Protein 5C50 (pdb70)

B-factor: mean 46.81, std 29.42, range [14.63, 208.61]

Radius of gyration: 21.42 Å; Cα contacts (8 Å, |Δi|>4): 768; chains: 2; bounding box: 65×35×62 Å

GO terms:
  GO:0000407 phagophore assembly site (C, IDA)
  GO:0005737 cytoplasm (C, EXP)
  GO:0000045 autophagosome assembly (P, IMP)
  GO:0044877 protein-containing complex binding (F, IPI)
  GO:0005789 endoplasmic reticulum membrane (C, TAS)
  GO:0005829 cytosol (C, TAS)
  GO:0042802 identical protein binding (F, IPI)
  GO:0005515 protein binding (F, IPI)
  GO:1903059 regulation of protein lipidation (P, IDA)
  GO:0000045 autophagosome assembly (P, IDA)
  GO:0008285 negative regulation of cell population proliferation (P, IDA)

CATH classification: 3.30.900.10

InterPro domains:
  IPR012445 Autophagy-related protein 101 [PF07855] (9-171)
  IPR012445 Autophagy-related protein 101 [PTHR13292] (1-217)

Nearest PDB structures (foldseek):
  5c50-assembly1_A  TM=1.005E+00  e=9.234E-43  Homo sapiens
  5xv4-assembly3_F  TM=9.676E-01  e=6.699E-39  Homo sapiens
  4wzg-assembly1_A  TM=9.569E-01  e=2.362E-39  Homo sapiens
  5xv3-assembly2_D  TM=9.660E-01  e=1.057E-37  Homo sapiens
  8do8-assembly1_C  TM=9.607E-01  e=9.351E-38  Homo sapiens

Secondary structure (DSSP, 8-state):
---EEEEEEEEEEGGGHHHHHHHHHHHHHHHTEEPPEEE-TTS-EEE-BB-EEEEE-SSSS-EEEEES-HHHHHHHHHHHHHHHHHHHHS-SSSEEEEEEEEEEEPPTTS--SSSEEEEEEEEEEEEEE----HHHHHHHHHHHHHHHHHHHHHHHHHHHH----PPPPPGGGGGGTB----SS-EEBPEEEEEEE--/-HHHHHHHHHHHHHHHHHHHTTSSS--B---BSSPPTT--TTB--PPPHHHHHHHHHHHTT---BTTBEEEEEEEEEETTS-EEEEEEEEEEE-SS-------HHHHHHHHHHHHHHHHHHTTTSHHHHHHHT-SSSEEEEEEEEEES---TTS-TT-EEEEEEEEEETTEEEEEEEEE--S---

Structure (mmCIF, N/CA/C/O backbone):
data_5C50
#
_entry.id   5C50
#
_cell.length_a   67.722
_cell.length_b   64.447
_cell.length_c   94.120
_cell.angle_alpha   90.000
_cell.angle_beta   97.540
_cell.angle_gamma   90.000
#
_symmetry.space_group_name_H-M   'C 1 2 1'
#
loop_
_entity.id
_entity.type
_entity.pdbx_description
1 polymer 'Autophagy-related protein 101'
2 polymer 'Autophagy-related protein 13'
3 non-polymer BENZAMIDINE
4 water water
#
loop_
_atom_site.group_PDB
_atom_site.id
_atom_site.type_symbol
_atom_site.label_atom_id
_atom_site.label_alt_id
_atom_site.label_comp_id
_atom_site.label_asym_id
_atom_site.label_entity_id
_atom_site.label_seq_id
_atom_site.pdbx_PDB_ins_code
_atom_site.Cartn_x
_atom_site.Cartn_y
_atom_site.Cartn_z
_atom_site.occupancy
_atom_site.B_iso_or_equiv
_atom_site.auth_seq_id
_atom_site.auth_comp_id
_atom_site.auth_asym_id
_atom_site.auth_atom_id
_atom_site.pdbx_PDB_model_num
ATOM 1 N N . MET A 1 1 ? 30.536 18.517 18.924 1.00 56.84 1 MET A N 1
ATOM 2 C CA . MET A 1 1 ? 29.595 19.426 19.578 1.00 70.02 1 MET A CA 1
ATOM 3 C C . MET A 1 1 ? 29.695 19.388 21.098 1.00 74.69 1 MET A C 1
ATOM 4 O O . MET A 1 1 ? 29.352 20.347 21.780 1.00 74.18 1 MET A O 1
ATOM 6 N N . ASN A 1 2 ? 30.195 18.281 21.594 1.00 78.83 2 ASN A N 1
ATOM 7 C CA . ASN A 1 2 ? 30.129 17.950 22.979 1.00 58.99 2 ASN A CA 1
ATOM 8 C C . ASN A 1 2 ? 30.759 19.126 23.739 1.00 35.86 2 ASN A C 1
ATOM 9 O O . ASN A 1 2 ? 31.833 19.498 23.416 1.00 34.53 2 ASN A O 1
ATOM 20 N N . CYS A 1 3 ? 30.076 19.647 24.735 1.00 30.89 3 CYS A N 1
ATOM 21 C CA . CYS A 1 3 ? 30.557 20.775 25.531 1.00 29.57 3 CYS A CA 1
ATOM 22 C C . CYS A 1 3 ? 31.814 20.427 26.307 1.00 33.44 3 CYS A C 1
ATOM 23 O O . CYS A 1 3 ? 31.888 19.389 26.907 1.00 34.57 3 CYS A O 1
ATOM 31 N N . ARG A 1 4 ? 32.793 21.313 26.261 1.00 28.71 4 ARG A N 1
ATOM 32 C CA . ARG A 1 4 ? 34.049 21.139 26.992 1.00 28.29 4 ARG A CA 1
ATOM 33 C C . ARG A 1 4 ? 34.115 22.081 28.179 1.00 26.45 4 ARG A C 1
ATOM 34 O O . ARG A 1 4 ? 33.769 23.252 28.052 1.00 28.20 4 ARG A O 1
ATOM 55 N N . SER A 1 5 ? 34.601 21.591 29.316 1.00 25.40 5 SER A N 1
ATOM 56 C CA A SER A 1 5 ? 34.754 22.429 30.503 0.44 23.83 5 SER A CA 1
ATOM 57 C CA B SER A 1 5 ? 34.752 22.423 30.505 0.56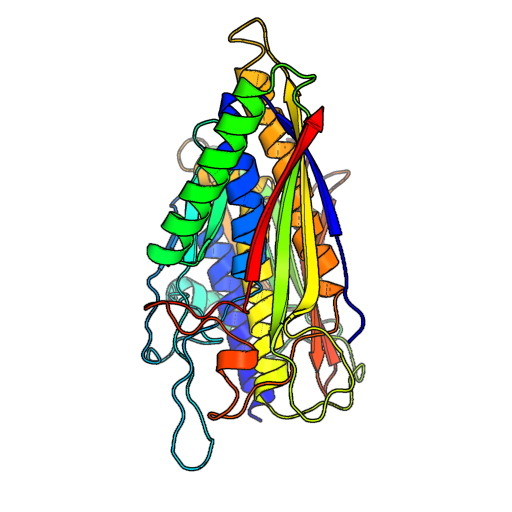 23.82 5 SER A CA 1
ATOM 58 C C . SER A 1 5 ? 36.196 22.409 30.989 1.00 24.04 5 SER A C 1
ATOM 59 O O . SER A 1 5 ? 36.905 21.414 30.839 1.00 26.48 5 SER A O 1
ATOM 72 N N . GLU A 1 6 ? 36.633 23.531 31.547 1.00 23.31 6 GLU A N 1
ATOM 73 C CA . GLU A 1 6 ? 37.974 23.647 32.082 1.00 23.52 6 GLU A CA 1
ATOM 74 C C . GLU A 1 6 ? 37.853 24.341 33.424 1.00 21.87 6 GLU A C 1
ATOM 75 O O . GLU A 1 6 ? 36.984 25.192 33.612 1.00 22.25 6 GLU A O 1
ATOM 87 N N . VAL A 1 7 ? 38.697 23.941 34.365 1.00 23.14 7 VAL A N 1
ATOM 88 C CA . VAL A 1 7 ? 38.692 24.532 35.695 1.00 22.75 7 VAL A CA 1
ATOM 89 C C . VAL A 1 7 ? 40.099 25.005 36.047 1.00 22.53 7 VAL A C 1
ATOM 90 O O . VAL A 1 7 ? 41.085 24.293 35.841 1.00 29.45 7 VAL A O 1
ATOM 103 N N . LEU A 1 8 ? 40.172 26.226 36.562 1.00 23.65 8 LEU A N 1
ATOM 104 C CA . LEU A 1 8 ? 41.407 26.818 37.055 1.00 29.05 8 LEU A CA 1
ATOM 105 C C . LEU A 1 8 ? 41.202 27.164 38.528 1.00 22.88 8 LEU A C 1
ATOM 106 O O . LEU A 1 8 ? 40.079 27.475 38.935 1.00 24.30 8 LEU A O 1
ATOM 122 N N . GLU A 1 9 ? 42.273 27.108 39.327 1.00 23.33 9 GLU A N 1
ATOM 123 C CA . GLU A 1 9 ? 42.200 27.452 40.745 1.00 23.18 9 GLU A CA 1
ATOM 124 C C . GLU A 1 9 ? 43.343 28.396 41.101 1.00 25.05 9 GLU A C 1
ATOM 125 O O . GLU A 1 9 ? 44.484 28.165 40.703 1.00 26.61 9 GLU A O 1
ATOM 137 N N . VAL A 1 10 ? 43.035 29.453 41.846 1.00 22.63 10 VAL A N 1
ATOM 138 C CA . VAL A 1 10 ? 44.072 30.371 42.302 1.00 26.47 10 VAL A CA 1
ATOM 139 C C . VAL A 1 10 ? 43.844 30.768 43.757 1.00 24.48 10 VAL A C 1
ATOM 140 O O . VAL A 1 10 ? 42.706 30.919 44.201 1.00 24.71 10 VAL A O 1
ATOM 153 N N . SER A 1 11 ? 44.948 30.925 44.487 1.00 26.92 11 SER A N 1
ATOM 154 C CA . SER A 1 11 ? 44.919 31.418 45.862 1.00 27.52 11 SER A CA 1
ATOM 155 C C . SER A 1 11 ? 45.533 32.810 45.887 1.00 23.65 11 SER A C 1
ATOM 156 O O . SER A 1 11 ? 46.664 32.992 45.430 1.00 28.58 11 SER A O 1
ATOM 164 N N . VAL A 1 12 ? 44.792 33.775 46.424 1.00 23.48 12 VAL A N 1
ATOM 165 C CA . VAL A 1 12 ? 45.189 35.177 46.355 1.00 25.48 12 VAL A CA 1
ATOM 166 C C . VAL A 1 12 ? 44.761 35.957 47.589 1.00 23.89 12 VAL A C 1
ATOM 167 O O . VAL A 1 12 ? 43.905 35.513 48.345 1.00 25.56 12 VAL A O 1
ATOM 180 N N . GLU A 1 13 ? 45.362 37.130 47.776 1.00 25.28 13 GLU A N 1
ATOM 181 C CA . GLU A 1 13 ? 44.896 38.084 48.780 1.00 26.92 13 GLU A CA 1
ATOM 182 C C . GLU A 1 13 ? 43.659 38.795 48.228 1.00 25.51 13 GLU A C 1
ATOM 183 O O . GLU A 1 13 ? 43.466 38.865 47.006 1.00 24.71 13 GLU A O 1
ATOM 195 N N . GLY A 1 14 ? 42.823 39.320 49.115 1.00 28.92 14 GLY A N 1
ATOM 196 C CA . GLY A 1 14 ? 41.589 39.972 48.715 1.00 29.63 14 GLY A CA 1
ATOM 197 C C . GLY A 1 14 ? 41.799 41.048 47.662 1.00 28.26 14 GLY A C 1
ATOM 198 O O . GLY A 1 14 ? 41.014 41.181 46.730 1.00 29.51 14 GLY A O 1
ATOM 202 N N . ARG A 1 15 ? 42.876 41.812 47.814 1.00 27.18 15 ARG A N 1
ATOM 203 C CA . ARG A 1 15 ? 43.131 42.942 46.924 1.00 30.12 15 ARG A CA 1
ATOM 204 C C . ARG A 1 15 ? 43.573 42.506 45.525 1.00 28.39 15 ARG A C 1
ATOM 205 O O . ARG A 1 15 ? 43.663 43.338 44.632 1.00 26.77 15 ARG A O 1
ATOM 226 N N . GLN A 1 16 ? 43.837 41.211 45.343 1.00 22.73 16 GLN A N 1
ATOM 227 C CA . GLN A 1 16 ? 44.247 40.657 44.049 1.00 22.14 16 GLN A CA 1
ATOM 228 C C . GLN A 1 16 ? 43.124 39.961 43.307 1.00 24.02 16 GLN A C 1
ATOM 229 O O . GLN A 1 16 ? 43.318 39.552 42.158 1.00 21.48 16 GLN A O 1
ATOM 243 N N . VAL A 1 17 ? 41.968 39.808 43.943 1.00 22.28 17 VAL A N 1
ATOM 244 C CA . VAL A 1 17 ? 40.908 38.987 43.361 1.00 21.44 17 VAL A CA 1
ATOM 245 C C . VAL A 1 17 ? 40.500 39.510 41.986 1.00 21.94 17 VAL A C 1
ATOM 246 O O . VAL A 1 17 ? 40.394 38.742 41.025 1.00 21.49 17 VAL A O 1
ATOM 259 N N . GLU A 1 18 ? 40.264 40.811 41.890 1.00 22.31 18 GLU A N 1
ATOM 260 C CA . GLU A 1 18 ? 39.736 41.379 40.649 1.00 22.06 18 GLU A CA 1
ATOM 261 C C . GLU A 1 18 ? 40.711 41.211 39.489 1.00 21.46 18 GLU A C 1
ATOM 262 O O . GLU A 1 18 ? 40.323 40.764 38.408 1.00 19.78 18 GLU A O 1
ATOM 274 N N . GLU A 1 19 ? 41.976 41.539 39.713 1.00 20.49 19 GLU A N 1
ATOM 275 C CA . GLU A 1 19 ? 42.972 41.442 38.641 1.00 23.57 19 GLU A CA 1
ATOM 276 C C . GLU A 1 19 ? 43.196 39.989 38.213 1.00 20.50 19 GLU A C 1
ATOM 277 O O . GLU A 1 19 ? 43.343 39.706 37.012 1.00 18.75 19 GLU A O 1
ATOM 289 N N . ALA A 1 20 ? 43.186 39.062 39.166 1.00 18.63 20 ALA A N 1
ATOM 290 C CA . ALA A 1 20 ? 43.342 37.652 38.844 1.00 19.07 20 ALA A CA 1
ATOM 291 C C . ALA A 1 20 ? 42.197 37.161 37.950 1.00 20.02 20 ALA A C 1
ATOM 292 O O . ALA A 1 20 ? 42.435 36.473 36.957 1.00 20.35 20 ALA A O 1
ATOM 299 N N . MET A 1 21 ? 40.965 37.517 38.288 1.00 17.98 21 MET A N 1
ATOM 300 C CA . MET A 1 21 ? 39.808 37.109 37.493 1.00 18.07 21 MET A CA 1
ATOM 301 C C . MET A 1 21 ? 39.832 37.759 36.115 1.00 18.13 21 MET A C 1
ATOM 302 O O . MET A 1 21 ? 39.548 37.102 35.107 1.00 17.69 21 MET A O 1
ATOM 316 N N . LEU A 1 22 ? 40.171 39.043 36.066 1.00 17.82 22 LEU A N 1
ATOM 317 C CA . LEU A 1 22 ? 40.192 39.764 34.790 1.00 17.24 22 LEU A CA 1
ATOM 318 C C . LEU A 1 22 ? 41.240 39.185 33.849 1.00 18.82 22 LEU A C 1
ATOM 319 O O . LEU A 1 22 ? 41.003 39.057 32.644 1.00 19.25 22 LEU A O 1
ATOM 335 N N . ALA A 1 23 ? 42.396 38.825 34.394 1.00 18.13 23 ALA A N 1
ATOM 336 C CA . ALA A 1 23 ? 43.461 38.220 33.601 1.00 17.95 23 ALA A CA 1
ATOM 337 C C . ALA A 1 23 ? 42.977 36.947 32.915 1.00 19.49 23 ALA A C 1
ATOM 338 O O . ALA A 1 23 ? 43.192 36.751 31.707 1.00 18.98 23 ALA A O 1
ATOM 345 N N . VAL A 1 24 ? 42.323 36.082 33.677 1.00 17.89 24 VAL A N 1
ATOM 346 C CA . VAL A 1 24 ? 41.835 34.817 33.137 1.00 15.56 24 VAL A CA 1
ATOM 347 C C . VAL A 1 24 ? 40.701 35.048 32.129 1.00 18.80 24 VAL A C 1
ATOM 348 O O . VAL A 1 24 ? 40.747 34.526 31.003 1.00 20.38 24 VAL A O 1
ATOM 361 N N . LEU A 1 25 ? 39.697 35.835 32.525 1.00 16.91 25 LEU A N 1
ATOM 362 C CA . LEU A 1 25 ? 38.526 36.065 31.692 1.00 17.74 25 LEU A CA 1
ATOM 363 C C . LEU A 1 25 ? 38.924 36.735 30.381 1.00 16.25 25 LEU A C 1
ATOM 364 O O . LEU A 1 25 ? 38.448 36.347 29.314 1.00 17.94 25 LEU A O 1
ATOM 380 N N . HIS A 1 26 ? 39.800 37.735 30.437 1.00 14.75 26 HIS A N 1
ATOM 381 C CA . HIS A 1 26 ? 40.194 38.405 29.200 1.00 14.63 26 HIS A CA 1
ATOM 382 C C . HIS A 1 26 ? 41.047 37.520 28.292 1.00 17.55 26 HIS A C 1
ATOM 383 O O . HIS A 1 26 ? 40.988 37.644 27.059 1.00 17.18 26 HIS A O 1
ATOM 397 N N . THR A 1 27 ? 41.847 36.632 28.869 1.00 16.47 27 THR A N 1
ATOM 398 C CA . THR A 1 27 ? 42.654 35.737 28.049 1.00 15.73 27 THR A CA 1
ATOM 399 C C . THR A 1 27 ? 41.724 34.814 27.268 1.00 19.31 27 THR A C 1
ATOM 400 O O . THR A 1 27 ? 41.921 34.578 26.074 1.00 19.05 27 THR A O 1
ATOM 411 N N . VAL A 1 28 ? 40.691 34.312 27.926 1.00 15.98 28 VAL A N 1
ATOM 412 C CA . VAL A 1 28 ? 39.754 33.421 27.251 1.00 15.53 28 VAL A CA 1
ATOM 413 C C . VAL A 1 28 ? 38.984 34.207 26.180 1.00 17.70 28 VAL A C 1
ATOM 414 O O . VAL A 1 28 ? 38.839 33.745 25.042 1.00 18.00 28 VAL A O 1
ATOM 427 N N . LEU A 1 29 ? 38.477 35.385 26.533 1.00 16.35 29 LEU A N 1
ATOM 428 C CA . LEU A 1 29 ? 37.708 36.188 25.573 1.00 17.20 29 LEU A CA 1
ATOM 429 C C . LEU A 1 29 ? 38.540 36.662 24.373 1.00 17.45 29 LEU A C 1
ATOM 430 O O . LEU A 1 29 ? 37.999 36.808 23.277 1.00 19.76 29 LEU A O 1
ATOM 446 N N . LEU A 1 30 ? 39.840 36.880 24.564 1.00 18.03 30 LEU A N 1
ATOM 447 C CA . LEU A 1 30 ? 40.750 37.174 23.459 1.00 17.02 30 LEU A CA 1
ATOM 448 C C . LEU A 1 30 ? 40.673 36.077 22.396 1.00 19.29 30 LEU A C 1
ATOM 449 O O . LEU A 1 30 ? 40.648 36.358 21.202 1.00 21.91 30 LEU A O 1
ATOM 465 N N . HIS A 1 31 ? 40.605 34.829 22.837 1.00 17.89 31 HIS A N 1
ATOM 466 C CA . HIS A 1 31 ? 40.494 33.686 21.927 1.00 16.53 31 HIS A CA 1
ATOM 467 C C . HIS A 1 31 ? 39.087 33.433 21.394 1.00 21.64 31 HIS A C 1
ATOM 468 O O . HIS A 1 31 ? 38.909 32.764 20.368 1.00 26.50 31 HIS A O 1
ATOM 482 N N . ARG A 1 32 ? 38.094 33.945 22.096 1.00 18.94 32 ARG A N 1
ATOM 483 C CA . ARG A 1 32 ? 36.700 33.637 21.801 1.00 19.31 32 ARG A CA 1
ATOM 484 C C . ARG A 1 32 ? 35.967 34.885 21.337 1.00 21.90 32 ARG A C 1
ATOM 485 O O . ARG A 1 32 ? 34.830 35.162 21.704 1.00 22.98 32 ARG A O 1
ATOM 506 N N . SER A 1 33 ? 36.655 35.643 20.493 1.00 24.17 33 SER A N 1
ATOM 507 C CA . SER A 1 33 ? 36.066 36.799 19.850 1.00 22.89 33 SER A CA 1
ATOM 508 C C . SER A 1 33 ? 36.696 36.938 18.479 1.00 24.10 33 SER A C 1
ATOM 509 O O . SER A 1 33 ? 37.740 36.355 18.189 1.00 26.06 33 SER A O 1
ATOM 517 N N . THR A 1 34 ? 36.030 37.698 17.630 1.00 22.75 34 THR A N 1
ATOM 518 C CA . THR A 1 34 ? 36.547 37.976 16.309 1.00 22.28 34 THR A CA 1
ATOM 519 C C . THR A 1 34 ? 36.151 39.399 15.937 1.00 24.79 34 THR A C 1
ATOM 520 O O . THR A 1 34 ? 35.554 40.132 16.734 1.00 22.30 34 THR A O 1
ATOM 531 N N . GLY A 1 35 ? 36.520 39.806 14.736 1.00 21.13 35 GLY A N 1
ATOM 532 C CA . GLY A 1 35 ? 36.106 41.099 14.216 1.00 24.33 35 GLY A CA 1
ATOM 533 C C . GLY A 1 35 ? 34.629 41.114 13.858 1.00 21.51 35 GLY A C 1
ATOM 534 O O . GLY A 1 35 ? 34.002 40.064 13.696 1.00 22.42 35 GLY A O 1
ATOM 538 N N . LYS A 1 36 ? 34.054 42.302 13.743 1.00 23.65 36 LYS A N 1
ATOM 539 C CA . LYS A 1 36 ? 32.632 42.395 13.443 1.00 24.05 36 LYS A CA 1
ATOM 540 C C . LYS A 1 36 ? 32.381 41.954 12.008 1.00 22.06 36 LYS A C 1
ATOM 541 O O . LYS A 1 36 ? 33.102 42.360 11.106 1.00 27.95 36 LYS A O 1
ATOM 560 N N . PHE A 1 37 ? 31.370 41.111 11.829 1.00 21.69 37 PHE A N 1
ATOM 561 C CA . PHE A 1 37 ? 30.969 40.627 10.505 1.00 23.04 37 PHE A CA 1
ATOM 562 C C . PHE A 1 37 ? 30.059 41.616 9.790 1.00 27.92 37 PHE A C 1
ATOM 563 O O . PHE A 1 37 ? 29.116 42.156 10.375 1.00 27.54 37 PHE A O 1
ATOM 580 N N . HIS A 1 38 ? 30.336 41.840 8.510 1.00 23.59 38 HIS A N 1
ATOM 581 C CA . HIS A 1 38 ? 29.478 42.654 7.670 1.00 28.00 38 HIS A CA 1
ATOM 582 C C . HIS A 1 38 ? 29.113 41.847 6.438 1.00 28.76 38 HIS A C 1
ATOM 583 O O . HIS A 1 38 ? 29.966 41.593 5.599 1.00 31.64 38 HIS A O 1
ATOM 597 N N . TYR A 1 39 ? 27.847 41.436 6.362 1.00 30.32 39 TYR A N 1
ATOM 598 C CA . TYR A 1 39 ? 27.359 40.565 5.303 1.00 28.60 39 TYR A CA 1
ATOM 599 C C . TYR A 1 39 ? 26.872 41.339 4.086 1.00 30.53 39 TYR A C 1
ATOM 600 O O . TYR A 1 39 ? 26.312 42.431 4.209 1.00 34.05 39 TYR A O 1
ATOM 618 N N . LYS A 1 40 ? 27.086 40.761 2.913 1.00 29.33 40 LYS A N 1
ATOM 619 C CA . LYS A 1 40 ? 26.426 41.238 1.695 1.00 32.91 40 LYS A CA 1
ATOM 620 C C . LYS A 1 40 ? 25.204 40.368 1.413 1.00 33.28 40 LYS A C 1
ATOM 621 O O . LYS A 1 40 ? 25.093 39.260 1.944 1.00 32.41 40 LYS A O 1
ATOM 640 N N . LYS A 1 41 ? 24.309 40.851 0.553 1.00 30.31 41 LYS A N 1
ATOM 641 C CA . LYS A 1 41 ? 23.050 40.159 0.294 1.00 31.59 41 LYS A CA 1
ATOM 642 C C . LYS A 1 41 ? 23.273 38.749 -0.250 1.00 30.82 41 LYS A C 1
ATOM 643 O O . LYS A 1 41 ? 22.420 37.875 -0.078 1.00 35.30 41 LYS A O 1
ATOM 662 N N . GLU A 1 42 ? 24.418 38.521 -0.898 1.00 33.04 42 GLU A N 1
ATOM 663 C CA . GLU A 1 42 ? 24.718 37.215 -1.485 1.00 28.97 42 GLU A CA 1
ATOM 664 C C . GLU A 1 42 ? 25.184 36.202 -0.433 1.00 29.27 42 GLU A C 1
ATOM 665 O O . GLU A 1 42 ? 25.335 35.017 -0.744 1.00 39.03 42 GLU A O 1
ATOM 677 N N . GLY A 1 43 ? 25.429 36.683 0.780 1.00 32.94 43 GLY A N 1
ATOM 678 C CA . GLY A 1 43 ? 25.851 35.830 1.884 1.00 32.97 43 GLY A CA 1
ATOM 679 C C . GLY A 1 43 ? 27.332 35.937 2.208 1.00 35.36 43 GLY A C 1
ATOM 680 O O . GLY A 1 43 ? 27.774 35.453 3.254 1.00 35.91 43 GLY A O 1
ATOM 684 N N . THR A 1 44 ? 28.105 36.558 1.325 1.00 31.06 44 THR A N 1
ATOM 685 C CA . THR A 1 44 ? 29.519 36.820 1.605 1.00 33.22 44 THR A CA 1
ATOM 686 C C . THR A 1 44 ? 29.625 37.772 2.781 1.00 29.81 44 THR A C 1
ATOM 687 O O . THR A 1 44 ? 28.671 38.478 3.096 1.00 30.17 44 THR A O 1
ATOM 698 N N . TYR A 1 45 ? 30.784 37.789 3.437 1.00 29.38 45 TYR A N 1
ATOM 699 C CA A TYR A 1 45 ? 30.979 38.752 4.508 0.48 28.20 45 TYR A CA 1
ATOM 700 C CA B TYR A 1 45 ? 31.011 38.594 4.631 0.52 28.22 45 TYR A CA 1
ATOM 701 C C . TYR A 1 45 ? 32.432 39.156 4.653 1.00 33.54 45 TYR A C 1
ATOM 702 O O . TYR A 1 45 ? 33.353 38.481 4.182 1.00 32.05 45 TYR A O 1
ATOM 737 N N . SER A 1 46 ? 32.603 40.345 5.221 1.00 26.85 46 SER A N 1
ATOM 738 C CA . SER A 1 46 ? 33.921 40.877 5.523 1.00 23.47 46 SER A CA 1
ATOM 739 C C . SER A 1 46 ? 34.000 40.923 7.037 1.00 24.57 46 SER A C 1
ATOM 740 O O . SER A 1 46 ? 32.975 40.878 7.721 1.00 27.87 46 SER A O 1
ATOM 748 N N . ILE A 1 47 ? 35.221 40.988 7.539 1.00 23.84 47 ILE A N 1
ATOM 749 C CA . ILE A 1 47 ? 35.461 40.904 8.968 1.00 23.06 47 ILE A CA 1
ATOM 750 C C . ILE A 1 47 ? 36.325 42.069 9.406 1.00 24.17 47 ILE A C 1
ATOM 751 O O . ILE A 1 47 ? 37.353 42.367 8.790 1.00 25.88 47 ILE A O 1
ATOM 767 N N . GLY A 1 48 ? 35.898 42.733 10.476 1.00 25.29 48 GLY A N 1
ATOM 768 C CA . GLY A 1 48 ? 36.667 43.815 11.047 1.00 25.17 48 GLY A CA 1
ATOM 769 C C . GLY A 1 48 ? 37.927 43.345 11.757 1.00 24.03 48 GLY A C 1
ATOM 770 O O . GLY A 1 48 ? 38.233 42.152 11.843 1.00 24.99 48 GLY A O 1
ATOM 774 N N . THR A 1 49 ? 38.649 44.320 12.287 1.00 26.12 49 THR A N 1
ATOM 775 C CA . THR A 1 49 ? 39.929 44.092 12.938 1.00 25.60 49 THR A CA 1
ATOM 776 C C . THR A 1 49 ? 39.792 44.248 14.446 1.00 21.57 49 THR A C 1
ATOM 777 O O . THR A 1 49 ? 39.209 45.229 14.914 1.00 25.54 49 THR A O 1
ATOM 788 N N . VAL A 1 50 ? 40.329 43.276 15.188 1.00 19.17 50 VAL A N 1
ATOM 789 C CA . VAL A 1 50 ? 40.370 43.325 16.650 1.00 17.61 50 VAL A CA 1
ATOM 790 C C . VAL A 1 50 ? 41.696 43.889 17.134 1.00 20.54 50 VAL A C 1
ATOM 791 O O . VAL A 1 50 ? 42.755 43.362 16.814 1.00 21.81 50 VAL A O 1
ATOM 804 N N . GLY A 1 51 ? 41.640 44.939 17.947 1.00 23.21 51 GLY A N 1
ATOM 805 C CA . GLY A 1 51 ? 42.835 45.472 18.564 1.00 20.02 51 GLY A CA 1
ATOM 806 C C . GLY A 1 51 ? 43.089 44.765 19.881 1.00 20.36 51 GLY A C 1
ATOM 807 O O . GLY A 1 51 ? 42.182 44.150 20.444 1.00 19.64 51 GLY A O 1
ATOM 811 N N . THR A 1 52 ? 44.317 44.845 20.373 1.00 18.15 52 THR A N 1
ATOM 812 C CA . THR A 1 52 ? 44.621 44.273 21.682 1.00 19.11 52 THR A CA 1
ATOM 813 C C . THR A 1 52 ? 45.477 45.246 22.490 1.00 18.06 52 THR A C 1
ATOM 814 O O . THR A 1 52 ? 46.115 46.149 21.950 1.00 20.74 52 THR A O 1
ATOM 825 N N . GLN A 1 53 ? 45.495 45.020 23.791 1.00 19.33 53 GLN A N 1
ATOM 826 C CA . GLN A 1 53 ? 46.054 45.970 24.743 1.00 21.15 53 GLN A CA 1
ATOM 827 C C . GLN A 1 53 ? 46.690 45.211 25.895 1.00 21.71 53 GLN A C 1
ATOM 828 O O . GLN A 1 53 ? 46.077 44.309 26.451 1.00 19.34 53 GLN A O 1
ATOM 842 N N . ASP A 1 54 ? 47.929 45.573 26.222 1.00 18.86 54 ASP A N 1
ATOM 843 C CA . ASP A 1 54 ? 48.594 45.083 27.423 1.00 19.94 54 ASP A CA 1
ATOM 844 C C . ASP A 1 54 ? 47.982 45.746 28.649 1.00 20.73 54 ASP A C 1
ATOM 845 O O . ASP A 1 54 ? 47.765 46.965 28.659 1.00 22.91 54 ASP A O 1
ATOM 854 N N . VAL A 1 55 ? 47.723 44.949 29.680 1.00 19.09 55 VAL A N 1
ATOM 855 C CA . VAL A 1 55 ? 47.219 45.464 30.957 1.00 19.25 55 VAL A CA 1
ATOM 856 C C . VAL A 1 55 ? 48.145 45.038 32.089 1.00 19.84 55 VAL A C 1
ATOM 857 O O . VAL A 1 55 ? 48.260 43.855 32.374 1.00 21.54 55 VAL A O 1
ATOM 870 N N . ASP A 1 56 ? 48.802 46.005 32.727 1.00 21.34 56 ASP A N 1
ATOM 871 C CA . ASP A 1 56 ? 49.628 45.729 33.889 1.00 21.43 56 ASP A CA 1
ATOM 872 C C . ASP A 1 56 ? 48.728 45.566 35.098 1.00 23.41 56 ASP A C 1
ATOM 873 O O . ASP A 1 56 ? 47.790 46.338 35.281 1.00 26.65 56 ASP A O 1
ATOM 882 N N . CYS A 1 57 ? 49.033 44.571 35.917 1.00 25.68 57 CYS A N 1
ATOM 883 C CA . CYS A 1 57 ? 48.378 44.404 37.208 1.00 24.80 57 CYS A CA 1
ATOM 884 C C . CYS A 1 57 ? 49.114 45.237 38.251 1.00 28.30 57 CYS A C 1
ATOM 885 O O . CYS A 1 57 ? 50.351 45.251 38.285 1.00 31.10 57 CYS A O 1
ATOM 893 N N . ASP A 1 58 ? 48.350 45.942 39.084 1.00 27.10 58 ASP A N 1
ATOM 894 C CA . ASP A 1 58 ? 48.911 46.787 40.137 1.00 29.25 58 ASP A CA 1
ATOM 895 C C . ASP A 1 58 ? 49.124 46.040 41.454 1.00 33.01 58 ASP A C 1
ATOM 896 O O . ASP A 1 58 ? 49.908 46.472 42.300 1.00 37.50 58 ASP A O 1
ATOM 905 N N . PHE A 1 59 ? 48.393 44.940 41.631 1.00 28.53 59 PHE A N 1
ATOM 906 C CA . PHE A 1 59 ? 48.449 44.169 42.863 1.00 29.69 59 PHE A CA 1
ATOM 907 C C . PHE A 1 59 ? 49.060 42.780 42.679 1.00 25.52 59 PHE A C 1
ATOM 908 O O . PHE A 1 59 ? 49.153 42.001 43.636 1.00 28.85 59 PHE A O 1
ATOM 925 N N . ILE A 1 60 ? 49.467 42.493 41.443 1.00 24.13 60 ILE A N 1
ATOM 926 C CA . ILE A 1 60 ? 50.116 41.240 41.077 1.00 29.31 60 ILE A CA 1
ATOM 927 C C . ILE A 1 60 ? 51.273 41.575 40.140 1.00 26.37 60 ILE A C 1
ATOM 928 O O . ILE A 1 60 ? 51.149 42.492 39.330 1.00 26.74 60 ILE A O 1
ATOM 944 N N . ASP A 1 61 ? 52.398 40.866 40.256 1.00 26.72 61 ASP A N 1
ATOM 945 C CA . ASP A 1 61 ? 53.484 41.021 39.277 1.00 29.32 61 ASP A CA 1
ATOM 946 C C . ASP A 1 61 ? 53.163 40.253 37.994 1.00 27.17 61 ASP A C 1
ATOM 947 O O . ASP A 1 61 ? 53.663 39.152 37.775 1.00 29.09 61 ASP A O 1
ATOM 956 N N . PHE A 1 62 ? 52.323 40.848 37.146 1.00 25.08 62 PHE A N 1
ATOM 957 C CA . PHE A 1 62 ? 51.754 40.159 35.993 1.00 25.94 62 PHE A CA 1
ATOM 958 C C . PHE A 1 62 ? 51.205 41.159 34.990 1.00 22.70 62 PHE A C 1
ATOM 959 O O . PHE A 1 62 ? 50.811 42.265 35.358 1.00 22.12 62 PHE A O 1
ATOM 976 N N . THR A 1 63 ? 51.167 40.740 33.725 1.00 20.00 63 THR A N 1
ATOM 977 C CA . THR A 1 63 ? 50.623 41.539 32.624 1.00 20.92 63 THR A CA 1
ATOM 978 C C . THR A 1 63 ? 49.812 40.599 31.759 1.00 23.00 63 THR A C 1
ATOM 979 O O . THR A 1 63 ? 50.281 39.501 31.463 1.00 23.71 63 THR A O 1
ATOM 990 N N . TYR A 1 64 ? 48.605 41.005 31.363 1.00 17.98 64 TYR A N 1
ATOM 991 C CA . TYR A 1 64 ? 47.789 40.194 30.464 1.00 18.90 64 TYR A CA 1
ATOM 992 C C . TYR A 1 64 ? 47.413 41.003 29.241 1.00 18.78 64 TYR A C 1
ATOM 993 O O . TYR A 1 64 ? 47.513 42.230 29.242 1.00 18.80 64 TYR A O 1
ATOM 1011 N N . VAL A 1 65 ? 47.019 40.299 28.183 1.00 19.43 65 VAL A N 1
ATOM 1012 C CA . VAL A 1 65 ? 46.578 40.949 26.950 1.00 16.65 65 VAL A CA 1
ATOM 1013 C C . VAL A 1 65 ? 45.071 40.809 26.863 1.00 19.15 65 VAL A C 1
ATOM 1014 O O . VAL A 1 65 ? 44.527 39.717 27.082 1.00 21.35 65 VAL A O 1
ATOM 1027 N N . ARG A 1 66 ? 44.391 41.906 26.545 1.00 16.75 66 ARG A N 1
ATOM 1028 C CA . ARG A 1 66 ? 42.956 41.873 26.356 1.00 17.64 66 ARG A CA 1
ATOM 1029 C C . ARG A 1 66 ? 42.589 42.480 25.015 1.00 17.83 66 ARG A C 1
ATOM 1030 O O . ARG A 1 66 ? 43.359 43.248 24.435 1.00 18.02 66 ARG A O 1
ATOM 1051 N N . VAL A 1 67 ? 41.395 42.142 24.543 1.00 17.14 67 VAL A N 1
ATOM 1052 C CA . VAL A 1 67 ? 40.854 42.801 23.365 1.00 18.43 67 VAL A CA 1
ATOM 1053 C C . VAL A 1 67 ? 40.585 44.269 23.694 1.00 23.84 67 VAL A C 1
ATOM 1054 O O . VAL A 1 67 ? 40.192 44.617 24.821 1.00 21.63 67 VAL A O 1
ATOM 1067 N N . SER A 1 68 ? 40.804 45.124 22.698 1.00 20.72 68 SER A N 1
ATOM 1068 C CA . SER A 1 68 ? 40.626 46.553 22.850 1.00 20.89 68 SER A CA 1
ATOM 1069 C C . SER A 1 68 ? 39.164 46.949 22.655 1.00 27.88 68 SER A C 1
ATOM 1070 O O . SER A 1 68 ? 38.798 47.597 21.672 1.00 32.50 68 SER A O 1
ATOM 1078 N N . SER A 1 69 ? 38.338 46.539 23.611 1.00 21.98 69 SER A N 1
ATOM 1079 C CA . SER A 1 69 ? 36.940 46.907 23.672 1.00 21.40 69 SER A CA 1
ATOM 1080 C C . SER A 1 69 ? 36.602 47.472 25.037 1.00 25.45 69 SER A C 1
ATOM 1081 O O . SER A 1 69 ? 36.625 46.751 26.027 1.00 25.15 69 SER A O 1
ATOM 1089 N N . GLU A 1 70 ? 36.278 48.754 25.088 1.00 24.08 70 GLU A N 1
ATOM 1090 C CA . GLU A 1 70 ? 35.916 49.388 26.352 1.00 24.71 70 GLU A CA 1
ATOM 1091 C C . GLU A 1 70 ? 34.620 48.784 26.902 1.00 23.61 70 GLU A C 1
ATOM 1092 O O . GLU A 1 70 ? 34.477 48.609 28.112 1.00 22.09 70 GLU A O 1
ATOM 1104 N N . GLU A 1 71 ? 33.693 48.439 26.013 1.00 24.72 71 GLU A N 1
ATOM 1105 C CA . GLU A 1 71 ? 32.408 47.889 26.429 1.00 25.32 71 GLU A CA 1
ATOM 1106 C C . GLU A 1 71 ? 32.584 46.535 27.094 1.00 24.86 71 GLU A C 1
ATOM 1107 O O . GLU A 1 71 ? 32.012 46.261 28.154 1.00 23.71 71 GLU A O 1
ATOM 1119 N N . LEU A 1 72 ? 33.366 45.672 26.459 1.00 24.32 72 LEU A N 1
ATOM 1120 C CA . LEU A 1 72 ? 33.616 44.358 27.017 1.00 23.48 72 LEU A CA 1
ATOM 1121 C C . LEU A 1 72 ? 34.343 44.468 28.357 1.00 21.66 72 LEU A C 1
ATOM 1122 O O . LEU A 1 72 ? 33.970 43.819 29.352 1.00 21.34 72 LEU A O 1
ATOM 1138 N N . ASP A 1 73 ? 35.377 45.305 28.404 1.00 20.61 73 ASP A N 1
ATOM 1139 C CA . ASP A 1 73 ? 36.129 45.472 29.649 1.00 19.79 73 ASP A CA 1
ATOM 1140 C C . ASP A 1 73 ? 35.236 46.030 30.762 1.00 21.76 73 ASP A C 1
ATOM 1141 O O . ASP A 1 73 ? 35.332 45.592 31.907 1.00 21.44 73 ASP A O 1
ATOM 1150 N N . ARG A 1 74 ? 34.360 46.979 30.441 1.00 20.99 74 ARG A N 1
ATOM 1151 C CA . ARG A 1 74 ? 33.454 47.520 31.447 1.00 19.69 74 ARG A CA 1
ATOM 1152 C C . ARG A 1 74 ? 32.551 46.429 32.020 1.00 22.24 74 ARG A C 1
ATOM 1153 O O . ARG A 1 74 ? 32.344 46.348 33.241 1.00 22.61 74 ARG A O 1
ATOM 1174 N N . ALA A 1 75 ? 32.030 45.585 31.135 1.00 21.34 75 ALA A N 1
ATOM 1175 C CA . ALA A 1 75 ? 31.129 44.510 31.534 1.00 20.71 75 ALA A CA 1
ATOM 1176 C C . ALA A 1 75 ? 31.829 43.518 32.456 1.00 21.82 75 ALA A C 1
ATOM 1177 O O . ALA A 1 75 ? 31.295 43.158 33.513 1.00 20.59 75 ALA A O 1
ATOM 1184 N N . LEU A 1 76 ? 33.019 43.077 32.069 1.00 21.24 76 LEU A N 1
ATOM 1185 C CA . LEU A 1 76 ? 33.775 42.146 32.901 1.00 17.89 76 LEU A CA 1
ATOM 1186 C C . LEU A 1 76 ? 34.143 42.769 34.248 1.00 20.55 76 LEU A C 1
ATOM 1187 O O . LEU A 1 76 ? 34.029 42.107 35.290 1.00 20.49 76 LEU A O 1
ATOM 1203 N N . ARG A 1 77 ? 34.587 44.024 34.239 1.00 18.71 77 ARG A N 1
ATOM 1204 C CA . ARG A 1 77 ? 34.962 44.700 35.493 1.00 20.76 77 ARG A CA 1
ATOM 1205 C C . ARG A 1 77 ? 33.784 44.788 36.460 1.00 21.61 77 ARG A C 1
ATOM 1206 O O . ARG A 1 77 ? 33.959 44.653 37.684 1.00 21.51 77 ARG A O 1
ATOM 1227 N N . LYS A 1 78 ? 32.587 45.002 35.923 1.00 19.29 78 LYS A N 1
ATOM 1228 C CA . LYS A 1 78 ? 31.389 45.131 36.747 1.00 19.62 78 LYS A CA 1
ATOM 1229 C C . LYS A 1 78 ? 31.094 43.826 37.477 1.00 21.26 78 LYS A C 1
ATOM 1230 O O . LYS A 1 78 ? 30.956 43.818 38.704 1.00 23.57 78 LYS A O 1
ATOM 1249 N N . VAL A 1 79 ? 31.020 42.723 36.741 1.00 20.80 79 VAL A N 1
ATOM 1250 C CA . VAL A 1 79 ? 30.660 41.447 37.366 1.00 21.55 79 VAL A CA 1
ATOM 1251 C C . VAL A 1 79 ? 31.792 40.926 38.261 1.00 21.87 79 VAL A C 1
ATOM 1252 O O . VAL A 1 79 ? 31.526 40.329 39.308 1.00 21.15 79 VAL A O 1
ATOM 1265 N N . VAL A 1 80 ? 33.048 41.161 37.887 1.00 18.87 80 VAL A N 1
ATOM 1266 C CA . VAL A 1 80 ? 34.169 40.730 38.720 1.00 20.33 80 VAL A CA 1
ATOM 1267 C C . VAL A 1 80 ? 34.155 41.493 40.047 1.00 22.65 80 VAL A C 1
ATOM 1268 O O . VAL A 1 80 ? 34.437 40.921 41.098 1.00 20.78 80 VAL A O 1
ATOM 1281 N N . GLY A 1 81 ? 33.823 42.779 39.990 1.00 20.16 81 GLY A N 1
ATOM 1282 C CA . GLY A 1 81 ? 33.722 43.593 41.186 1.00 22.29 81 GLY A CA 1
ATOM 1283 C C . GLY A 1 81 ? 32.608 43.122 42.092 1.00 24.80 81 GLY A C 1
ATOM 1284 O O . GLY A 1 81 ? 32.749 43.140 43.314 1.00 24.88 81 GLY A O 1
ATOM 1288 N N . GLU A 1 82 ? 31.490 42.713 41.501 1.00 22.87 82 GLU A N 1
ATOM 1289 C CA . GLU A 1 82 ? 30.365 42.221 42.285 1.00 23.65 82 GLU A CA 1
ATOM 1290 C C . GLU A 1 82 ? 30.728 40.892 42.937 1.00 20.62 82 GLU A C 1
ATOM 1291 O O . GLU A 1 82 ? 30.372 40.634 44.094 1.00 21.72 82 GLU A O 1
ATOM 1303 N N . PHE A 1 83 ? 31.452 40.057 42.208 1.00 20.12 83 PHE A N 1
ATOM 1304 C CA . PHE A 1 83 ? 31.960 38.797 42.750 1.00 20.57 83 PHE A CA 1
ATOM 1305 C C . PHE A 1 83 ? 32.894 39.048 43.937 1.00 22.51 83 PHE A C 1
ATOM 1306 O O . PHE A 1 83 ? 32.751 38.425 45.000 1.00 21.03 83 PHE A O 1
ATOM 1323 N N . LYS A 1 84 ? 33.841 39.972 43.771 1.00 21.16 84 LYS A N 1
ATOM 1324 C CA . LYS A 1 84 ? 34.781 40.292 44.849 1.00 25.75 84 LYS A CA 1
ATOM 1325 C C . LYS A 1 84 ? 34.036 40.761 46.098 1.00 24.21 84 LYS A C 1
ATOM 1326 O O . LYS A 1 84 ? 34.359 40.340 47.213 1.00 24.33 84 LYS A O 1
ATOM 1345 N N . ASP A 1 85 ? 33.043 41.626 45.913 1.00 22.82 85 ASP A N 1
ATOM 1346 C CA . ASP A 1 85 ? 32.239 42.115 47.039 1.00 25.10 85 ASP A CA 1
ATOM 1347 C C . ASP A 1 85 ? 31.523 40.974 47.746 1.00 22.78 85 ASP A C 1
ATOM 1348 O O . ASP A 1 85 ? 31.538 40.880 48.980 1.00 24.79 85 ASP A O 1
ATOM 1357 N N . ALA A 1 86 ? 30.896 40.101 46.961 1.00 22.65 86 ALA A N 1
ATOM 1358 C CA . ALA A 1 86 ? 30.137 38.983 47.527 1.00 22.67 86 ALA A CA 1
ATOM 1359 C C . ALA A 1 86 ? 31.055 38.070 48.349 1.00 26.03 86 ALA A C 1
ATOM 1360 O O . ALA A 1 86 ? 30.689 37.583 49.430 1.00 25.68 86 ALA A O 1
ATOM 1367 N N . LEU A 1 87 ? 32.257 37.840 47.830 1.00 22.34 87 LEU A N 1
ATOM 1368 C CA . LEU A 1 87 ? 33.203 36.960 48.472 1.00 24.61 87 LEU A CA 1
ATOM 1369 C C . LEU A 1 87 ? 33.643 37.578 49.803 1.00 28.59 87 LEU A C 1
ATOM 1370 O O . LEU A 1 87 ? 33.680 36.897 50.826 1.00 28.86 87 LEU A O 1
ATOM 1386 N N . ARG A 1 88 ? 33.940 38.877 49.792 1.00 27.41 88 ARG A N 1
ATOM 1387 C CA . ARG A 1 88 ? 34.373 39.587 51.000 1.00 29.49 88 ARG A CA 1
ATOM 1388 C C . ARG A 1 88 ? 33.291 39.615 52.077 1.00 32.46 88 ARG A C 1
ATOM 1389 O O . ARG A 1 88 ? 33.584 39.554 53.267 1.00 34.03 88 ARG A O 1
ATOM 1410 N N . ASN A 1 89 ? 32.042 39.721 51.641 1.00 26.98 89 ASN A N 1
ATOM 1411 C CA . ASN A 1 89 ? 30.929 39.925 52.565 1.00 28.90 89 ASN A CA 1
ATOM 1412 C C . ASN A 1 89 ? 30.294 38.631 53.079 1.00 27.53 89 ASN A C 1
ATOM 1413 O O . ASN A 1 89 ? 29.509 38.657 54.015 1.00 29.52 89 ASN A O 1
ATOM 1424 N N . SER A 1 90 ? 30.633 37.508 52.452 1.00 27.71 90 SER A N 1
ATOM 1425 C CA . SER A 1 90 ? 29.926 36.252 52.706 1.00 25.56 90 SER A CA 1
ATOM 1426 C C . SER A 1 90 ? 30.227 35.666 54.062 1.00 27.89 90 SER A C 1
ATOM 1427 O O . SER A 1 90 ? 29.492 34.820 54.537 1.00 29.89 90 SER A O 1
ATOM 1435 N N . GLY A 1 91 ? 31.309 36.116 54.688 1.00 31.39 91 GLY A N 1
ATOM 1436 C CA . GLY A 1 91 ? 31.611 35.709 56.049 1.00 34.92 91 GLY A CA 1
ATOM 1437 C C . GLY A 1 91 ? 32.019 34.257 56.200 1.00 33.23 91 GLY A C 1
ATOM 1438 O O . GLY A 1 91 ? 32.003 33.723 57.342 1.00 37.30 91 GLY A O 1
ATOM 1442 N N . GLY A 1 92 ? 32.380 33.638 55.073 1.00 37.36 92 GLY A N 1
ATOM 1443 C CA . GLY A 1 92 ? 32.761 32.242 55.019 1.00 47.37 92 GLY A CA 1
ATOM 1444 C C . GLY A 1 92 ? 34.266 32.051 54.970 1.00 46.57 92 GLY A C 1
ATOM 1445 O O . GLY A 1 92 ? 35.030 32.855 55.506 1.00 45.72 92 GLY A O 1
ATOM 1449 N N . ASP A 1 93 ? 34.684 30.975 54.313 1.00 41.95 93 ASP A N 1
ATOM 1450 C CA . ASP A 1 93 ? 36.089 30.585 54.271 1.00 54.40 93 ASP A CA 1
ATOM 1451 C C . ASP A 1 93 ? 36.817 31.219 53.082 1.00 41.37 93 ASP A C 1
ATOM 1452 O O . ASP A 1 93 ? 37.944 30.840 52.764 1.00 42.95 93 ASP A O 1
ATOM 1461 N N . GLY A 1 94 ? 36.173 32.181 52.433 1.00 33.42 94 GLY A N 1
ATOM 1462 C CA . GLY A 1 94 ? 36.784 32.900 51.326 1.00 39.76 94 GLY A CA 1
ATOM 1463 C C . GLY A 1 94 ? 36.869 32.078 50.056 1.00 33.54 94 GLY A C 1
ATOM 1464 O O . GLY A 1 94 ? 37.848 32.163 49.321 1.00 32.09 94 GLY A O 1
ATOM 1468 N N . LEU A 1 95 ? 35.831 31.294 49.788 1.00 28.21 95 LEU A N 1
ATOM 1469 C CA . LEU A 1 95 ? 35.818 30.382 48.645 1.00 29.29 95 LEU A CA 1
ATOM 1470 C C . LEU A 1 95 ? 34.674 30.721 47.694 1.00 28.42 95 LEU A C 1
ATOM 1471 O O . LEU A 1 95 ? 33.514 30.779 48.096 1.00 28.77 95 LEU A O 1
ATOM 1487 N N . GLY A 1 96 ? 35.004 30.945 46.425 1.00 21.67 96 GLY A N 1
ATOM 1488 C CA . GLY A 1 96 ? 34.001 31.268 45.440 1.00 19.26 96 GLY A CA 1
ATOM 1489 C C . GLY A 1 96 ? 34.548 30.930 44.075 1.00 21.36 96 GLY A C 1
ATOM 1490 O O . GLY A 1 96 ? 35.696 30.512 43.955 1.00 24.21 96 GLY A O 1
ATOM 1494 N N . GLN A 1 97 ? 33.719 31.080 43.055 1.00 19.99 97 GLN A N 1
ATOM 1495 C CA . GLN A 1 97 ? 34.158 30.795 41.707 1.00 21.92 97 GLN A CA 1
ATOM 1496 C C . GLN A 1 97 ? 33.354 31.603 40.722 1.00 22.07 97 GLN A C 1
ATOM 1497 O O . GLN A 1 97 ? 32.217 31.968 40.998 1.00 20.63 97 GLN A O 1
ATOM 1511 N N . MET A 1 98 ? 33.961 31.875 39.574 1.00 18.47 98 MET A N 1
ATOM 1512 C CA . MET A 1 98 ? 33.258 32.507 38.474 1.00 18.11 98 MET A CA 1
ATOM 1513 C C . MET A 1 98 ? 33.249 31.542 37.310 1.00 18.84 98 MET A C 1
ATOM 1514 O O . MET A 1 98 ? 34.225 30.819 37.104 1.00 21.66 98 MET A O 1
ATOM 1528 N N . SER A 1 99 ? 32.156 31.551 36.553 1.00 18.85 99 SER A N 1
ATOM 1529 C CA . SER A 1 99 ? 32.055 30.734 35.350 1.00 18.87 99 SER A CA 1
ATOM 1530 C C . SER A 1 99 ? 31.748 31.594 34.138 1.00 18.59 99 SER A C 1
ATOM 1531 O O . SER A 1 99 ? 30.894 32.465 34.185 1.00 20.55 99 SER A O 1
ATOM 1539 N N . LEU A 1 100 ? 32.491 31.330 33.069 1.00 17.77 100 LEU A N 1
ATOM 1540 C CA . LEU A 1 100 ? 32.292 31.940 31.768 1.00 17.84 100 LEU A CA 1
ATOM 1541 C C . LEU A 1 100 ? 31.852 30.852 30.799 1.00 19.51 100 LEU A C 1
ATOM 1542 O O . LEU A 1 100 ? 32.608 29.914 30.540 1.00 19.53 100 LEU A O 1
ATOM 1558 N N . GLU A 1 101 ? 30.632 30.988 30.285 1.00 19.00 101 GLU A N 1
ATOM 1559 C CA . GLU A 1 101 ? 29.998 29.974 29.452 1.00 19.10 101 GLU A CA 1
ATOM 1560 C C . GLU A 1 101 ? 29.760 30.520 28.064 1.00 20.54 101 GLU A C 1
ATOM 1561 O O . GLU A 1 101 ? 29.137 31.558 27.915 1.00 22.32 101 GLU A O 1
ATOM 1573 N N . PHE A 1 102 ? 30.271 29.819 27.058 1.00 17.38 102 PHE A N 1
ATOM 1574 C CA . PHE A 1 102 ? 29.964 30.148 25.661 1.00 18.36 102 PHE A CA 1
ATOM 1575 C C . PHE A 1 102 ? 28.865 29.219 25.167 1.00 19.60 102 PHE A C 1
ATOM 1576 O O . PHE A 1 102 ? 28.901 28.012 25.414 1.00 21.53 102 PHE A O 1
ATOM 1593 N N . TYR A 1 103 ? 27.874 29.782 24.487 1.00 19.99 103 TYR A N 1
ATOM 1594 C CA . TYR A 1 103 ? 26.699 29.024 24.087 1.00 20.25 103 TYR A CA 1
ATOM 1595 C C . TYR A 1 103 ? 26.188 29.488 22.733 1.00 22.08 103 TYR A C 1
ATOM 1596 O O . TYR A 1 103 ? 26.555 30.566 22.262 1.00 24.27 103 TYR A O 1
ATOM 1614 N N . GLN A 1 104 ? 25.361 28.653 22.106 1.00 23.57 104 GLN A N 1
ATOM 1615 C CA . GLN A 1 104 ? 24.662 29.008 20.875 1.00 26.01 104 GLN A CA 1
ATOM 1616 C C . GLN A 1 104 ? 23.171 28.971 21.123 1.00 26.87 104 GLN A C 1
ATOM 1617 O O . GLN A 1 104 ? 22.693 28.176 21.938 1.00 28.02 104 GLN A O 1
ATOM 1631 N N . LYS A 1 105 ? 22.436 29.826 20.421 1.00 31.49 105 LYS A N 1
ATOM 1632 C CA . LYS A 1 105 ? 20.988 29.732 20.405 1.00 30.75 105 LYS A CA 1
ATOM 1633 C C . LYS A 1 105 ? 20.584 28.565 19.518 1.00 33.82 105 LYS A C 1
ATOM 1634 O O . LYS A 1 105 ? 21.058 28.427 18.385 1.00 34.34 105 LYS A O 1
ATOM 1653 N N . LYS A 1 106 ? 19.708 27.724 20.046 1.00 50.42 106 LYS A N 1
ATOM 1654 C CA . LYS A 1 106 ? 19.256 26.550 19.330 1.00 52.39 106 LYS A CA 1
ATOM 1655 C C . LYS A 1 106 ? 18.723 26.909 17.951 1.00 55.25 106 LYS A C 1
ATOM 1656 O O . LYS A 1 106 ? 17.943 27.850 17.802 1.00 57.10 106 LYS A O 1
ATOM 1675 N N . LYS A 1 107 ? 19.172 26.167 16.948 1.00 56.03 107 LYS A N 1
ATOM 1676 C CA . LYS A 1 107 ? 18.622 26.268 15.606 1.00 58.90 107 LYS A CA 1
ATOM 1677 C C . LYS A 1 107 ? 17.435 25.313 15.501 1.00 61.72 107 LYS A C 1
ATOM 1678 O O . LYS A 1 107 ? 17.392 24.303 16.199 1.00 61.18 107 LYS A O 1
ATOM 1697 N N . SER A 1 108 ? 16.466 25.642 14.651 1.00 66.88 108 SER A N 1
ATOM 1698 C CA . SER A 1 108 ? 15.253 24.832 14.524 1.00 74.85 108 SER A CA 1
ATOM 1699 C C . SER A 1 108 ? 15.583 23.385 14.168 1.00 68.53 108 SER A C 1
ATOM 1700 O O . SER A 1 108 ? 14.859 22.462 14.534 1.00 70.48 108 SER A O 1
ATOM 1708 N N . ARG A 1 109 ? 16.691 23.203 13.458 1.00 67.23 109 ARG A N 1
ATOM 1709 C CA . ARG A 1 109 ? 17.119 21.888 12.996 1.00 67.88 109 ARG A CA 1
ATOM 1710 C C . ARG A 1 109 ? 17.830 21.082 14.085 1.00 65.36 109 ARG A C 1
ATOM 1711 O O . ARG A 1 109 ? 18.252 19.952 13.840 1.00 65.94 109 ARG A O 1
ATOM 1732 N N . TRP A 1 110 ? 17.959 21.660 15.281 1.00 62.85 110 TRP A N 1
ATOM 1733 C CA . TRP A 1 110 ? 18.648 20.998 16.390 1.00 60.42 110 TRP A CA 1
ATOM 1734 C C . TRP A 1 110 ? 17.652 20.354 17.365 1.00 61.80 110 TRP A C 1
ATOM 1735 O O . TRP A 1 110 ? 16.647 20.965 17.725 1.00 63.05 110 TRP A O 1
ATOM 1756 N N . PRO A 1 111 ? 17.944 19.125 17.816 1.00 61.85 111 PRO A N 1
ATOM 1757 C CA . PRO A 1 111 ? 17.009 18.406 18.682 1.00 63.77 111 PRO A CA 1
ATOM 1758 C C . PRO A 1 111 ? 17.274 18.640 20.173 1.00 61.30 111 PRO A C 1
ATOM 1759 O O . PRO A 1 111 ? 17.498 17.677 20.902 1.00 61.28 111 PRO A O 1
ATOM 1770 N N . PHE A 1 112 ? 17.254 19.896 20.611 1.00 59.52 112 PHE A N 1
ATOM 1771 C CA . PHE A 1 112 ? 17.466 20.220 22.025 1.00 74.66 112 PHE A CA 1
ATOM 1772 C C . PHE A 1 112 ? 16.260 20.943 22.613 1.00 59.27 112 PHE A C 1
ATOM 1773 O O . PHE A 1 112 ? 15.511 21.606 21.901 1.00 61.42 112 PHE A O 1
ATOM 1790 N N . SER A 1 113 ? 16.072 20.802 23.919 1.00 75.23 113 SER A N 1
ATOM 1791 C CA . SER A 1 113 ? 14.959 21.456 24.598 1.00 74.44 113 SER A CA 1
ATOM 1792 C C . SER A 1 113 ? 15.320 22.891 24.980 1.00 73.61 113 SER A C 1
ATOM 1793 O O . SER A 1 113 ? 14.499 23.802 24.858 1.00 81.74 113 SER A O 1
ATOM 1801 N N . ASP A 1 114 ? 16.556 23.091 25.425 1.00 100.05 114 ASP A N 1
ATOM 1802 C CA . ASP A 1 114 ? 16.980 24.396 25.913 1.00 80.69 114 ASP A CA 1
ATOM 1803 C C . ASP A 1 114 ? 17.215 25.360 24.758 1.00 53.99 114 ASP A C 1
ATOM 1804 O O . ASP A 1 114 ? 17.552 24.946 23.653 1.00 52.40 114 ASP A O 1
ATOM 1813 N N . GLU A 1 115 ? 17.029 26.647 25.023 1.00 52.26 115 GLU A N 1
ATOM 1814 C CA . GLU A 1 115 ? 17.199 27.671 24.001 1.00 66.44 115 GLU A CA 1
ATOM 1815 C C . GLU A 1 115 ? 18.665 28.080 23.887 1.00 48.73 115 GLU A C 1
ATOM 1816 O O . GLU A 1 115 ? 19.100 28.568 22.851 1.00 48.66 115 GLU A O 1
ATOM 1828 N N . CYS A 1 116 ? 19.416 27.870 24.964 1.00 36.22 116 CYS A N 1
ATOM 1829 C CA . CYS A 1 116 ? 20.855 28.143 24.986 1.00 34.31 116 CYS A CA 1
ATOM 1830 C C . CYS A 1 116 ? 21.623 26.846 25.223 1.00 37.85 116 CYS A C 1
ATOM 1831 O O . CYS A 1 116 ? 21.461 26.206 26.262 1.00 42.46 116 CYS A O 1
ATOM 1839 N N . ILE A 1 117 ? 22.455 26.460 24.259 1.00 28.29 117 ILE A N 1
ATOM 1840 C CA . ILE A 1 117 ? 23.207 25.212 24.338 1.00 26.64 117 ILE A CA 1
ATOM 1841 C C . ILE A 1 117 ? 24.691 25.552 24.518 1.00 25.66 117 ILE A C 1
ATOM 1842 O O . ILE A 1 117 ? 25.314 26.121 23.621 1.00 24.80 117 ILE A O 1
ATOM 1858 N N . PRO A 1 118 ? 25.259 25.224 25.692 1.00 25.24 118 PRO A N 1
ATOM 1859 C CA . PRO A 1 118 ? 26.662 25.592 25.904 1.00 24.27 118 PRO A CA 1
ATOM 1860 C C . PRO A 1 118 ? 27.611 24.710 25.099 1.00 24.22 118 PRO A C 1
ATOM 1861 O O . PRO A 1 118 ? 27.313 23.526 24.886 1.00 26.31 118 PRO A O 1
ATOM 1872 N N . TRP A 1 119 ? 28.735 25.274 24.663 1.00 20.02 119 TRP A N 1
ATOM 1873 C CA . TRP A 1 119 ? 29.774 24.467 24.028 1.00 20.93 119 TRP A CA 1
ATOM 1874 C C . TRP A 1 119 ? 31.121 24.617 24.718 1.00 21.72 119 TRP A C 1
ATOM 1875 O O . TRP A 1 119 ? 32.015 23.815 24.481 1.00 22.05 119 TRP A O 1
ATOM 1896 N N . GLU A 1 120 ? 31.256 25.608 25.598 1.00 19.93 120 GLU A N 1
ATOM 1897 C CA . GLU A 1 120 ? 32.462 25.733 26.405 1.00 20.88 120 GLU A CA 1
ATOM 1898 C C . GLU A 1 120 ? 32.129 26.390 27.721 1.00 19.82 120 GLU A C 1
ATOM 1899 O O . GLU A 1 120 ? 31.387 27.368 27.751 1.00 21.34 120 GLU A O 1
ATOM 1911 N N . VAL A 1 121 ? 32.660 25.838 28.810 1.00 20.17 121 VAL A N 1
ATOM 1912 C CA . VAL A 1 121 ? 32.555 26.476 30.116 1.00 21.07 121 VAL A CA 1
ATOM 1913 C C . VAL A 1 121 ? 33.943 26.589 30.726 1.00 17.22 121 VAL A C 1
ATOM 1914 O O . VAL A 1 121 ? 34.737 25.650 30.681 1.00 22.39 121 VAL A O 1
ATOM 1927 N N . TRP A 1 122 ? 34.220 27.765 31.276 1.00 18.02 122 TRP A N 1
ATOM 1928 C CA . TRP A 1 122 ? 35.482 28.051 31.940 1.00 23.10 122 TRP A CA 1
ATOM 1929 C C . TRP A 1 122 ? 35.177 28.470 33.360 1.00 22.16 122 TRP A C 1
ATOM 1930 O O . TRP A 1 122 ? 34.450 29.433 33.569 1.00 23.16 122 TRP A O 1
ATOM 1951 N N . THR A 1 123 ? 35.719 27.742 34.332 1.00 19.88 123 THR A N 1
ATOM 1952 C CA . THR A 1 123 ? 35.453 28.042 35.732 1.00 18.89 123 THR A CA 1
ATOM 1953 C C . THR A 1 123 ? 36.761 28.382 36.423 1.00 21.14 123 THR A C 1
ATOM 1954 O O . THR A 1 123 ? 37.754 27.662 36.301 1.00 22.78 123 THR A O 1
ATOM 1965 N N . VAL A 1 124 ? 36.753 29.506 37.129 1.00 18.66 124 VAL A N 1
ATOM 1966 C CA . VAL A 1 124 ? 37.896 29.948 37.892 1.00 21.90 124 VAL A CA 1
ATOM 1967 C C . VAL A 1 124 ? 37.513 29.957 39.366 1.00 19.69 124 VAL A C 1
ATOM 1968 O O . VAL A 1 124 ? 36.645 30.713 39.773 1.00 21.54 124 VAL A O 1
ATOM 1981 N N . LYS A 1 125 ? 38.137 29.071 40.127 1.00 19.67 125 LYS A N 1
ATOM 1982 C CA . LYS A 1 125 ? 37.933 28.978 41.578 1.00 23.32 125 LYS A CA 1
ATOM 1983 C C . LYS A 1 125 ? 38.966 29.818 42.319 1.00 23.98 125 LYS A C 1
ATOM 1984 O O . LYS A 1 125 ? 40.153 29.804 41.984 1.00 26.42 125 LYS A O 1
ATOM 2003 N N . VAL A 1 126 ? 38.520 30.548 43.338 1.00 22.94 126 VAL A N 1
ATOM 2004 C CA . VAL A 1 126 ? 39.406 31.401 44.104 1.00 21.12 126 VAL A CA 1
ATOM 2005 C C . VAL A 1 126 ? 39.328 31.004 45.569 1.00 23.82 126 VAL A C 1
ATOM 2006 O O . VAL A 1 126 ? 38.275 30.600 46.066 1.00 27.81 126 VAL A O 1
ATOM 2019 N N . HIS A 1 127 ? 40.472 31.094 46.227 1.00 24.01 127 HIS A N 1
ATOM 2020 C CA . HIS A 1 127 ? 40.552 31.021 47.677 1.00 28.87 127 HIS A CA 1
ATOM 2021 C C . HIS A 1 127 ? 41.246 32.277 48.159 1.00 31.47 127 HIS A C 1
ATOM 2022 O O . HIS A 1 127 ? 42.374 32.546 47.761 1.00 28.32 127 HIS A O 1
ATOM 2036 N N . VAL A 1 128 ? 40.572 33.054 49.000 1.00 29.96 128 VAL A N 1
ATOM 2037 C CA . VAL A 1 128 ? 41.140 34.295 49.506 1.00 30.33 128 VAL A CA 1
ATOM 2038 C C . VAL A 1 128 ? 41.852 34.036 50.827 1.00 36.79 128 VAL A C 1
ATOM 2039 O O . VAL A 1 128 ? 41.270 33.457 51.755 1.00 37.58 128 VAL A O 1
ATOM 2052 N N . VAL A 1 129 ? 43.108 34.467 50.893 1.00 30.80 129 VAL A N 1
ATOM 2053 C CA . VAL A 1 129 ? 43.922 34.358 52.100 1.00 33.99 129 VAL A CA 1
ATOM 2054 C C . VAL A 1 129 ? 44.289 35.748 52.600 1.00 37.80 129 VAL A C 1
ATOM 2055 O O . VAL A 1 129 ? 44.446 36.674 51.814 1.00 41.44 129 VAL A O 1
ATOM 2068 N N . ALA A 1 130 ? 44.417 35.891 53.912 1.00 40.88 130 ALA A N 1
ATOM 2069 C CA . ALA A 1 130 ? 44.803 37.164 54.500 1.00 37.51 130 ALA A CA 1
ATOM 2070 C C . ALA A 1 130 ? 46.246 37.078 54.966 1.00 42.21 130 ALA A C 1
ATOM 2071 O O . ALA A 1 130 ? 46.659 36.067 55.538 1.00 46.81 130 ALA A O 1
ATOM 2078 N N . LEU A 1 131 ? 47.004 38.140 54.701 1.00 40.85 131 LEU A N 1
ATOM 2079 C CA . LEU A 1 131 ? 48.422 38.208 55.039 1.00 43.43 131 LEU A CA 1
ATOM 2080 C C . LEU A 1 131 ? 48.639 39.166 56.199 1.00 38.73 131 LEU A C 1
ATOM 2081 O O . LEU A 1 131 ? 47.803 40.027 56.466 1.00 42.42 131 LEU A O 1
ATOM 2097 N N . ALA A 1 132 ? 49.770 39.015 56.880 1.00 40.07 132 ALA A N 1
ATOM 2098 C CA . ALA A 1 132 ? 50.003 39.729 58.129 1.00 43.26 132 ALA A CA 1
ATOM 2099 C C . ALA A 1 132 ? 50.945 40.925 57.984 1.00 39.99 132 ALA A C 1
ATOM 2100 O O . ALA A 1 132 ? 50.862 41.878 58.766 1.00 43.19 132 ALA A O 1
ATOM 2107 N N . THR A 1 133 ? 51.837 40.878 57.001 1.00 36.65 133 THR A N 1
ATOM 2108 C CA . THR A 1 133 ? 52.908 41.865 56.898 1.00 38.08 133 THR A CA 1
ATOM 2109 C C . THR A 1 133 ? 53.074 42.388 55.479 1.00 43.40 133 THR A C 1
ATOM 2110 O O . THR A 1 133 ? 52.669 41.732 54.519 1.00 40.79 133 THR A O 1
ATOM 2121 N N . GLU A 1 134 ? 53.681 43.563 55.345 1.00 50.48 134 GLU A N 1
ATOM 2122 C CA . GLU A 1 134 ? 53.952 44.107 54.015 1.00 52.04 134 GLU A CA 1
ATOM 2123 C C . GLU A 1 134 ? 54.932 43.184 53.297 1.00 43.26 134 GLU A C 1
ATOM 2124 O O . GLU A 1 134 ? 54.834 42.975 52.079 1.00 40.01 134 GLU A O 1
ATOM 2136 N N . GLN A 1 135 ? 55.878 42.655 54.072 1.00 48.72 135 GLN A N 1
ATOM 2137 C CA . GLN A 1 135 ? 56.826 41.654 53.598 1.00 81.00 135 GLN A CA 1
ATOM 2138 C C . GLN A 1 135 ? 56.100 40.538 52.862 1.00 42.67 135 GLN A C 1
ATOM 2139 O O . GLN A 1 135 ? 56.430 40.216 51.720 1.00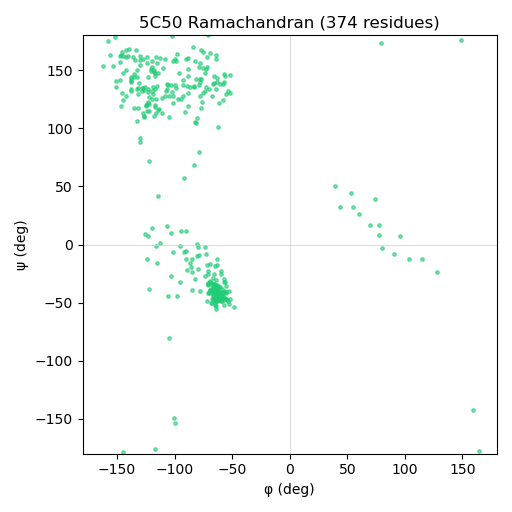 39.23 135 GLN A O 1
ATOM 2153 N N . GLU A 1 136 ? 55.105 39.951 53.518 1.00 43.64 136 GLU A N 1
ATOM 2154 C CA A GLU A 1 136 ? 54.294 38.880 52.945 0.45 42.08 136 GLU A CA 1
ATOM 2155 C CA B GLU A 1 136 ? 54.376 38.857 52.901 0.55 41.93 136 GLU A CA 1
ATOM 2156 C C . GLU A 1 136 ? 53.586 39.337 51.688 1.00 41.59 136 GLU A C 1
ATOM 2157 O O . GLU A 1 136 ? 53.462 38.601 50.711 1.00 38.45 136 GLU A O 1
ATOM 2180 N N . ARG A 1 137 ? 53.082 40.563 51.743 1.00 40.08 137 ARG A N 1
ATOM 2181 C CA . ARG A 1 137 ? 52.296 41.107 50.643 1.00 38.01 137 ARG A CA 1
ATOM 2182 C C . ARG A 1 137 ? 53.152 41.216 49.391 1.00 35.97 137 ARG A C 1
ATOM 2183 O O . ARG A 1 137 ? 52.716 40.848 48.302 1.00 33.47 137 ARG A O 1
ATOM 2204 N N . GLN A 1 138 ? 54.376 41.708 49.563 1.00 42.65 138 GLN A N 1
ATOM 2205 C CA . GLN A 1 138 ? 55.316 41.848 48.452 1.00 42.77 138 GLN A CA 1
ATOM 2206 C C . GLN A 1 138 ? 55.650 40.487 47.836 1.00 37.45 138 GLN A C 1
ATOM 2207 O O . GLN A 1 138 ? 55.691 40.340 46.616 1.00 37.68 138 GLN A O 1
ATOM 2221 N N . ILE A 1 139 ? 55.878 39.493 48.684 1.00 35.54 139 ILE A N 1
ATOM 2222 C CA . ILE A 1 139 ? 56.151 38.133 48.228 1.00 40.77 139 ILE A CA 1
ATOM 2223 C C . ILE A 1 139 ? 54.955 37.579 47.460 1.00 37.60 139 ILE A C 1
ATOM 2224 O O . ILE A 1 139 ? 55.113 36.916 46.435 1.00 33.65 139 ILE A O 1
ATOM 2240 N N . CYS A 1 140 ? 53.762 37.853 47.977 1.00 30.51 140 CYS A N 1
ATOM 2241 C CA . CYS A 1 140 ? 52.519 37.367 47.390 1.00 30.73 140 CYS A CA 1
ATOM 2242 C C . CYS A 1 140 ? 52.328 37.958 45.986 1.00 29.80 140 CYS A C 1
ATOM 2243 O O . CYS A 1 140 ? 51.867 37.269 45.068 1.00 27.92 140 CYS A O 1
ATOM 2251 N N . ARG A 1 141 ? 52.706 39.223 45.807 1.00 29.29 141 ARG A N 1
ATOM 2252 C CA . ARG A 1 141 ? 52.601 39.857 44.482 1.00 25.12 141 ARG A CA 1
ATOM 2253 C C . ARG A 1 141 ? 53.398 39.085 43.441 1.00 31.16 141 ARG A C 1
ATOM 2254 O O . ARG A 1 141 ? 52.948 38.892 42.299 1.00 25.15 141 ARG A O 1
ATOM 2275 N N . GLU A 1 142 ? 54.578 38.646 43.850 1.00 32.79 142 GLU A N 1
ATOM 2276 C CA . GLU A 1 142 ? 55.490 37.908 42.992 1.00 29.75 142 GLU A CA 1
ATOM 2277 C C . GLU A 1 142 ? 54.974 36.499 42.726 1.00 28.93 142 GLU A C 1
ATOM 2278 O O . GLU A 1 142 ? 54.928 36.052 41.579 1.00 30.90 142 GLU A O 1
ATOM 2290 N N . LYS A 1 143 ? 54.580 35.803 43.791 1.00 30.83 143 LYS A N 1
ATOM 2291 C CA . LYS A 1 143 ? 54.175 34.406 43.680 1.00 29.80 143 LYS A CA 1
ATOM 2292 C C . LYS A 1 143 ? 52.855 34.231 42.934 1.00 29.63 143 LYS A C 1
ATOM 2293 O O . LYS A 1 143 ? 52.705 33.294 42.150 1.00 29.03 143 LYS A O 1
ATOM 2312 N N . VAL A 1 144 ? 51.895 35.119 43.168 1.00 27.98 144 VAL A N 1
ATOM 2313 C CA . VAL A 1 144 ? 50.624 35.037 42.452 1.00 24.56 144 VAL A CA 1
ATOM 2314 C C . VAL A 1 144 ? 50.878 35.307 40.971 1.00 21.88 144 VAL A C 1
ATOM 2315 O O . VAL A 1 144 ? 50.220 34.724 40.091 1.00 23.77 144 VAL A O 1
ATOM 2328 N N . GLY A 1 145 ? 51.845 36.177 40.684 1.00 23.50 145 GLY A N 1
ATOM 2329 C CA . GLY A 1 145 ? 52.199 36.471 39.309 1.00 23.90 145 GLY A CA 1
ATOM 2330 C C . GLY A 1 145 ? 52.679 35.209 38.608 1.00 24.05 145 GLY A C 1
ATOM 2331 O O . GLY A 1 145 ? 52.262 34.898 37.485 1.00 24.71 145 GLY A O 1
ATOM 2335 N N . GLU A 1 146 ? 53.553 34.471 39.284 1.00 25.56 146 GLU A N 1
ATOM 2336 C CA . GLU A 1 146 ? 54.091 33.238 38.738 1.00 23.93 146 GLU A CA 1
ATOM 2337 C C . GLU A 1 146 ? 52.999 32.199 38.511 1.00 26.92 146 GLU A C 1
ATOM 2338 O O . GLU A 1 146 ? 53.004 31.488 37.494 1.00 26.66 146 GLU A O 1
ATOM 2350 N N . LYS A 1 147 ? 52.050 32.120 39.436 1.00 22.66 147 LYS A N 1
ATOM 2351 C CA . LYS A 1 147 ? 50.919 31.212 39.272 1.00 26.67 147 LYS A CA 1
ATOM 2352 C C . LYS A 1 147 ? 50.032 31.604 38.088 1.00 24.85 147 LYS A C 1
ATOM 2353 O O . LYS A 1 147 ? 49.580 30.731 37.342 1.00 25.49 147 LYS A O 1
ATOM 2372 N N . LEU A 1 148 ? 49.784 32.899 37.899 1.00 23.47 148 LEU A N 1
ATOM 2373 C CA . LEU A 1 148 ? 48.977 33.334 36.755 1.00 21.78 148 LEU A CA 1
ATOM 2374 C C . LEU A 1 148 ? 49.686 33.042 35.441 1.00 24.40 148 LEU A C 1
ATOM 2375 O O . LEU A 1 148 ? 49.032 32.750 34.433 1.00 23.04 148 LEU A O 1
ATOM 2391 N N . CYS A 1 149 ? 51.013 33.137 35.419 1.00 22.58 149 CYS A N 1
ATOM 2392 C CA . CYS A 1 149 ? 51.731 32.746 34.215 1.00 21.22 149 CYS A CA 1
ATOM 2393 C C . CYS A 1 149 ? 51.392 31.291 33.892 1.00 25.17 149 CYS A C 1
ATOM 2394 O O . CYS A 1 149 ? 51.094 30.957 32.740 1.00 23.23 149 CYS A O 1
ATOM 2402 N N . GLU A 1 150 ? 51.434 30.432 34.911 1.00 23.56 150 GLU A N 1
ATOM 2403 C CA . GLU A 1 150 ? 51.071 29.027 34.727 1.00 24.31 150 GLU A CA 1
ATOM 2404 C C . GLU A 1 150 ? 49.629 28.881 34.243 1.00 23.75 150 GLU A C 1
ATOM 2405 O O . GLU A 1 150 ? 49.357 28.065 33.365 1.00 26.26 150 GLU A O 1
ATOM 2417 N N . LYS A 1 151 ? 48.705 29.654 34.817 1.00 24.52 151 LYS A N 1
ATOM 2418 C CA . LYS A 1 151 ? 47.293 29.567 34.420 1.00 22.51 151 LYS A CA 1
ATOM 2419 C C . LYS A 1 151 ? 47.076 29.966 32.953 1.00 20.66 151 LYS A C 1
ATOM 2420 O O . LYS A 1 151 ? 46.323 29.295 32.240 1.00 23.94 151 LYS A O 1
ATOM 2439 N N . ILE A 1 152 ? 47.713 31.044 32.497 1.00 22.54 152 ILE A N 1
ATOM 2440 C CA . ILE A 1 152 ? 47.555 31.484 31.110 1.00 21.12 152 ILE A CA 1
ATOM 2441 C C . ILE A 1 152 ? 48.140 30.439 30.152 1.00 22.13 152 ILE A C 1
ATOM 2442 O O . ILE A 1 152 ? 47.556 30.147 29.116 1.00 22.77 152 ILE A O 1
ATOM 2458 N N . ILE A 1 153 ? 49.293 29.874 30.502 1.00 21.32 153 ILE A N 1
ATOM 2459 C CA . ILE A 1 153 ? 49.871 28.807 29.696 1.00 22.01 153 ILE A CA 1
ATOM 2460 C C . ILE A 1 153 ? 48.884 27.641 29.594 1.00 24.40 153 ILE A C 1
ATOM 2461 O O . ILE A 1 153 ? 48.695 27.065 28.513 1.00 25.24 153 ILE A O 1
ATOM 2477 N N . ASN A 1 154 ? 48.254 27.305 30.717 1.00 24.66 154 ASN A N 1
ATOM 2478 C CA . ASN A 1 154 ? 47.284 26.226 30.744 1.00 30.93 154 ASN A CA 1
ATOM 2479 C C . ASN A 1 154 ? 46.067 26.530 29.875 1.00 23.60 154 ASN A C 1
ATOM 2480 O O . ASN A 1 154 ? 45.578 25.646 29.176 1.00 27.53 154 ASN A O 1
ATOM 2491 N N . ILE A 1 155 ? 45.597 27.776 29.895 1.00 24.66 155 ILE A N 1
ATOM 2492 C CA . ILE A 1 155 ? 44.475 28.191 29.054 1.00 22.95 155 ILE A CA 1
ATOM 2493 C C . ILE A 1 155 ? 44.817 27.994 27.576 1.00 26.90 155 ILE A C 1
ATOM 2494 O O . ILE A 1 155 ? 44.041 27.421 26.813 1.00 26.34 155 ILE A O 1
ATOM 2510 N N . VAL A 1 156 ? 45.987 28.465 27.174 1.00 23.21 156 VAL A N 1
ATOM 2511 C CA . VAL A 1 156 ? 46.406 28.341 25.795 1.00 24.69 156 VAL A CA 1
ATOM 2512 C C . VAL A 1 156 ? 46.552 26.879 25.404 1.00 25.03 156 VAL A C 1
ATOM 2513 O O . VAL A 1 156 ? 46.184 26.489 24.296 1.00 27.92 156 VAL A O 1
ATOM 2526 N N . GLU A 1 157 ? 47.097 26.068 26.304 1.00 25.33 157 GLU A N 1
ATOM 2527 C CA . GLU A 1 157 ? 47.304 24.665 25.981 1.00 30.84 157 GLU A CA 1
ATOM 2528 C C . GLU A 1 157 ? 45.963 23.955 25.806 1.00 33.53 157 GLU A C 1
ATOM 2529 O O . GLU A 1 157 ? 45.787 23.183 24.863 1.00 32.49 157 GLU A O 1
ATOM 2541 N N . VAL A 1 158 ? 44.999 24.233 26.678 1.00 33.40 158 VAL A N 1
ATOM 2542 C CA . VAL A 1 158 ? 43.708 23.565 26.550 1.00 40.49 158 VAL A CA 1
ATOM 2543 C C . VAL A 1 158 ? 42.956 24.096 25.326 1.00 34.66 158 VAL A C 1
ATOM 2544 O O . VAL A 1 158 ? 42.247 23.334 24.673 1.00 42.30 158 VAL A O 1
ATOM 2557 N N . MET A 1 159 ? 43.131 25.378 24.997 1.00 35.54 159 MET A N 1
ATOM 2558 C CA . MET A 1 159 ? 42.552 25.953 23.776 1.00 31.93 159 MET A CA 1
ATOM 2559 C C . MET A 1 159 ? 42.909 25.127 22.548 1.00 41.55 159 MET A C 1
ATOM 2560 O O . MET A 1 159 ? 42.053 24.838 21.718 1.00 44.60 159 MET A O 1
ATOM 2574 N N . ASN A 1 160 ? 44.184 24.765 22.428 1.00 38.63 160 ASN A N 1
ATOM 2575 C CA . ASN A 1 160 ? 44.659 24.008 21.280 1.00 39.35 160 ASN A CA 1
ATOM 2576 C C . ASN A 1 160 ? 44.041 22.616 21.235 1.00 37.59 160 ASN A C 1
ATOM 2577 O O . ASN A 1 160 ? 43.926 22.017 20.168 1.00 44.65 160 ASN A O 1
ATOM 2588 N N . ARG A 1 161 ? 43.630 22.112 22.397 1.00 34.52 161 ARG A N 1
ATOM 2589 C CA . ARG A 1 161 ? 43.055 20.771 22.493 1.00 36.57 161 ARG A CA 1
ATOM 2590 C C . ARG A 1 161 ? 41.552 20.758 22.209 1.00 37.94 161 ARG A C 1
ATOM 2591 O O .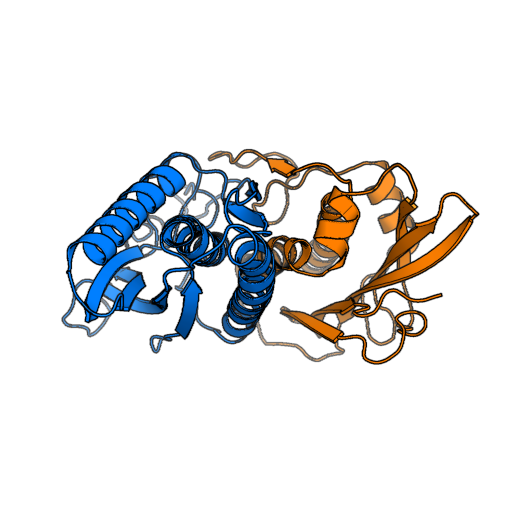 ARG A 1 161 ? 40.980 19.709 21.908 1.00 40.20 161 ARG A O 1
ATOM 2612 N N . HIS A 1 162 ? 40.915 21.921 22.317 1.00 36.60 162 HIS A N 1
ATOM 2613 C CA . HIS A 1 162 ? 39.500 22.054 21.976 1.00 35.58 162 HIS A CA 1
ATOM 2614 C C . HIS A 1 162 ? 39.343 22.190 20.470 1.00 30.32 162 HIS A C 1
ATOM 2615 O O . HIS A 1 162 ? 39.681 23.219 19.893 1.00 31.06 162 HIS A O 1
ATOM 2630 N N . GLU A 1 163 ? 38.815 21.153 19.837 1.00 37.07 163 GLU A N 1
ATOM 2631 C CA . GLU A 1 163 ? 38.728 21.134 18.383 1.00 57.61 163 GLU A CA 1
ATOM 2632 C C . GLU A 1 163 ? 37.514 21.897 17.860 1.00 38.69 163 GLU A C 1
ATOM 2633 O O . GLU A 1 163 ? 37.550 22.446 16.755 1.00 37.57 163 GLU A O 1
ATOM 2645 N N . TYR A 1 164 ? 36.444 21.935 18.645 1.00 32.04 164 TYR A N 1
ATOM 2646 C CA . TYR A 1 164 ? 35.176 22.482 18.169 1.00 34.54 164 TYR A CA 1
ATOM 2647 C C . TYR A 1 164 ? 35.086 23.999 18.259 1.00 33.46 164 TYR A C 1
ATOM 2648 O O . TYR A 1 164 ? 35.472 24.620 19.262 1.00 35.14 164 TYR A O 1
ATOM 2666 N N . LEU A 1 165 ? 34.568 24.575 17.179 1.00 34.54 165 LEU A N 1
ATOM 2667 C CA . LEU A 1 165 ? 34.063 25.939 17.149 1.00 27.25 165 LEU A CA 1
ATOM 2668 C C . LEU A 1 165 ? 32.735 25.899 16.396 1.00 32.13 165 LEU A C 1
ATOM 2669 O O . LEU A 1 165 ? 32.575 25.098 15.473 1.00 30.23 165 LEU A O 1
ATOM 2685 N N . PRO A 1 166 ? 31.784 26.762 16.769 1.00 27.73 166 PRO A N 1
ATOM 2686 C CA . PRO A 1 166 ? 30.550 26.852 15.986 1.00 32.89 166 PRO A CA 1
ATOM 2687 C C . PRO A 1 166 ? 30.806 27.058 14.500 1.00 29.91 166 PRO A C 1
ATOM 2688 O O . PRO A 1 166 ? 31.776 27.719 14.128 1.00 30.21 166 PRO A O 1
ATOM 2699 N N . LYS A 1 167 ? 29.931 26.482 13.688 1.00 30.26 167 LYS A N 1
ATOM 2700 C CA . LYS A 1 167 ? 29.911 26.686 12.244 1.00 33.78 167 LYS A CA 1
ATOM 2701 C C . LYS A 1 167 ? 29.765 28.176 11.989 1.00 31.70 167 LYS A C 1
ATOM 2702 O O . LYS A 1 167 ? 29.008 28.850 12.687 1.00 31.40 167 LYS A O 1
ATOM 2721 N N . MET A 1 168 ? 30.469 28.704 10.995 1.00 34.96 168 MET A N 1
ATOM 2722 C CA . MET A 1 168 ? 30.356 30.125 10.725 1.00 34.62 168 MET A CA 1
ATOM 2723 C C . MET A 1 168 ? 28.943 30.398 10.219 1.00 32.24 168 MET A C 1
ATOM 2724 O O . MET A 1 168 ? 28.474 29.739 9.290 1.00 37.43 168 MET A O 1
ATOM 2738 N N . PRO A 1 169 ? 28.250 31.362 10.845 1.00 30.30 169 PRO A N 1
ATOM 2739 C CA . PRO A 1 169 ? 26.832 31.582 10.563 1.00 34.45 169 PRO A CA 1
ATOM 2740 C C . PRO A 1 169 ? 26.542 32.360 9.280 1.00 34.71 169 PRO A C 1
ATOM 2741 O O . PRO A 1 169 ? 27.370 33.147 8.821 1.00 34.39 169 PRO A O 1
ATOM 2752 N N . THR A 1 170 ? 25.373 32.106 8.701 1.00 39.88 170 THR A N 1
ATOM 2753 C CA A THR A 1 170 ? 24.870 32.948 7.624 0.57 38.95 170 THR A CA 1
ATOM 2754 C CA B THR A 1 170 ? 24.843 32.938 7.629 0.43 39.58 170 THR A CA 1
ATOM 2755 C C . THR A 1 170 ? 24.338 34.235 8.242 1.00 39.65 170 THR A C 1
ATOM 2756 O O . THR A 1 170 ? 24.256 34.351 9.464 1.00 37.57 170 THR A O 1
ATOM 2777 N N . GLN A 1 171 ? 23.975 35.208 7.409 1.00 39.41 171 GLN A N 1
ATOM 2778 C CA . GLN A 1 171 ? 23.539 36.490 7.959 1.00 41.21 171 GLN A CA 1
ATOM 2779 C C . GLN A 1 171 ? 22.337 36.333 8.889 1.00 34.63 171 GLN A C 1
ATOM 2780 O O . GLN A 1 171 ? 22.254 36.988 9.932 1.00 39.26 171 GLN A O 1
ATOM 2794 N N . SER A 1 172 ? 21.424 35.438 8.526 1.00 38.60 172 SER A N 1
ATOM 2795 C CA A SER A 1 172 ? 20.191 35.261 9.283 0.69 44.62 172 SER A CA 1
ATOM 2796 C CA B SER A 1 172 ? 20.193 35.257 9.284 0.31 44.19 172 SER A CA 1
ATOM 2797 C C . SER A 1 172 ? 20.430 34.626 10.658 1.00 44.84 172 SER A C 1
ATOM 2798 O O . SER A 1 172 ? 19.591 34.741 11.548 1.00 44.55 172 SER A O 1
ATOM 2813 N N . GLU A 1 173 ? 21.577 33.974 10.839 1.00 37.76 173 GLU A N 1
ATOM 2814 C CA . GLU A 1 173 ? 21.836 33.239 12.082 1.00 38.58 173 GLU A CA 1
ATOM 2815 C C . GLU A 1 173 ? 23.057 33.726 12.875 1.00 37.49 173 GLU A C 1
ATOM 2816 O O . GLU A 1 173 ? 23.516 33.037 13.799 1.00 32.83 173 GLU A O 1
ATOM 2828 N N . VAL A 1 174 ? 23.581 34.902 12.539 1.00 33.94 174 VAL A N 1
ATOM 2829 C CA . VAL A 1 174 ? 24.782 35.399 13.208 1.00 32.40 174 VAL A CA 1
ATOM 2830 C C . VAL A 1 174 ? 24.521 35.624 14.699 1.00 28.78 174 VAL A C 1
ATOM 2831 O O . VAL A 1 174 ? 25.400 35.401 15.522 1.00 27.28 174 VAL A O 1
ATOM 2844 N N . ASP A 1 175 ? 23.308 36.041 15.043 1.00 33.70 175 ASP A N 1
ATOM 2845 C CA . ASP A 1 175 ? 22.977 36.315 16.436 1.00 32.95 175 ASP A CA 1
ATOM 2846 C C . ASP A 1 175 ? 22.676 35.043 17.229 1.00 35.86 175 ASP A C 1
ATOM 2847 O O . ASP A 1 175 ? 22.413 35.112 18.425 1.00 36.94 175 ASP A O 1
ATOM 2856 N N . ASN A 1 176 ? 22.710 33.891 16.564 1.00 32.50 176 ASN A N 1
ATOM 2857 C CA . ASN A 1 176 ? 22.638 32.607 17.259 1.00 30.84 176 ASN A CA 1
ATOM 2858 C C . ASN A 1 176 ? 23.992 32.124 17.757 1.00 29.29 176 ASN A C 1
ATOM 2859 O O . ASN A 1 176 ? 24.055 31.182 18.553 1.00 30.58 176 ASN A O 1
ATOM 2870 N N . VAL A 1 177 ? 25.061 32.775 17.291 1.00 28.19 177 VAL A N 1
ATOM 2871 C CA . VAL A 1 177 ? 26.442 32.352 17.556 1.00 24.17 177 VAL A CA 1
ATOM 2872 C C . VAL A 1 177 ? 27.275 33.439 18.246 1.00 22.60 177 VAL A C 1
ATOM 2873 O O . VAL A 1 177 ? 28.091 33.142 19.120 1.00 22.83 177 VAL A O 1
ATOM 2886 N N . PHE A 1 178 ? 27.062 34.689 17.842 1.00 23.14 178 PHE A N 1
ATOM 2887 C CA . PHE A 1 178 ? 27.863 35.824 18.305 1.00 21.93 178 PHE A CA 1
ATOM 2888 C C . PHE A 1 178 ? 27.042 36.892 19.019 1.00 25.32 178 PHE A C 1
ATOM 2889 O O . PHE A 1 178 ? 25.857 37.093 18.738 1.00 27.31 178 PHE A O 1
ATOM 2906 N N . ASP A 1 179 ? 27.710 37.578 19.938 1.00 25.11 179 ASP A N 1
ATOM 2907 C CA . ASP A 1 179 ? 27.200 38.798 20.548 1.00 29.96 179 ASP A CA 1
ATOM 2908 C C . ASP A 1 179 ? 27.514 39.939 19.579 1.00 27.51 179 ASP A C 1
ATOM 2909 O O . ASP A 1 179 ? 28.678 40.338 19.430 1.00 28.44 179 ASP A O 1
ATOM 2918 N N . THR A 1 180 ? 26.488 40.418 18.883 1.00 30.51 180 THR A N 1
ATOM 2919 C CA . THR A 1 180 ? 26.664 41.449 17.861 1.00 32.78 180 THR A CA 1
ATOM 2920 C C . THR A 1 180 ? 26.433 42.853 18.416 1.00 31.71 180 THR A C 1
ATOM 2921 O O . THR A 1 180 ? 26.340 43.811 17.658 1.00 37.75 180 THR A O 1
ATOM 2932 N N . GLY A 1 181 ? 26.361 42.970 19.737 1.00 36.61 181 GLY A N 1
ATOM 2933 C CA . GLY A 1 181 ? 25.923 44.207 20.363 1.00 37.72 181 GLY A CA 1
ATOM 2934 C C . GLY A 1 181 ? 27.009 45.218 20.681 1.00 36.18 181 GLY A C 1
ATOM 2935 O O . GLY A 1 181 ? 26.702 46.328 21.124 1.00 42.35 181 GLY A O 1
ATOM 2939 N N . LEU A 1 182 ? 28.269 44.854 20.463 1.00 30.88 182 LEU A N 1
ATOM 2940 C CA . LEU A 1 182 ? 29.386 45.752 20.766 1.00 30.50 182 LEU A CA 1
ATOM 2941 C C . LEU A 1 182 ? 29.878 46.473 19.508 1.00 38.30 182 LEU A C 1
ATOM 2942 O O . LEU A 1 182 ? 29.652 46.016 18.386 1.00 38.70 182 LEU A O 1
ATOM 2958 N N . ARG A 1 183 ? 30.550 47.606 19.703 1.00 30.83 183 ARG A N 1
ATOM 2959 C CA . ARG A 1 183 ? 31.026 48.428 18.585 1.00 34.48 183 ARG A CA 1
ATOM 2960 C C . ARG A 1 183 ? 32.285 47.879 17.918 1.00 35.60 183 ARG A C 1
ATOM 2961 O O . ARG A 1 183 ? 32.422 47.925 16.699 1.00 54.04 183 ARG A O 1
ATOM 2982 N N . ASP A 1 184 ? 33.199 47.370 18.733 1.00 31.59 184 ASP A N 1
ATOM 2983 C CA . ASP A 1 184 ? 34.578 47.111 18.328 1.00 46.95 184 ASP A CA 1
ATOM 2984 C C . ASP A 1 184 ? 34.821 45.664 17.948 1.00 40.22 184 ASP A C 1
ATOM 2985 O O . ASP A 1 184 ? 35.468 45.370 16.939 1.00 39.05 184 ASP A O 1
ATOM 2994 N N . VAL A 1 185 ? 34.280 44.778 18.776 1.00 30.81 185 VAL A N 1
ATOM 2995 C CA . VAL A 1 185 ? 34.619 43.371 18.781 1.00 23.84 185 VAL A CA 1
ATOM 2996 C C . VAL A 1 185 ? 33.333 42.546 18.751 1.00 22.46 185 VAL A C 1
ATOM 2997 O O . VAL A 1 185 ? 32.247 43.050 19.048 1.00 24.35 185 VAL A O 1
ATOM 3010 N N . GLN A 1 186 ? 33.472 41.279 18.384 1.00 20.27 186 GLN A N 1
ATOM 3011 C CA . GLN A 1 186 ? 32.347 40.371 18.243 1.00 18.72 186 GLN A CA 1
ATOM 3012 C C . GLN A 1 186 ? 32.633 39.080 18.987 1.00 21.13 186 GLN A C 1
ATOM 3013 O O . GLN A 1 186 ? 33.199 38.152 18.418 1.00 23.55 186 GLN A O 1
ATOM 3027 N N . PRO A 1 187 ? 32.284 39.040 20.287 1.00 20.81 187 PRO A N 1
ATOM 3028 C CA . PRO A 1 187 ? 32.509 37.809 21.050 1.00 23.37 187 PRO A CA 1
ATOM 3029 C C . PRO A 1 187 ? 31.545 36.711 20.648 1.00 19.03 187 PRO A C 1
ATOM 3030 O O . PRO A 1 187 ? 30.438 37.007 20.226 1.00 22.68 187 PRO A O 1
ATOM 3041 N N . TYR A 1 188 ? 31.946 35.457 20.817 1.00 19.00 188 TYR A N 1
ATOM 3042 C CA . TYR A 1 188 ? 30.956 34.397 20.870 1.00 19.69 188 TYR A CA 1
ATOM 3043 C C . TYR A 1 188 ? 29.979 34.747 22.007 1.00 20.08 188 TYR A C 1
ATOM 3044 O O . TYR A 1 188 ? 30.370 35.374 23.012 1.00 20.06 188 TYR A O 1
ATOM 3062 N N . LEU A 1 189 ? 28.713 34.387 21.833 1.00 21.68 189 LEU A N 1
ATOM 3063 C CA . LEU A 1 189 ? 27.710 34.560 22.883 1.00 20.44 189 LEU A CA 1
ATOM 3064 C C . LEU A 1 189 ? 28.203 33.950 24.177 1.00 19.28 189 LEU A C 1
ATOM 3065 O O . LEU A 1 189 ? 28.652 32.807 24.190 1.00 22.04 189 LEU A O 1
ATOM 3081 N N . TYR A 1 190 ? 28.112 34.710 25.259 1.00 28.65 190 TYR A N 1
ATOM 3082 C CA . TYR A 1 190 ? 28.604 34.206 26.522 1.00 25.74 190 TYR A CA 1
ATOM 3083 C C . TYR A 1 190 ? 27.784 34.733 27.680 1.00 22.95 190 TYR A C 1
ATOM 3084 O O . TYR A 1 190 ? 27.127 35.768 27.561 1.00 26.16 190 TYR A O 1
ATOM 3102 N N . LYS A 1 191 ? 27.832 34.004 28.791 1.00 24.80 191 LYS A N 1
ATOM 3103 C CA . LYS A 1 191 ? 27.272 34.459 30.060 1.00 19.95 191 LYS A CA 1
ATOM 3104 C C . LYS A 1 191 ? 28.285 34.236 31.172 1.00 20.77 191 LYS A C 1
ATOM 3105 O O . LYS A 1 191 ? 29.046 33.258 31.151 1.00 20.08 191 LYS A O 1
ATOM 3124 N N . ILE A 1 192 ? 28.299 35.166 32.118 1.00 22.74 192 ILE A N 1
ATOM 3125 C CA . ILE A 1 192 ? 29.187 35.086 33.263 1.00 19.18 192 ILE A CA 1
ATOM 3126 C C . ILE A 1 192 ? 28.327 35.014 34.503 1.00 19.12 192 ILE A C 1
ATOM 3127 O O . ILE A 1 192 ? 27.342 35.753 34.645 1.00 21.89 192 ILE A O 1
ATOM 3143 N N . SER A 1 193 ? 28.706 34.112 35.399 1.00 21.88 193 SER A N 1
ATOM 3144 C CA . SER A 1 193 ? 27.988 33.954 36.656 1.00 20.64 193 SER A CA 1
ATOM 3145 C C . SER A 1 193 ? 28.994 33.661 37.748 1.00 18.80 193 SER A C 1
ATOM 3146 O O . SER A 1 193 ? 30.153 33.375 37.471 1.00 20.22 193 SER A O 1
ATOM 3154 N N . PHE A 1 194 ? 28.564 33.744 38.999 1.00 21.75 194 PHE A N 1
ATOM 3155 C CA . PHE A 1 194 ? 29.463 33.332 40.069 1.00 21.60 194 PHE A CA 1
ATOM 3156 C C . PHE A 1 194 ? 28.718 32.629 41.176 1.00 18.19 194 PHE A C 1
ATOM 3157 O O . PHE A 1 194 ? 27.484 32.724 41.281 1.00 20.01 194 PHE A O 1
ATOM 3174 N N . GLN A 1 195 ? 29.490 31.898 41.984 1.00 19.35 195 GLN A N 1
ATOM 3175 C CA . GLN A 1 195 ? 28.987 31.198 43.163 1.00 20.37 195 GLN A CA 1
ATOM 3176 C C . GLN A 1 195 ? 29.895 31.476 44.352 1.00 21.22 195 GLN A C 1
ATOM 3177 O O . GLN A 1 195 ? 31.083 31.704 44.187 1.00 21.69 195 GLN A O 1
ATOM 3191 N N . ILE A 1 196 ? 29.306 31.463 45.545 1.00 22.80 196 ILE A N 1
ATOM 3192 C CA . ILE A 1 196 ? 30.048 31.567 46.796 1.00 25.85 196 ILE A CA 1
ATOM 3193 C C . ILE A 1 196 ? 29.775 30.276 47.537 1.00 27.62 196 ILE A C 1
ATOM 3194 O O . ILE A 1 196 ? 28.657 30.044 47.993 1.00 27.95 196 ILE A O 1
ATOM 3210 N N . THR A 1 197 ? 30.798 29.437 47.645 1.00 31.43 197 THR A N 1
ATOM 3211 C CA . THR A 1 197 ? 30.620 28.048 48.075 1.00 37.91 197 THR A CA 1
ATOM 3212 C C . THR A 1 197 ? 30.859 27.861 49.573 1.00 53.42 197 THR A C 1
ATOM 3213 O O . THR A 1 197 ? 30.235 27.008 50.204 1.00 63.92 197 THR A O 1
ATOM 3224 N N . ASP A 1 198 ? 31.761 28.665 50.132 1.00 48.99 198 ASP A N 1
ATOM 3225 C CA . ASP A 1 198 ? 31.979 28.706 51.576 1.00 74.44 198 ASP A CA 1
ATOM 3226 C C . ASP A 1 198 ? 32.539 30.069 51.968 1.00 70.52 198 ASP A C 1
ATOM 3227 O O . ASP A 1 198 ? 32.987 30.842 51.111 1.00 51.48 198 ASP A O 1
ATOM 3236 N N . SER B 2 5 ? 48.882 30.449 -4.863 1.00 64.72 -1 SER B N 1
ATOM 3237 C CA . SER B 2 5 ? 48.285 29.718 -3.710 1.00 60.96 -1 SER B CA 1
ATOM 3238 C C . SER B 2 5 ? 47.982 30.657 -2.548 1.00 51.94 -1 SER B C 1
ATOM 3239 O O . SER B 2 5 ? 48.888 31.178 -1.883 1.00 45.89 -1 SER B O 1
ATOM 3246 N N . ASP B 2 6 ? 46.694 30.862 -2.299 1.00 51.31 12 ASP B N 1
ATOM 3247 C CA . ASP B 2 6 ? 46.271 31.692 -1.187 1.00 57.24 12 ASP B CA 1
ATOM 3248 C C . ASP B 2 6 ? 46.859 31.162 0.128 1.00 55.85 12 ASP B C 1
ATOM 3249 O O . ASP B 2 6 ? 47.180 31.942 1.022 1.00 47.47 12 ASP B O 1
ATOM 3258 N N . LEU B 2 7 ? 47.035 29.847 0.234 1.00 44.26 13 LEU B N 1
ATOM 3259 C CA . LEU B 2 7 ? 47.580 29.249 1.465 1.00 41.70 13 LEU B CA 1
ATOM 3260 C C . LEU B 2 7 ? 49.043 29.628 1.741 1.00 50.37 13 LEU B C 1
ATOM 3261 O O . LEU B 2 7 ? 49.401 29.972 2.875 1.00 46.40 13 LEU B O 1
ATOM 3277 N N . ASP B 2 8 ? 49.893 29.537 0.721 1.00 43.06 14 ASP B N 1
ATOM 3278 C CA . ASP B 2 8 ? 51.290 29.954 0.853 1.00 45.61 14 ASP B CA 1
ATOM 3279 C C . ASP B 2 8 ? 51.360 31.397 1.328 1.00 40.07 14 ASP B C 1
ATOM 3280 O O . ASP B 2 8 ? 52.251 31.772 2.091 1.00 36.90 14 ASP B O 1
ATOM 3289 N N . LYS B 2 9 ? 50.409 32.202 0.867 1.00 34.88 15 LYS B N 1
ATOM 3290 C CA . LYS B 2 9 ? 50.316 33.591 1.269 1.00 36.24 15 LYS B CA 1
ATOM 3291 C C . LYS B 2 9 ? 49.995 33.677 2.764 1.00 33.69 15 LYS B C 1
ATOM 3292 O O . LYS B 2 9 ? 50.640 34.422 3.510 1.00 34.05 15 LYS B O 1
ATOM 3311 N N . PHE B 2 10 ? 49.011 32.892 3.200 1.00 34.84 16 PHE B N 1
ATOM 3312 C CA . PHE B 2 10 ? 48.631 32.865 4.610 1.00 32.12 16 PHE B CA 1
ATOM 3313 C C . PHE B 2 10 ? 49.822 32.522 5.500 1.00 32.18 16 PHE B C 1
ATOM 3314 O O . PHE B 2 10 ? 50.057 33.171 6.525 1.00 28.94 16 PHE B O 1
ATOM 3331 N N . ILE B 2 11 ? 50.579 31.502 5.111 1.00 31.73 17 ILE B N 1
ATOM 3332 C CA . ILE B 2 11 ? 51.672 31.029 5.951 1.00 33.27 17 ILE B CA 1
ATOM 3333 C C . ILE B 2 11 ? 52.802 32.063 6.008 1.00 33.02 17 ILE B C 1
ATOM 3334 O O . ILE B 2 11 ? 53.396 32.280 7.070 1.00 31.14 17 ILE B O 1
ATOM 3350 N N . LYS B 2 12 ? 53.084 32.702 4.873 1.00 32.15 18 LYS B N 1
ATOM 3351 C CA . LYS B 2 12 ? 54.081 33.771 4.828 1.00 32.35 18 LYS B CA 1
ATOM 3352 C C . LYS B 2 12 ? 53.749 34.893 5.807 1.00 31.29 18 LYS B C 1
ATOM 3353 O O . LYS B 2 12 ? 54.580 35.289 6.627 1.00 30.94 18 LYS B O 1
ATOM 3372 N N . PHE B 2 13 ? 52.528 35.411 5.734 1.00 30.53 19 PHE B N 1
ATOM 3373 C CA . PHE B 2 13 ? 52.179 36.546 6.577 1.00 26.36 19 PHE B CA 1
ATOM 3374 C C . PHE B 2 13 ? 51.997 36.117 8.022 1.00 27.50 19 PHE B C 1
ATOM 3375 O O . PHE B 2 13 ? 52.245 36.905 8.935 1.00 25.02 19 PHE B O 1
ATOM 3392 N N . PHE B 2 14 ? 51.629 34.859 8.244 1.00 26.98 20 PHE B N 1
ATOM 3393 C CA . PHE B 2 14 ? 51.591 34.360 9.616 1.00 25.77 20 PHE B CA 1
ATOM 3394 C C . PHE B 2 14 ? 52.995 34.392 10.228 1.00 22.13 20 PHE B C 1
ATOM 3395 O O . PHE B 2 14 ? 53.173 34.829 11.373 1.00 23.42 20 PHE B O 1
ATOM 3412 N N . ALA B 2 15 ? 53.987 33.956 9.453 1.00 25.33 21 ALA B N 1
ATOM 3413 C CA . ALA B 2 15 ? 55.382 33.993 9.882 1.00 28.38 21 ALA B CA 1
ATOM 3414 C C . ALA B 2 15 ? 55.840 35.427 10.163 1.00 27.27 21 ALA B C 1
ATOM 3415 O O . ALA B 2 15 ? 56.456 35.702 11.193 1.00 25.02 21 ALA B O 1
ATOM 3422 N N . LEU B 2 16 ? 55.522 36.342 9.252 1.00 25.57 22 LEU B N 1
ATOM 3423 C CA . LEU B 2 16 ? 55.919 37.734 9.413 1.00 24.07 22 LEU B CA 1
ATOM 3424 C C . LEU B 2 16 ? 55.287 38.332 10.663 1.00 25.39 22 LEU B C 1
ATOM 3425 O O . LEU B 2 16 ? 55.976 38.986 11.451 1.00 24.52 22 LEU B O 1
ATOM 3441 N N . LYS B 2 17 ? 54.001 38.072 10.880 1.00 23.24 23 LYS B N 1
ATOM 3442 C CA . LYS B 2 17 ? 53.311 38.634 12.038 1.00 21.25 23 LYS B CA 1
ATOM 3443 C C . LYS B 2 17 ? 53.775 37.988 13.342 1.00 21.75 23 LYS B C 1
ATOM 3444 O O . LYS B 2 17 ? 53.810 38.648 14.372 1.00 20.97 23 LYS B O 1
ATOM 3463 N N . THR B 2 18 ? 54.113 36.702 13.293 1.00 23.73 24 THR B N 1
ATOM 3464 C CA . THR B 2 18 ? 54.701 36.023 14.445 1.00 22.06 24 THR B CA 1
ATOM 3465 C C . THR B 2 18 ? 55.955 36.758 14.938 1.00 21.03 24 THR B C 1
ATOM 3466 O O . THR B 2 18 ? 56.113 36.991 16.154 1.00 21.50 24 THR B O 1
ATOM 3477 N N . VAL B 2 19 ? 56.840 37.129 14.019 1.00 20.47 25 VAL B N 1
ATOM 3478 C CA . VAL B 2 19 ? 58.056 37.846 14.391 1.00 19.61 25 VAL B CA 1
ATOM 3479 C C . VAL B 2 19 ? 57.695 39.210 14.981 1.00 21.01 25 VAL B C 1
ATOM 3480 O O . VAL B 2 19 ? 58.241 39.599 16.013 1.00 22.45 25 VAL B O 1
ATOM 3493 N N . GLN B 2 20 ? 56.778 39.937 14.339 1.00 22.07 26 GLN B N 1
ATOM 3494 C CA . GLN B 2 20 ? 56.324 41.223 14.879 1.00 20.77 26 GLN B CA 1
ATOM 3495 C C . GLN B 2 20 ? 55.803 41.119 16.315 1.00 19.69 26 GLN B C 1
ATOM 3496 O O . GLN B 2 20 ? 56.184 41.925 17.162 1.00 21.08 26 GLN B O 1
ATOM 3510 N N . VAL B 2 21 ? 54.947 40.140 16.600 1.00 20.01 27 VAL B N 1
ATOM 3511 C CA . VAL B 2 21 ? 54.379 40.021 17.946 1.00 19.24 27 VAL B CA 1
ATOM 3512 C C . VAL B 2 21 ? 55.480 39.753 18.977 1.00 20.54 27 VAL B C 1
ATOM 3513 O O . VAL B 2 21 ? 55.498 40.379 20.041 1.00 19.28 27 VAL B O 1
ATOM 3526 N N . ILE B 2 22 ? 56.399 38.844 18.661 1.00 17.39 28 ILE B N 1
ATOM 3527 C CA . ILE B 2 22 ? 57.468 38.493 19.605 1.00 18.58 28 ILE B CA 1
ATOM 3528 C C . ILE B 2 22 ? 58.392 39.685 19.850 1.00 21.19 28 ILE B C 1
ATOM 3529 O O . ILE B 2 22 ? 58.674 40.031 21.003 1.00 21.50 28 ILE B O 1
ATOM 3545 N N . VAL B 2 23 ? 58.872 40.320 18.784 1.00 19.92 29 VAL B N 1
ATOM 3546 C CA . VAL B 2 23 ? 59.769 41.459 18.953 1.00 19.45 29 VAL B CA 1
ATOM 3547 C C . VAL B 2 23 ? 59.066 42.612 19.689 1.00 21.43 29 VAL B C 1
ATOM 3548 O O . VAL B 2 23 ? 59.663 43.240 20.577 1.00 23.41 29 VAL B O 1
ATOM 3561 N N . GLN B 2 24 ? 57.805 42.877 19.363 1.00 18.43 30 GLN B N 1
ATOM 3562 C CA . GLN B 2 24 ? 57.083 43.963 20.023 1.00 20.51 30 GLN B CA 1
ATOM 3563 C C . GLN B 2 24 ? 56.845 43.669 21.520 1.00 18.98 30 GLN B C 1
ATOM 3564 O O . GLN B 2 24 ? 56.797 44.595 22.339 1.00 21.15 30 GLN B O 1
ATOM 3578 N N . ALA B 2 25 ? 56.754 42.386 21.868 1.00 20.01 31 ALA B N 1
ATOM 3579 C CA . ALA B 2 25 ? 56.596 41.960 23.259 1.00 17.94 31 ALA B CA 1
ATOM 3580 C C . ALA B 2 25 ? 57.883 42.100 24.065 1.00 20.63 31 ALA B C 1
ATOM 3581 O O . ALA B 2 25 ? 57.901 41.799 25.260 1.00 21.25 31 ALA B O 1
ATOM 3588 N N . ARG B 2 26 ? 58.957 42.538 23.413 1.00 20.74 32 ARG B N 1
ATOM 3589 C CA . ARG B 2 26 ? 60.269 42.598 24.060 1.00 22.42 32 ARG B CA 1
ATOM 3590 C C . ARG B 2 26 ? 60.876 43.999 23.958 1.00 25.47 32 ARG B C 1
ATOM 3591 O O . ARG B 2 26 ? 62.025 44.214 24.345 1.00 25.28 32 ARG B O 1
ATOM 3612 N N . LEU B 2 27 ? 60.073 44.953 23.482 1.00 26.11 33 LEU B N 1
ATOM 3613 C CA . LEU B 2 27 ? 60.503 46.344 23.294 1.00 28.05 33 LEU B CA 1
ATOM 3614 C C . LEU B 2 27 ? 60.719 47.146 24.570 1.00 26.04 33 LEU B C 1
ATOM 3615 O O . LEU B 2 27 ? 61.451 48.131 24.570 1.00 28.73 33 LEU B O 1
ATOM 3631 N N . GLY B 2 28 ? 60.039 46.755 25.643 1.00 26.04 34 GLY B N 1
ATOM 3632 C CA . GLY B 2 28 ? 60.097 47.494 26.889 1.00 25.42 34 GLY B CA 1
ATOM 3633 C C . GLY B 2 28 ? 58.965 48.485 27.069 1.00 29.77 34 GLY B C 1
ATOM 3634 O O . GLY B 2 28 ? 58.969 49.266 28.018 1.00 33.36 34 GLY B O 1
ATOM 3638 N N . GLU B 2 29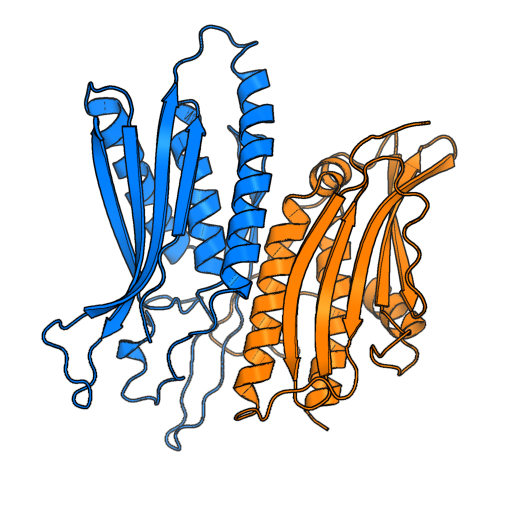 ? 58.001 48.453 26.154 1.00 29.23 35 GLU B N 1
ATOM 3639 C CA . GLU B 2 29 ? 56.870 49.378 26.144 1.00 30.52 35 GLU B CA 1
ATOM 3640 C C . GLU B 2 29 ? 55.594 48.574 25.984 1.00 32.05 35 GLU B C 1
ATOM 3641 O O . GLU B 2 29 ? 55.563 47.620 25.205 1.00 32.22 35 GLU B O 1
ATOM 3653 N N . LYS B 2 30 ? 54.546 48.944 26.713 1.00 27.47 36 LYS B N 1
ATOM 3654 C CA . LYS B 2 30 ? 53.249 48.295 26.528 1.00 23.74 36 LYS B CA 1
ATOM 3655 C C . LYS B 2 30 ? 52.728 48.551 25.125 1.00 25.98 36 LYS B C 1
ATOM 3656 O O . LYS B 2 30 ? 52.900 49.640 24.569 1.00 26.90 36 LYS B O 1
ATOM 3675 N N . ILE B 2 31 ? 52.077 47.537 24.578 1.00 20.84 37 ILE B N 1
ATOM 3676 C CA . ILE B 2 31 ? 51.509 47.587 23.233 1.00 21.58 37 ILE B CA 1
ATOM 3677 C C . ILE B 2 31 ? 50.003 47.783 23.323 1.00 26.06 37 ILE B C 1
ATOM 3678 O O . ILE B 2 31 ? 49.334 47.168 24.166 1.00 25.68 37 ILE B O 1
ATOM 3694 N N . CYS B 2 32 ? 49.486 48.658 22.467 1.00 21.52 38 CYS B N 1
ATOM 3695 C CA . CYS B 2 32 ? 48.067 48.951 22.423 1.00 22.52 38 CYS B CA 1
ATOM 3696 C C . CYS B 2 32 ? 47.665 49.247 20.984 1.00 22.88 38 CYS B C 1
ATOM 3697 O O . CYS B 2 32 ? 48.193 50.178 20.372 1.00 25.56 38 CYS B O 1
ATOM 3705 N N . THR B 2 33 ? 46.752 48.443 20.444 1.00 21.37 39 THR B N 1
ATOM 3706 C CA . THR B 2 33 ? 46.175 48.728 19.126 1.00 23.40 39 THR B CA 1
ATOM 3707 C C . THR B 2 33 ? 44.654 48.820 19.188 1.00 25.16 39 THR B C 1
ATOM 3708 O O . THR B 2 33 ? 44.013 48.253 20.082 1.00 23.08 39 THR B O 1
ATOM 3719 N N . ARG B 2 34 ? 44.081 49.533 18.218 1.00 23.77 40 ARG B N 1
ATOM 3720 C CA . ARG B 2 34 ? 42.652 49.807 18.189 1.00 25.73 40 ARG B CA 1
ATOM 3721 C C . ARG B 2 34 ? 41.909 48.802 17.303 1.00 24.91 40 ARG B C 1
ATOM 3722 O O . ARG B 2 34 ? 42.454 48.316 16.315 1.00 26.35 40 ARG B O 1
ATOM 3743 N N . SER B 2 35 ? 40.670 48.500 17.677 1.00 26.80 41 SER B N 1
ATOM 3744 C CA . SER B 2 35 ? 39.781 47.702 16.839 1.00 26.75 41 SER B CA 1
ATOM 3745 C C . SER B 2 35 ? 39.127 48.590 15.801 1.00 37.46 41 SER B C 1
ATOM 3746 O O . SER B 2 35 ? 39.024 49.799 15.985 1.00 38.37 41 SER B O 1
ATOM 3754 N N . SER B 2 36 ? 38.674 47.985 14.714 1.00 36.22 42 SER B N 1
ATOM 3755 C CA . SER B 2 36 ? 37.848 48.700 13.748 1.00 42.59 42 SER B CA 1
ATOM 3756 C C . SER B 2 36 ? 36.774 47.761 13.219 1.00 48.38 42 SER B C 1
ATOM 3757 O O . SER B 2 36 ? 37.079 46.645 12.792 1.00 35.77 42 SER B O 1
ATOM 3765 N N . SER B 2 37 ? 35.521 48.212 13.285 1.00 58.95 43 SER B N 1
ATOM 3766 C CA . SER B 2 37 ? 34.392 47.454 12.762 1.00 64.98 43 SER B CA 1
ATOM 3767 C C . SER B 2 37 ? 34.573 47.262 11.265 1.00 64.68 43 SER B C 1
ATOM 3768 O O . SER B 2 37 ? 34.241 46.212 10.715 1.00 70.42 43 SER B O 1
ATOM 3776 N N . SER B 2 38 ? 35.114 48.288 10.617 1.00 52.27 44 SER B N 1
ATOM 3777 C CA . SER B 2 38 ? 35.443 48.210 9.201 1.00 68.07 44 SER B CA 1
ATOM 3778 C C . SER B 2 38 ? 36.788 47.505 9.023 1.00 72.20 44 SER B C 1
ATOM 3779 O O . SER B 2 38 ? 37.697 47.700 9.827 1.00 80.92 44 SER B O 1
ATOM 3787 N N . PRO B 2 39 ? 36.920 46.683 7.967 1.00 74.73 45 PRO B N 1
ATOM 3788 C CA . PRO B 2 39 ? 38.209 46.024 7.710 1.00 70.28 45 PRO B CA 1
ATOM 3789 C C . PRO B 2 39 ? 39.330 47.024 7.441 1.00 74.31 45 PRO B C 1
ATOM 3790 O O . PRO B 2 39 ? 39.220 47.824 6.508 1.00 71.80 45 PRO B O 1
ATOM 3801 N N . THR B 2 40 ? 40.386 46.987 8.247 1.00 98.77 46 THR B N 1
ATOM 3802 C CA . THR B 2 40 ? 41.527 47.865 8.025 1.00 96.30 46 THR B CA 1
ATOM 3803 C C . THR B 2 40 ? 42.373 47.341 6.876 1.00 69.03 46 THR B C 1
ATOM 3804 O O . THR B 2 40 ? 42.541 46.133 6.707 1.00 56.30 46 THR B O 1
ATOM 3810 N N . GLY B 2 41 ? 42.898 48.264 6.080 1.00 74.95 47 GLY B N 1
ATOM 3811 C CA . GLY B 2 41 ? 43.801 47.906 5.010 1.00 78.58 47 GLY B CA 1
ATOM 3812 C C . GLY B 2 41 ? 45.036 47.215 5.550 1.00 74.76 47 GLY B C 1
ATOM 3813 O O . GLY B 2 41 ? 45.585 47.612 6.579 1.00 67.12 47 GLY B O 1
ATOM 3814 N N . SER B 2 42 ? 45.449 46.164 4.849 1.00 75.32 48 SER B N 1
ATOM 3815 C CA . SER B 2 42 ? 46.675 45.416 5.144 1.00 93.72 48 SER B CA 1
ATOM 3816 C C . SER B 2 42 ? 46.947 45.108 6.628 1.00 63.08 48 SER B C 1
ATOM 3817 O O . SER B 2 42 ? 48.104 45.060 7.051 1.00 62.63 48 SER B O 1
ATOM 3825 N N . ASP B 2 43 ? 45.890 44.910 7.413 1.00 67.69 49 ASP B N 1
ATOM 3826 C CA . ASP B 2 43 ? 45.997 44.098 8.622 1.00 43.47 49 ASP B CA 1
ATOM 3827 C C . ASP B 2 43 ? 45.612 42.675 8.249 1.00 30.57 49 ASP B C 1
ATOM 3828 O O . ASP B 2 43 ? 44.693 42.458 7.441 1.00 35.12 49 ASP B O 1
ATOM 3837 N N . TRP B 2 44 ? 46.324 41.718 8.830 1.00 31.95 50 TRP B N 1
ATOM 3838 C CA . TRP B 2 44 ? 46.103 40.302 8.568 1.00 32.77 50 TRP B CA 1
ATOM 3839 C C . TRP B 2 44 ? 45.505 39.592 9.778 1.00 25.21 50 TRP B C 1
ATOM 3840 O O . TRP B 2 44 ? 45.710 40.002 10.928 1.00 25.70 50 TRP B O 1
ATOM 3861 N N . PHE B 2 45 ? 44.752 38.534 9.485 1.00 25.88 51 PHE B N 1
ATOM 3862 C CA . PHE B 2 45 ? 44.170 37.650 10.484 1.00 27.09 51 PHE B CA 1
ATOM 3863 C C . PHE B 2 45 ? 43.212 38.368 11.444 1.00 27.27 51 PHE B C 1
ATOM 3864 O O . PHE B 2 45 ? 42.981 37.912 12.564 1.00 26.04 51 PHE B O 1
ATOM 3881 N N . ASN B 2 46 ? 42.628 39.468 10.973 1.00 28.31 52 ASN B N 1
ATOM 3882 C CA . ASN B 2 46 ? 41.646 40.229 11.742 1.00 29.49 52 ASN B CA 1
ATOM 3883 C C . ASN B 2 46 ? 42.177 40.649 13.112 1.00 22.49 52 ASN B C 1
ATOM 3884 O O . ASN B 2 46 ? 41.427 40.766 14.092 1.00 23.07 52 ASN B O 1
ATOM 3895 N N . LEU B 2 47 ? 43.484 40.895 13.144 1.00 22.20 53 LEU B N 1
ATOM 3896 C CA . LEU B 2 47 ? 44.189 41.410 14.303 1.00 24.30 53 LEU B CA 1
ATOM 3897 C C . LEU B 2 47 ? 44.956 42.665 13.930 1.00 24.40 53 LEU B C 1
ATOM 3898 O O . LEU B 2 47 ? 45.596 42.725 12.872 1.00 27.20 53 LEU B O 1
ATOM 3914 N N . ALA B 2 48 ? 44.875 43.684 14.773 1.00 22.06 54 ALA B N 1
ATOM 3915 C CA . ALA B 2 48 ? 45.680 44.877 14.578 1.00 22.28 54 ALA B CA 1
ATOM 3916 C C . ALA B 2 48 ? 47.069 44.611 15.131 1.00 27.43 54 ALA B C 1
ATOM 3917 O O . ALA B 2 48 ? 47.289 44.584 16.346 1.00 25.04 54 ALA B O 1
ATOM 3924 N N . ILE B 2 49 ? 47.996 44.389 14.211 1.00 25.05 55 ILE B N 1
ATOM 3925 C CA . ILE B 2 49 ? 49.397 44.173 14.529 1.00 23.29 55 ILE B CA 1
ATOM 3926 C C . ILE B 2 49 ? 50.184 45.065 13.594 1.00 32.02 55 ILE B C 1
ATOM 3927 O O . ILE B 2 49 ? 50.266 44.800 12.383 1.00 29.17 55 ILE B O 1
ATOM 3943 N N . LYS B 2 50 ? 50.721 46.148 14.137 1.00 23.99 56 LYS B N 1
ATOM 3944 C CA . LYS B 2 50 ? 51.460 47.100 13.332 1.00 26.45 56 LYS B CA 1
ATOM 3945 C C . LYS B 2 50 ? 52.801 46.486 12.953 1.00 37.08 56 LYS B C 1
ATOM 3946 O O . LYS B 2 50 ? 53.322 45.634 13.668 1.00 36.96 56 LYS B O 1
ATOM 3965 N N . ASP B 2 51 ? 53.342 46.890 11.813 1.00 28.17 57 ASP B N 1
ATOM 3966 C CA . ASP B 2 51 ? 54.625 46.371 11.369 1.00 31.72 57 ASP B CA 1
ATOM 3967 C C . ASP B 2 51 ? 55.751 47.359 11.641 1.00 32.04 57 ASP B C 1
ATOM 3968 O O . ASP B 2 51 ? 55.733 48.493 11.166 1.00 35.87 57 ASP B O 1
ATOM 3977 N N . ILE B 2 52 ? 56.736 46.919 12.411 1.00 30.91 58 ILE B N 1
ATOM 3978 C CA . ILE B 2 52 ? 57.991 47.642 12.506 1.00 33.06 58 ILE B CA 1
ATOM 3979 C C . ILE B 2 52 ? 58.782 47.343 11.238 1.00 34.04 58 ILE B C 1
ATOM 3980 O O . ILE B 2 52 ? 59.107 46.186 10.991 1.00 34.00 58 ILE B O 1
ATOM 3996 N N . PRO B 2 53 ? 59.078 48.374 10.421 1.00 31.74 59 PRO B N 1
ATOM 3997 C CA . PRO B 2 53 ? 59.754 48.143 9.135 1.00 36.68 59 PRO B CA 1
ATOM 3998 C C . PRO B 2 53 ? 61.070 47.376 9.240 1.00 34.10 59 PRO B C 1
ATOM 3999 O O . PRO B 2 53 ? 61.338 46.518 8.400 1.00 41.50 59 PRO B O 1
ATOM 4010 N N . GLU B 2 54 ? 61.875 47.686 10.251 1.00 36.26 60 GLU B N 1
ATOM 4011 C CA . GLU B 2 54 ? 63.185 47.061 10.397 1.00 38.84 60 GLU B CA 1
ATOM 4012 C C . GLU B 2 54 ? 63.028 45.570 10.672 1.00 36.79 60 GLU B C 1
ATOM 4013 O O . GLU B 2 54 ? 63.821 44.759 10.205 1.00 37.31 60 GLU B O 1
ATOM 4025 N N . VAL B 2 55 ? 61.998 45.219 11.432 1.00 38.51 61 VAL B N 1
ATOM 4026 C CA . VAL B 2 55 ? 61.732 43.826 11.768 1.00 32.32 61 VAL B CA 1
ATOM 4027 C C . VAL B 2 55 ? 61.238 43.073 10.541 1.00 32.97 61 VAL B C 1
ATOM 4028 O O . VAL B 2 55 ? 61.643 41.937 10.310 1.00 37.78 61 VAL B O 1
ATOM 4041 N N . THR B 2 56 ? 60.363 43.696 9.753 1.00 32.53 62 THR B N 1
ATOM 4042 C CA . THR B 2 56 ? 59.898 43.071 8.517 1.00 32.20 62 THR B CA 1
ATOM 4043 C C . THR B 2 56 ? 61.103 42.748 7.637 1.00 41.46 62 THR B C 1
ATOM 4044 O O . THR B 2 56 ? 61.164 41.688 7.014 1.00 37.75 62 THR B O 1
ATOM 4055 N N . HIS B 2 57 ? 62.067 43.662 7.613 1.00 39.61 63 HIS B N 1
ATOM 4056 C CA . HIS B 2 57 ? 63.256 43.496 6.789 1.00 42.53 63 HIS B CA 1
ATOM 4057 C C . HIS B 2 57 ? 64.094 42.298 7.225 1.00 36.77 63 HIS B C 1
ATOM 4058 O O . HIS B 2 57 ? 64.509 41.490 6.391 1.00 43.89 63 HIS B O 1
ATOM 4072 N N . GLU B 2 58 ? 64.361 42.197 8.525 1.00 34.26 64 GLU B N 1
ATOM 4073 C CA . GLU B 2 58 ? 65.161 41.093 9.046 1.00 43.16 64 GLU B CA 1
ATOM 4074 C C . GLU B 2 58 ? 64.432 39.763 8.845 1.00 36.10 64 GLU B C 1
ATOM 4075 O O . GLU B 2 58 ? 65.058 38.745 8.554 1.00 39.13 64 GLU B O 1
ATOM 4087 N N . ALA B 2 59 ? 63.111 39.784 8.992 1.00 34.11 65 ALA B N 1
ATOM 4088 C CA . ALA B 2 59 ? 62.297 38.575 8.864 1.00 30.41 65 ALA B CA 1
ATOM 4089 C C . ALA B 2 59 ? 62.307 38.077 7.420 1.00 34.59 65 ALA B C 1
ATOM 4090 O O . ALA B 2 59 ? 62.568 36.902 7.158 1.00 43.51 65 ALA B O 1
ATOM 4097 N N . LYS B 2 60 ? 62.027 38.974 6.482 1.00 40.50 66 LYS B N 1
ATOM 4098 C CA . LYS B 2 60 ? 62.067 38.617 5.065 1.00 41.38 66 LYS B CA 1
ATOM 4099 C C . LYS B 2 60 ? 63.470 38.197 4.644 1.00 44.05 66 LYS B C 1
ATOM 4100 O O . LYS B 2 60 ? 63.644 37.299 3.822 1.00 45.31 66 LYS B O 1
ATOM 4119 N N . LYS B 2 61 ? 64.472 38.853 5.218 1.00 43.82 67 LYS B N 1
ATOM 4120 C CA . LYS B 2 61 ? 65.869 38.557 4.912 1.00 45.46 67 LYS B CA 1
ATOM 4121 C C . LYS B 2 61 ? 66.213 37.127 5.325 1.00 46.28 67 LYS B C 1
ATOM 4122 O O . LYS B 2 61 ? 66.852 36.396 4.576 1.00 48.50 67 LYS B O 1
ATOM 4141 N N . ALA B 2 62 ? 65.762 36.728 6.512 1.00 52.69 68 ALA B N 1
ATOM 4142 C CA . ALA B 2 62 ? 65.993 35.375 7.015 1.00 40.00 68 ALA B CA 1
ATOM 4143 C C . ALA B 2 62 ? 65.184 34.319 6.251 1.00 45.87 68 ALA B C 1
ATOM 4144 O O . ALA B 2 62 ? 65.692 33.239 5.956 1.00 49.73 68 ALA B O 1
ATOM 4151 N N . LEU B 2 63 ? 63.927 34.623 5.935 1.00 44.01 69 LEU B N 1
ATOM 4152 C CA . LEU B 2 63 ? 63.087 33.678 5.199 1.00 45.97 69 LEU B CA 1
ATOM 4153 C C . LEU B 2 63 ? 63.612 33.445 3.781 1.00 47.39 69 LEU B C 1
ATOM 4154 O O . LEU B 2 63 ? 63.648 32.307 3.301 1.00 53.41 69 LEU B O 1
ATOM 4170 N N . ALA B 2 64 ? 64.026 34.525 3.122 1.00 51.98 70 ALA B N 1
ATOM 4171 C CA . ALA B 2 64 ? 64.572 34.456 1.770 1.00 55.18 70 ALA B CA 1
ATOM 4172 C C . ALA B 2 64 ? 63.642 33.721 0.805 1.00 55.31 70 ALA B C 1
ATOM 4173 O O . ALA B 2 64 ? 64.086 32.887 0.013 1.00 57.00 70 ALA B O 1
ATOM 4180 N N . GLY B 2 65 ? 62.353 34.032 0.874 1.00 57.42 71 GLY B N 1
ATOM 4181 C CA . GLY B 2 65 ? 61.386 33.489 -0.062 1.00 62.59 71 GLY B CA 1
ATOM 4182 C C . GLY B 2 65 ? 60.988 32.054 0.223 1.00 75.97 71 GLY B C 1
ATOM 4183 O O . GLY B 2 65 ? 60.296 31.427 -0.580 1.00 81.85 71 GLY B O 1
ATOM 4187 N N . GLN B 2 66 ? 61.428 31.534 1.365 1.00 74.80 72 GLN B N 1
ATOM 4188 C CA . GLN B 2 66 ? 61.108 30.169 1.768 1.00 76.55 72 GLN B CA 1
ATOM 4189 C C . GLN B 2 66 ? 60.000 30.175 2.809 1.00 53.80 72 GLN B C 1
ATOM 4190 O O . GLN B 2 66 ? 59.794 31.180 3.486 1.00 51.62 72 GLN B O 1
ATOM 4204 N N . LEU B 2 67 ? 59.296 29.050 2.928 1.00 54.51 73 LEU B N 1
ATOM 4205 C CA . LEU B 2 67 ? 58.338 28.828 4.013 1.00 58.62 73 LEU B CA 1
ATOM 4206 C C . LEU B 2 67 ? 58.831 27.669 4.878 1.00 47.48 73 LEU B C 1
ATOM 4207 O O . LEU B 2 67 ? 59.601 26.830 4.403 1.00 50.45 73 LEU B O 1
ATOM 4223 N N . PRO B 2 68 ? 58.392 27.612 6.147 1.00 53.88 74 PRO B N 1
ATOM 4224 C CA . PRO B 2 68 ? 58.848 26.529 7.027 1.00 70.08 74 PRO B CA 1
ATOM 4225 C C . PRO B 2 68 ? 58.539 25.129 6.489 1.00 76.39 74 PRO B C 1
ATOM 4226 O O . PRO B 2 68 ? 57.460 24.888 5.948 1.00 52.94 74 PRO B O 1
ATOM 4237 N N . ALA B 2 69 ? 59.507 24.230 6.637 1.00 60.06 75 ALA B N 1
ATOM 4238 C CA . ALA B 2 69 ? 59.368 22.838 6.229 1.00 56.74 75 ALA B CA 1
ATOM 4239 C C . ALA B 2 69 ? 60.260 21.979 7.119 1.00 64.75 75 ALA B C 1
ATOM 4240 O O . ALA B 2 69 ? 60.958 22.505 7.982 1.00 57.77 75 ALA B O 1
ATOM 4247 N N . VAL B 2 70 ? 60.241 20.665 6.914 1.00 73.84 76 VAL B N 1
ATOM 4248 C CA . VAL B 2 70 ? 61.058 19.763 7.722 1.00 62.33 76 VAL B CA 1
ATOM 4249 C C . VAL B 2 70 ? 62.530 20.136 7.619 1.00 62.65 76 VAL B C 1
ATOM 4250 O O . VAL B 2 70 ? 63.091 20.200 6.527 1.00 63.79 76 VAL B O 1
ATOM 4263 N N . GLY B 2 71 ? 63.147 20.379 8.769 1.00 62.27 77 GLY B N 1
ATOM 4264 C CA . GLY B 2 71 ? 64.544 20.759 8.826 1.00 64.88 77 GLY B CA 1
ATOM 4265 C C . GLY B 2 71 ? 64.768 22.229 8.531 1.00 60.19 77 GLY B C 1
ATOM 4266 O O . GLY B 2 71 ? 65.902 22.701 8.594 1.00 62.99 77 GLY B O 1
ATOM 4270 N N . ARG B 2 72 ? 63.693 22.947 8.205 1.00 53.60 78 ARG B N 1
ATOM 4271 C CA . ARG B 2 72 ? 63.775 24.374 7.893 1.00 53.90 78 ARG B CA 1
ATOM 4272 C C . ARG B 2 72 ? 62.725 25.136 8.706 1.00 101.17 78 ARG B C 1
ATOM 4273 O O . ARG B 2 72 ? 61.578 25.289 8.282 1.00 46.44 78 ARG B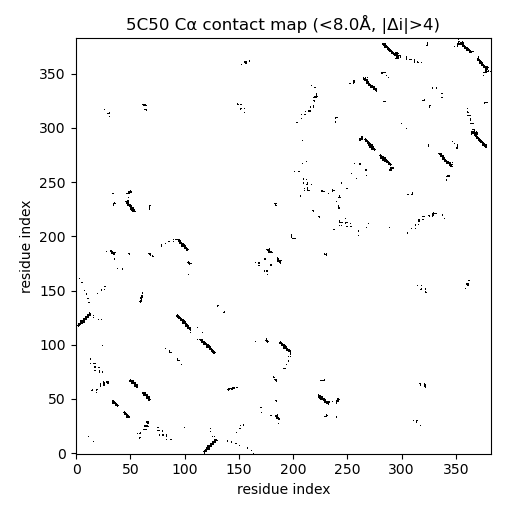 O 1
ATOM 4294 N N . SER B 2 73 ? 63.132 25.601 9.884 1.00 71.54 79 SER B N 1
ATOM 4295 C CA . SER B 2 73 ? 62.232 26.299 10.799 1.00 46.78 79 SER B CA 1
ATOM 4296 C C . SER B 2 73 ? 62.642 27.748 10.973 1.00 39.66 79 SER B C 1
ATOM 4297 O O . SER B 2 73 ? 63.829 28.071 10.940 1.00 39.23 79 SER B O 1
ATOM 4305 N N . MET B 2 74 ? 61.660 28.620 11.172 1.00 36.33 80 MET B N 1
ATOM 4306 C CA . MET B 2 74 ? 61.951 30.011 11.494 1.00 28.45 80 MET B CA 1
ATOM 4307 C C . MET B 2 74 ? 62.093 30.154 12.988 1.00 27.05 80 MET B C 1
ATOM 4308 O O . MET B 2 74 ? 61.152 29.881 13.724 1.00 31.55 80 MET B O 1
ATOM 4322 N N . CYS B 2 75 ? 63.272 30.592 13.415 1.00 30.59 81 CYS B N 1
ATOM 4323 C CA . CYS B 2 75 ? 63.567 30.773 14.823 1.00 28.89 81 CYS B CA 1
ATOM 4324 C C . CYS B 2 75 ? 63.820 32.242 15.136 1.00 32.47 81 CYS B C 1
ATOM 4325 O O . CYS B 2 75 ? 64.511 32.939 14.389 1.00 33.40 81 CYS B O 1
ATOM 4333 N N . VAL B 2 76 ? 63.238 32.708 16.240 1.00 27.70 82 VAL B N 1
ATOM 4334 C CA . VAL B 2 76 ? 63.516 34.039 16.755 1.00 22.53 82 VAL B CA 1
ATOM 4335 C C . VAL B 2 76 ? 64.202 33.876 18.101 1.00 27.73 82 VAL B C 1
ATOM 4336 O O . VAL B 2 76 ? 63.620 33.350 19.050 1.00 26.33 82 VAL B O 1
ATOM 4349 N N . GLU B 2 77 ? 65.448 34.324 18.159 1.00 25.44 83 GLU B N 1
ATOM 4350 C CA . GLU B 2 77 ? 66.264 34.242 19.361 1.00 23.86 83 GLU B CA 1
ATOM 4351 C C . GLU B 2 77 ? 66.204 35.560 20.110 1.00 26.04 83 GLU B C 1
ATOM 4352 O O . GLU B 2 77 ? 66.495 36.604 19.533 1.00 27.92 83 GLU B O 1
ATOM 4364 N N . ILE B 2 78 ? 65.831 35.496 21.388 1.00 24.40 84 ILE B N 1
ATOM 4365 C CA . ILE B 2 78 ? 65.804 36.667 22.264 1.00 23.66 84 ILE B CA 1
ATOM 4366 C C . ILE B 2 78 ? 66.954 36.510 23.241 1.00 23.86 84 ILE B C 1
ATOM 4367 O O . ILE B 2 78 ? 67.109 35.465 23.868 1.00 25.94 84 ILE B O 1
ATOM 4383 N N . SER B 2 79 ? 67.784 37.541 23.341 1.00 23.79 85 SER B N 1
ATOM 4384 C CA . SER B 2 79 ? 68.931 37.488 24.230 1.00 26.57 85 SER B CA 1
ATOM 4385 C C . SER B 2 79 ? 69.029 38.766 25.042 1.00 25.18 85 SER B C 1
ATOM 4386 O O . SER B 2 79 ? 68.364 39.766 24.747 1.00 25.21 85 SER B O 1
ATOM 4394 N N . LEU B 2 80 ? 69.880 38.695 26.053 1.00 30.79 86 LEU B N 1
ATOM 4395 C CA . LEU B 2 80 ? 70.196 39.809 26.928 1.00 29.02 86 LEU B CA 1
ATOM 4396 C C . LEU B 2 80 ? 71.677 40.118 26.762 1.00 28.86 86 LEU B C 1
ATOM 4397 O O . LEU B 2 80 ? 72.504 39.203 26.735 1.00 32.03 86 LEU B O 1
ATOM 4413 N N . LYS B 2 81 ? 72.007 41.396 26.620 1.00 32.18 87 LYS B N 1
ATOM 4414 C CA . LYS B 2 81 ? 73.400 41.833 26.552 1.00 31.36 87 LYS B CA 1
ATOM 4415 C C . LYS B 2 81 ? 73.641 42.849 27.660 1.00 32.00 87 LYS B C 1
ATOM 4416 O O . LYS B 2 81 ? 72.954 43.869 27.735 1.00 33.33 87 LYS B O 1
ATOM 4435 N N . THR B 2 82 ? 74.610 42.568 28.522 1.00 35.86 88 THR B N 1
ATOM 4436 C CA . THR B 2 82 ? 74.892 43.450 29.646 1.00 38.28 88 THR B CA 1
ATOM 4437 C C . THR B 2 82 ? 75.657 44.671 29.161 1.00 37.70 88 THR B C 1
ATOM 4438 O O . THR B 2 82 ? 76.153 44.701 28.035 1.00 41.61 88 THR B O 1
ATOM 4449 N N . SER B 2 83 ? 75.757 45.672 30.026 1.00 39.54 89 SER B N 1
ATOM 4450 C CA . SER B 2 83 ? 76.467 46.900 29.693 1.00 43.86 89 SER B CA 1
ATOM 4451 C C . SER B 2 83 ? 77.975 46.657 29.593 1.00 49.25 89 SER B C 1
ATOM 4452 O O . SER B 2 83 ? 78.701 47.475 29.030 1.00 54.63 89 SER B O 1
ATOM 4460 N N . GLU B 2 84 ? 78.439 45.531 30.134 1.00 39.03 90 GLU B N 1
ATOM 4461 C CA . GLU B 2 84 ? 79.846 45.149 30.021 1.00 43.78 90 GLU B CA 1
ATOM 4462 C C . GLU B 2 84 ? 80.123 44.381 28.726 1.00 46.40 90 GLU B C 1
ATOM 4463 O O . GLU B 2 84 ? 81.280 44.224 28.332 1.00 58.79 90 GLU B O 1
ATOM 4475 N N . GLY B 2 85 ? 79.070 43.898 28.074 1.00 46.00 91 GLY B N 1
ATOM 4476 C CA . GLY B 2 85 ? 79.197 43.269 26.772 1.00 47.55 91 GLY B CA 1
ATOM 4477 C C . GLY B 2 85 ? 78.853 41.794 26.747 1.00 55.13 91 GLY B C 1
ATOM 4478 O O . GLY B 2 85 ? 78.707 41.202 25.678 1.00 62.43 91 GLY B O 1
ATOM 4482 N N . ASP B 2 86 ? 78.726 41.193 27.924 1.00 53.15 92 ASP B N 1
ATOM 4483 C CA . ASP B 2 86 ? 78.392 39.779 28.023 1.00 48.56 92 ASP B CA 1
ATOM 4484 C C . ASP B 2 86 ? 76.983 39.531 27.499 1.00 44.29 92 ASP B C 1
ATOM 4485 O O . ASP B 2 86 ? 76.082 40.317 27.758 1.00 42.46 92 ASP B O 1
ATOM 4494 N N . SER B 2 87 ? 76.802 38.439 26.763 1.00 48.69 93 SER B N 1
ATOM 4495 C CA . SER B 2 87 ? 75.505 38.107 26.187 1.00 44.04 93 SER B CA 1
ATOM 4496 C C . SER B 2 87 ? 74.975 36.783 26.739 1.00 46.25 93 SER B C 1
ATOM 4497 O O . SER B 2 87 ? 75.742 35.885 27.092 1.00 48.88 93 SER B O 1
ATOM 4505 N N . MET B 2 88 ? 73.652 36.685 26.806 1.00 36.81 94 MET B N 1
ATOM 4506 C CA . MET B 2 88 ? 72.969 35.522 27.356 1.00 39.35 94 MET B CA 1
ATOM 4507 C C . MET B 2 88 ? 71.679 35.269 26.579 1.00 33.12 94 MET B C 1
ATOM 4508 O O . MET B 2 88 ? 70.840 36.160 26.457 1.00 34.10 94 MET B O 1
ATOM 4522 N N . GLU B 2 89 ? 71.522 34.057 26.047 1.00 34.08 95 GLU B N 1
ATOM 4523 C CA . GLU B 2 89 ? 70.289 33.683 25.358 1.00 32.13 95 GLU B CA 1
ATOM 4524 C C . GLU B 2 89 ? 69.164 33.455 26.369 1.00 27.73 95 GLU B C 1
ATOM 4525 O O . GLU B 2 89 ? 69.356 32.757 27.378 1.00 33.06 95 GLU B O 1
ATOM 4537 N N . LEU B 2 90 ? 68.005 34.052 26.101 1.00 28.12 96 LEU B N 1
ATOM 4538 C CA . LEU B 2 90 ? 66.846 33.940 26.993 1.00 26.25 96 LEU B CA 1
ATOM 4539 C C . LEU B 2 90 ? 65.758 33.021 26.449 1.00 27.37 96 LEU B C 1
ATOM 4540 O O . LEU B 2 90 ? 65.204 32.212 27.187 1.00 28.39 96 LEU B O 1
ATOM 4556 N N . GLU B 2 91 ? 65.460 33.161 25.159 1.00 26.15 97 GLU B N 1
ATOM 4557 C CA . GLU B 2 91 ? 64.372 32.438 24.509 1.00 25.45 97 GLU B CA 1
ATOM 4558 C C . GLU B 2 91 ? 64.711 32.076 23.076 1.00 23.71 97 GLU B C 1
ATOM 4559 O O . GLU B 2 91 ? 65.412 32.822 22.392 1.00 27.84 97 GLU B O 1
ATOM 4571 N N . ILE B 2 92 ? 64.191 30.940 22.630 1.00 22.86 98 ILE B N 1
ATOM 4572 C CA . ILE B 2 92 ? 64.162 30.597 21.206 1.00 25.67 98 ILE B CA 1
ATOM 4573 C C . ILE B 2 92 ? 62.722 30.264 20.829 1.00 29.09 98 ILE B C 1
ATOM 4574 O O . ILE B 2 92 ? 62.183 29.238 21.262 1.00 28.56 98 ILE B O 1
ATOM 4590 N N . TRP B 2 93 ? 62.104 31.130 20.032 1.00 24.33 99 TRP B N 1
ATOM 4591 C CA . TRP B 2 93 ? 60.776 30.875 19.479 1.00 24.26 99 TRP B CA 1
ATOM 4592 C C . TRP B 2 93 ? 60.931 30.122 18.165 1.00 28.88 99 TRP B C 1
ATOM 4593 O O . TRP B 2 93 ? 61.709 30.531 17.313 1.00 28.95 99 TRP B O 1
ATOM 4614 N N . CYS B 2 94 ? 60.193 29.029 18.005 1.00 26.02 100 CYS B N 1
ATOM 4615 C CA . CYS B 2 94 ? 60.354 28.157 16.843 1.00 30.50 100 CYS B CA 1
ATOM 4616 C C . CYS B 2 94 ? 59.044 27.964 16.101 1.00 28.83 100 CYS B C 1
ATOM 4617 O O . CYS B 2 94 ? 58.076 27.448 16.662 1.00 28.46 100 CYS B O 1
ATOM 4625 N N . LEU B 2 95 ? 59.034 28.359 14.831 1.00 27.92 101 LEU B N 1
ATOM 4626 C CA . LEU B 2 95 ? 57.906 28.108 13.950 1.00 26.82 101 LEU B CA 1
ATOM 4627 C C . LEU B 2 95 ? 58.283 26.972 12.993 1.00 27.46 101 LEU B C 1
ATOM 4628 O O . LEU B 2 95 ? 59.132 27.139 12.115 1.00 32.97 101 LEU B O 1
ATOM 4644 N N . GLU B 2 96 ? 57.654 25.815 13.196 1.00 31.53 102 GLU B N 1
ATOM 4645 C CA . GLU B 2 96 ? 58.000 24.583 12.490 1.00 36.03 102 GLU B CA 1
ATOM 4646 C C . GLU B 2 96 ? 56.847 24.099 11.615 1.00 40.56 102 GLU B C 1
ATOM 4647 O O . GLU B 2 96 ? 55.699 24.504 11.811 1.00 35.08 102 GLU B O 1
ATOM 4659 N N . MET B 2 97 ? 57.157 23.227 10.657 1.00 39.18 103 MET B N 1
ATOM 4660 C CA . MET B 2 97 ? 56.128 22.587 9.841 1.00 49.07 103 MET B CA 1
ATOM 4661 C C . MET B 2 97 ? 56.417 21.094 9.615 1.00 49.16 103 MET B C 1
ATOM 4662 O O . MET B 2 97 ? 57.564 20.700 9.411 1.00 51.71 103 MET B O 1
ATOM 4676 N N . ASN B 2 98 ? 55.357 20.284 9.663 1.00 64.82 104 ASN B N 1
ATOM 4677 C CA . ASN B 2 98 ? 55.418 18.857 9.328 1.00 63.82 104 ASN B CA 1
ATOM 4678 C C . ASN B 2 98 ? 55.286 18.597 7.832 1.00 67.96 104 ASN B C 1
ATOM 4679 O O . ASN B 2 98 ? 54.926 19.489 7.069 1.00 82.82 104 ASN B O 1
ATOM 4690 N N . GLU B 2 99 ? 55.544 17.350 7.435 1.00 95.95 105 GLU B N 1
ATOM 4691 C CA . GLU B 2 99 ? 55.619 16.957 6.025 1.00 116.11 105 GLU B CA 1
ATOM 4692 C C . GLU B 2 99 ? 54.584 15.950 5.554 1.00 146.13 105 GLU B C 1
ATOM 4693 O O . GLU B 2 99 ? 54.529 14.833 6.071 1.00 164.04 105 GLU B O 1
ATOM 4705 N N . LYS B 2 100 ? 53.775 16.348 4.570 1.00 141.96 106 LYS B N 1
ATOM 4706 C CA . LYS B 2 100 ? 52.630 15.563 4.096 1.00 140.75 106 LYS B CA 1
ATOM 4707 C C . LYS B 2 100 ? 52.029 14.982 5.376 1.00 138.97 106 LYS B C 1
ATOM 4708 O O . LYS B 2 100 ? 51.772 13.780 5.470 1.00 154.28 106 LYS B O 1
ATOM 4716 N N . CYS B 2 101 ? 51.810 15.859 6.354 1.00 127.80 107 CYS B N 1
ATOM 4717 C CA . CYS B 2 101 ? 51.103 15.534 7.583 1.00 95.01 107 CYS B CA 1
ATOM 4718 C C . CYS B 2 101 ? 49.926 16.482 7.688 1.00 84.04 107 CYS B C 1
ATOM 4719 O O . CYS B 2 101 ? 49.914 17.398 8.513 1.00 72.39 107 CYS B O 1
ATOM 4724 N N . ASP B 2 102 ? 48.935 16.245 6.835 1.00 82.61 108 ASP B N 1
ATOM 4725 C CA . ASP B 2 102 ? 47.888 17.219 6.567 1.00 94.52 108 ASP B CA 1
ATOM 4726 C C . ASP B 2 102 ? 46.509 16.724 6.988 1.00 91.65 108 ASP B C 1
ATOM 4727 O O . ASP B 2 102 ? 46.372 15.643 7.561 1.00 89.66 108 ASP B O 1
ATOM 4736 N N . LYS B 2 103 ? 45.496 17.536 6.700 1.00 102.83 109 LYS B N 1
ATOM 4737 C CA . LYS B 2 103 ? 44.111 17.193 6.989 1.00 103.70 109 LYS B CA 1
ATOM 4738 C C . LYS B 2 103 ? 43.226 17.596 5.815 1.00 108.42 109 LYS B C 1
ATOM 4739 O O . LYS B 2 103 ? 43.336 18.714 5.308 1.00 113.29 109 LYS B O 1
ATOM 4758 N N . GLU B 2 104 ? 42.360 16.688 5.378 1.00 100.87 110 GLU B N 1
ATOM 4759 C CA . GLU B 2 104 ? 41.393 17.004 4.332 1.00 105.18 110 GLU B CA 1
ATOM 4760 C C . GLU B 2 104 ? 40.468 18.104 4.844 1.00 106.85 110 GLU B C 1
ATOM 4761 O O . GLU B 2 104 ? 39.533 17.846 5.602 1.00 103.28 110 GLU B O 1
ATOM 4769 N N . ILE B 2 105 ? 40.740 19.332 4.410 1.00 110.11 111 ILE B N 1
ATOM 4770 C CA . ILE B 2 105 ? 40.260 20.526 5.099 1.00 109.86 111 ILE B CA 1
ATOM 4771 C C . ILE B 2 105 ? 39.047 21.179 4.423 1.00 116.14 111 ILE B C 1
ATOM 4772 O O . ILE B 2 105 ? 38.567 20.708 3.389 1.00 115.57 111 ILE B O 1
ATOM 4788 N N . LYS B 2 106 ? 38.565 22.263 5.027 1.00 119.41 112 LYS B N 1
ATOM 4789 C CA . LYS B 2 106 ? 37.347 22.947 4.594 1.00 121.48 112 LYS B CA 1
ATOM 4790 C C . LYS B 2 106 ? 37.632 24.190 3.739 1.00 121.25 112 LYS B C 1
ATOM 4791 O O . LYS B 2 106 ? 38.667 24.280 3.076 1.00 122.45 112 LYS B O 1
ATOM 4799 N N . VAL B 2 107 ? 36.697 25.140 3.764 1.00 108.39 113 VAL B N 1
ATOM 4800 C CA . VAL B 2 107 ? 36.823 26.406 3.042 1.00 114.92 113 VAL B CA 1
ATOM 4801 C C . VAL B 2 107 ? 38.004 27.226 3.584 1.00 115.24 113 VAL B C 1
ATOM 4802 O O 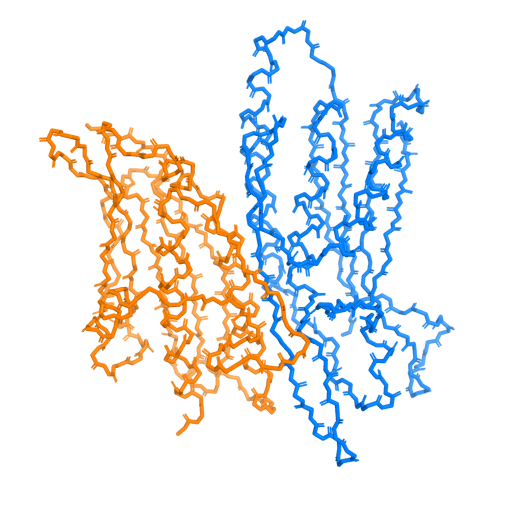. VAL B 2 107 ? 38.504 26.952 4.675 1.00 120.55 113 VAL B O 1
ATOM 4815 N N . SER B 2 108 ? 38.449 28.224 2.822 1.00 68.68 114 SER B N 1
ATOM 4816 C CA . SER B 2 108 ? 39.659 28.974 3.171 1.00 58.88 114 SER B CA 1
ATOM 4817 C C . SER B 2 108 ? 39.600 29.708 4.513 1.00 60.85 114 SER B C 1
ATOM 4818 O O . SER B 2 108 ? 40.594 29.709 5.238 1.00 47.28 114 SER B O 1
ATOM 4826 N N . TYR B 2 109 ? 38.473 30.337 4.855 1.00 43.55 115 TYR B N 1
ATOM 4827 C CA . TYR B 2 109 ? 38.432 31.133 6.099 1.00 40.71 115 TYR B CA 1
ATOM 4828 C C . TYR B 2 109 ? 38.730 30.273 7.325 1.00 59.32 115 TYR B C 1
ATOM 4829 O O . TYR B 2 109 ? 39.169 30.790 8.334 1.00 46.91 115 TYR B O 1
ATOM 4847 N N . THR B 2 110 ? 38.533 28.962 7.233 1.00 65.10 116 THR B N 1
ATOM 4848 C CA . THR B 2 110 ? 38.739 28.088 8.390 1.00 60.48 116 THR B CA 1
ATOM 4849 C C . THR B 2 110 ? 40.202 28.049 8.835 1.00 49.30 116 THR B C 1
ATOM 4850 O O . THR B 2 110 ? 40.507 28.261 10.020 1.00 38.84 116 THR B O 1
ATOM 4861 N N . VAL B 2 111 ? 41.105 27.770 7.902 1.00 52.85 117 VAL B N 1
ATOM 4862 C CA . VAL B 2 111 ? 42.531 27.694 8.223 1.00 44.45 117 VAL B CA 1
ATOM 4863 C C . VAL B 2 111 ? 43.067 29.079 8.600 1.00 38.09 117 VAL B C 1
ATOM 4864 O O . VAL B 2 111 ? 43.874 29.213 9.523 1.00 38.40 117 VAL B O 1
ATOM 4877 N N . TYR B 2 112 ? 42.590 30.099 7.888 1.00 38.02 118 TYR B N 1
ATOM 4878 C CA . TYR B 2 112 ? 42.872 31.496 8.210 1.00 33.05 118 TYR B CA 1
ATOM 4879 C C . TYR B 2 112 ? 42.533 31.795 9.666 1.00 33.52 118 TYR B C 1
ATOM 4880 O O . TYR B 2 112 ? 43.351 32.339 10.397 1.00 29.88 118 TYR B O 1
ATOM 4898 N N . ASN B 2 113 ? 41.321 31.426 10.081 1.00 36.85 119 ASN B N 1
ATOM 4899 C CA . ASN B 2 113 ? 40.882 31.685 11.456 1.00 38.58 119 ASN B CA 1
ATOM 4900 C C . ASN B 2 113 ? 41.707 30.897 12.485 1.00 29.75 119 ASN B C 1
ATOM 4901 O O . ASN B 2 113 ? 41.965 31.384 13.597 1.00 27.84 119 ASN B O 1
ATOM 4912 N N . ARG B 2 114 ? 42.132 29.687 12.133 1.00 30.02 120 ARG B N 1
ATOM 4913 C CA . ARG B 2 114 ? 43.004 28.918 13.026 1.00 33.53 120 ARG B CA 1
ATOM 4914 C C . ARG B 2 114 ? 44.376 29.584 13.191 1.00 32.16 120 ARG B C 1
ATOM 4915 O O . ARG B 2 114 ? 44.933 29.613 14.291 1.00 28.87 120 ARG B O 1
ATOM 4936 N N . LEU B 2 115 ? 44.928 30.127 12.109 1.00 29.84 121 LEU B N 1
ATOM 4937 C CA . LEU B 2 115 ? 46.164 30.898 12.230 1.00 27.67 121 LEU B CA 1
ATOM 4938 C C . LEU B 2 115 ? 45.940 32.144 13.092 1.00 26.76 121 LEU B C 1
ATOM 4939 O O . LEU B 2 115 ? 46.800 32.512 13.894 1.00 24.51 121 LEU B O 1
ATOM 4955 N N . SER B 2 116 ? 44.776 32.778 12.943 1.00 27.44 122 SER B N 1
ATOM 4956 C CA . SER B 2 116 ? 44.412 33.925 13.774 1.00 23.56 122 SER B CA 1
ATOM 4957 C C . SER B 2 116 ? 44.442 33.560 15.249 1.00 22.31 122 SER B C 1
ATOM 4958 O O . SER B 2 116 ? 44.977 34.303 16.081 1.00 24.36 122 SER B O 1
ATOM 4966 N N . LEU B 2 117 ? 43.857 32.413 15.567 1.00 24.27 123 LEU B N 1
ATOM 4967 C CA . LEU B 2 117 ? 43.792 31.964 16.956 1.00 29.96 123 LEU B CA 1
ATOM 4968 C C . LEU B 2 117 ? 45.197 31.691 17.488 1.00 26.30 123 LEU B C 1
ATOM 4969 O O . LEU B 2 117 ? 45.491 31.949 18.670 1.00 21.18 123 LEU B O 1
ATOM 4985 N N . LEU B 2 118 ? 46.084 31.198 16.624 1.00 23.28 124 LEU B N 1
ATOM 4986 C CA . LEU B 2 118 ? 47.449 30.916 17.051 1.00 21.57 124 LEU B CA 1
ATOM 4987 C C . LEU B 2 118 ? 48.205 32.206 17.377 1.00 23.91 124 LEU B C 1
ATOM 4988 O O . LEU B 2 118 ? 48.989 32.245 18.327 1.00 22.12 124 LEU B O 1
ATOM 5004 N N . LEU B 2 119 ? 47.954 33.264 16.612 1.00 21.29 125 LEU B N 1
ATOM 5005 C CA . LEU B 2 119 ? 48.557 34.554 16.892 1.00 22.61 125 LEU B CA 1
ATOM 5006 C C . LEU B 2 119 ? 48.008 35.106 18.211 1.00 22.67 125 LEU B C 1
ATOM 5007 O O . LEU B 2 119 ? 48.740 35.752 18.964 1.00 19.96 125 LEU B O 1
ATOM 5023 N N . LYS B 2 120 ? 46.734 34.852 18.504 1.00 20.74 126 LYS B N 1
ATOM 5024 C CA . LYS B 2 120 ? 46.159 35.317 19.779 1.00 19.79 126 LYS B CA 1
ATOM 5025 C C . LYS B 2 120 ? 46.815 34.578 20.940 1.00 23.80 126 LYS B C 1
ATOM 5026 O O . LYS B 2 120 ? 47.108 35.173 21.984 1.00 21.63 126 LYS B O 1
ATOM 5045 N N . SER B 2 121 ? 47.087 33.293 20.750 1.00 20.83 127 SER B N 1
ATOM 5046 C CA . SER B 2 121 ? 47.789 32.534 21.775 1.00 21.16 127 SER B CA 1
ATOM 5047 C C . SER B 2 121 ? 49.213 33.070 21.964 1.00 21.29 127 SER B C 1
ATOM 5048 O O . SER B 2 121 ? 49.719 33.172 23.093 1.00 19.49 127 SER B O 1
ATOM 5056 N N . LEU B 2 122 ? 49.849 33.437 20.866 1.00 18.60 128 LEU B N 1
ATOM 5057 C CA . LEU B 2 122 ? 51.190 33.985 20.928 1.00 17.86 128 LEU B CA 1
ATOM 5058 C C . LEU B 2 122 ? 51.192 35.309 21.680 1.00 19.39 128 LEU B C 1
ATOM 5059 O O . LEU B 2 122 ? 52.074 35.557 22.498 1.00 19.03 128 LEU B O 1
ATOM 5075 N N . LEU B 2 123 ? 50.211 36.164 21.394 1.00 19.64 129 LEU B N 1
ATOM 5076 C CA . LEU B 2 123 ? 50.080 37.419 22.121 1.00 20.43 129 LEU B CA 1
ATOM 5077 C C . LEU B 2 123 ? 50.030 37.168 23.624 1.00 19.57 129 LEU B C 1
ATOM 5078 O O . LEU B 2 123 ? 50.751 37.808 24.406 1.00 20.55 129 LEU B O 1
ATOM 5094 N N . ALA B 2 124 ? 49.188 36.234 24.048 1.00 20.37 130 A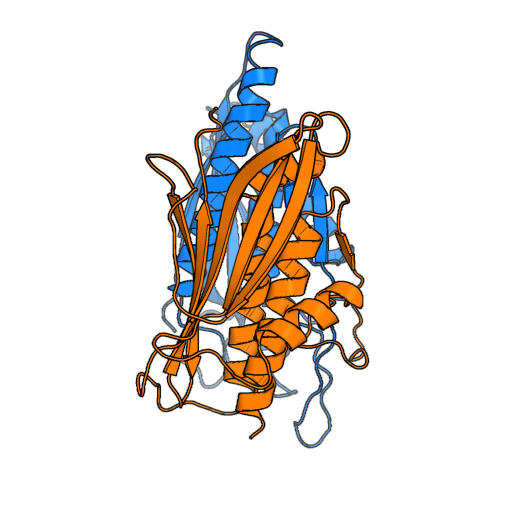LA B N 1
ATOM 5095 C CA . ALA B 2 124 ? 49.089 35.909 25.461 1.00 18.49 130 ALA B CA 1
ATOM 5096 C C . ALA B 2 124 ? 50.392 35.348 26.054 1.00 21.27 130 ALA B C 1
ATOM 5097 O O . ALA B 2 124 ? 50.828 35.776 27.143 1.00 21.75 130 ALA B O 1
ATOM 5104 N N . ILE B 2 125 ? 51.000 34.386 25.370 1.00 17.84 131 ILE B N 1
ATOM 5105 C CA . ILE B 2 125 ? 52.151 33.678 25.921 1.00 18.14 131 ILE B CA 1
ATOM 5106 C C . ILE B 2 125 ? 53.393 34.570 26.001 1.00 19.91 131 ILE B C 1
ATOM 5107 O O . ILE B 2 125 ? 54.189 34.433 26.929 1.00 22.68 131 ILE B O 1
ATOM 5123 N N . THR B 2 126 ? 53.555 35.499 25.061 1.00 17.16 132 THR B N 1
ATOM 5124 C CA . THR B 2 126 ? 54.733 36.357 25.077 1.00 17.66 132 THR B CA 1
ATOM 5125 C C . THR B 2 126 ? 54.792 37.225 26.331 1.00 20.35 132 THR B C 1
ATOM 5126 O O . THR B 2 126 ? 55.859 37.742 26.665 1.00 21.19 132 THR B O 1
ATOM 5137 N N . ARG B 2 127 ? 53.662 37.374 27.016 1.00 21.18 133 ARG B N 1
ATOM 5138 C CA . ARG B 2 127 ? 53.597 38.186 28.233 1.00 23.43 133 ARG B CA 1
ATOM 5139 C C . ARG B 2 127 ? 53.840 37.386 29.513 1.00 23.25 133 ARG B C 1
ATOM 5140 O O . ARG B 2 127 ? 53.919 37.975 30.593 1.00 23.03 133 ARG B O 1
ATOM 5161 N N . VAL B 2 128 ? 53.945 36.061 29.418 1.00 20.68 134 VAL B N 1
ATOM 5162 C CA . VAL B 2 128 ? 54.013 35.237 30.632 1.00 20.93 134 VAL B CA 1
ATOM 5163 C C . VAL B 2 128 ? 55.254 34.350 30.739 1.00 25.95 134 VAL B C 1
ATOM 5164 O O . VAL B 2 128 ? 55.355 33.520 31.652 1.00 33.81 134 VAL B O 1
ATOM 5177 N N . THR B 2 129 ? 56.205 34.506 29.833 1.00 24.61 135 THR B N 1
ATOM 5178 C CA . THR B 2 129 ? 57.504 33.868 30.018 1.00 27.47 135 THR B CA 1
ATOM 5179 C C . THR B 2 129 ? 58.394 34.849 30.783 1.00 26.44 135 THR B C 1
ATOM 5180 O O . THR B 2 129 ? 58.122 36.051 30.797 1.00 25.12 135 THR B O 1
ATOM 5191 N N . PRO B 2 130 ? 59.460 34.349 31.420 1.00 27.78 136 PRO B N 1
ATOM 5192 C CA . PRO B 2 130 ? 60.298 35.232 32.243 1.00 26.31 136 PRO B CA 1
ATOM 5193 C C . PRO B 2 130 ? 60.889 36.437 31.512 1.00 27.04 136 PRO B C 1
ATOM 5194 O O . PRO B 2 130 ? 61.070 37.496 32.122 1.00 27.46 136 PRO B O 1
ATOM 5205 N N . ALA B 2 131 ? 61.193 36.286 30.229 1.00 26.75 137 ALA B N 1
ATOM 5206 C CA . ALA B 2 131 ? 61.793 37.377 29.466 1.00 25.99 137 ALA B CA 1
ATOM 5207 C C . ALA B 2 131 ? 60.869 38.576 29.324 1.00 22.71 137 ALA B C 1
ATOM 5208 O O . ALA B 2 131 ? 61.333 39.674 29.011 1.00 24.57 137 ALA B O 1
ATOM 5215 N N . TYR B 2 132 ? 59.568 38.393 29.533 1.00 20.67 138 TYR B N 1
ATOM 5216 C CA . TYR B 2 132 ? 58.675 39.534 29.393 1.00 19.29 138 TYR B CA 1
ATOM 5217 C C . TYR B 2 132 ? 59.005 40.588 30.440 1.00 17.44 138 TYR B C 1
ATOM 5218 O O . TYR B 2 132 ? 59.263 41.739 30.102 1.00 21.59 138 TYR B O 1
ATOM 5236 N N . ARG B 2 133 ? 59.006 40.211 31.714 1.00 19.63 139 ARG B N 1
ATOM 5237 C CA . ARG B 2 133 ? 59.264 41.213 32.742 1.00 19.97 139 ARG B CA 1
ATOM 5238 C C . ARG B 2 133 ? 60.712 41.705 32.650 1.00 20.64 139 ARG B C 1
ATOM 5239 O O . ARG B 2 133 ? 60.970 42.876 32.901 1.00 22.85 139 ARG B O 1
ATOM 5260 N N . LEU B 2 134 ? 61.649 40.845 32.259 1.00 21.30 140 LEU B N 1
ATOM 5261 C CA . LEU B 2 134 ? 63.019 41.304 32.031 1.00 22.70 140 LEU B CA 1
ATOM 5262 C C . LEU B 2 134 ? 63.034 42.395 30.947 1.00 23.18 140 LEU B C 1
ATOM 5263 O O . LEU B 2 134 ? 63.732 43.401 31.075 1.00 22.99 140 LEU B O 1
ATOM 5279 N N . SER B 2 135 ? 62.266 42.194 29.887 1.00 24.06 141 SER B N 1
ATOM 5280 C CA . SER B 2 135 ? 62.264 43.152 28.773 1.00 21.32 141 SER B CA 1
ATOM 5281 C C . SER B 2 135 ? 61.623 44.473 29.187 1.00 24.48 141 SER B C 1
ATOM 5282 O O . SER B 2 135 ? 61.999 45.532 28.703 1.00 26.07 141 SER B O 1
ATOM 5290 N N . ARG B 2 136 ? 60.663 44.415 30.100 1.00 22.44 142 ARG B N 1
ATOM 5291 C CA . ARG B 2 136 ? 60.038 45.628 30.603 1.00 21.06 142 ARG B CA 1
ATOM 5292 C C . ARG B 2 136 ? 60.984 46.430 31.503 1.00 24.58 142 ARG B C 1
ATOM 5293 O O . ARG B 2 136 ? 60.806 47.633 31.678 1.00 29.15 142 ARG B O 1
ATOM 5314 N N . LYS B 2 137 ? 61.982 45.759 32.077 1.00 24.74 143 LYS B N 1
ATOM 5315 C CA . LYS B 2 137 ? 62.916 46.386 33.012 1.00 27.11 143 LYS B CA 1
ATOM 5316 C C . LYS B 2 137 ? 64.275 46.684 32.372 1.00 22.64 143 LYS B C 1
ATOM 5317 O O . LYS B 2 137 ? 65.230 47.058 33.054 1.00 28.00 143 LYS B O 1
ATOM 5336 N N . GLN B 2 138 ? 64.347 46.527 31.052 1.00 25.03 144 GLN B N 1
ATOM 5337 C CA . GLN B 2 138 ? 65.596 46.694 30.317 1.00 28.12 144 GLN B CA 1
ATOM 5338 C C . GLN B 2 138 ? 65.984 48.155 30.151 1.00 28.37 144 GLN B C 1
ATOM 5339 O O . GLN B 2 138 ? 65.169 49.059 30.351 1.00 29.62 144 GLN B O 1
ATOM 5353 N N . GLY B 2 139 ? 67.235 48.374 29.764 1.00 26.94 145 GLY B N 1
ATOM 5354 C CA . GLY B 2 139 ? 67.648 49.670 29.260 1.00 30.47 145 GLY B CA 1
ATOM 5355 C C . GLY B 2 139 ? 68.871 50.263 29.918 1.00 28.63 145 GLY B C 1
ATOM 5356 O O . GLY B 2 139 ? 69.542 51.099 29.303 1.00 29.72 145 GLY B O 1
ATOM 5360 N N . HIS B 2 140 ? 69.166 49.845 31.153 1.00 28.94 146 HIS B N 1
ATOM 5361 C CA . HIS B 2 140 ? 70.322 50.366 31.869 1.00 33.31 146 HIS B CA 1
ATOM 5362 C C . HIS B 2 140 ? 71.474 49.360 31.914 1.00 35.99 146 HIS B C 1
ATOM 5363 O O . HIS B 2 140 ? 72.420 49.463 31.130 1.00 35.39 146 HIS B O 1
ATOM 5377 N N . GLU B 2 141 ? 71.404 48.396 32.828 1.00 31.94 147 GLU B N 1
ATOM 5378 C CA . GLU B 2 141 ? 72.513 47.458 33.006 1.00 32.76 147 GLU B CA 1
ATOM 5379 C C . GLU B 2 141 ? 72.483 46.344 31.953 1.00 28.79 147 GLU B C 1
ATOM 5380 O O . GLU B 2 141 ? 73.435 45.566 31.832 1.00 30.31 147 GLU B O 1
ATOM 5392 N N . TYR B 2 142 ? 71.388 46.277 31.201 1.00 27.34 148 TYR B N 1
ATOM 5393 C CA . TYR B 2 142 ? 71.274 45.359 30.068 1.00 29.12 148 TYR B CA 1
ATOM 5394 C C . TYR B 2 142 ? 70.256 45.849 29.055 1.00 31.04 148 TYR B C 1
ATOM 5395 O O . TYR B 2 142 ? 69.433 46.715 29.353 1.00 27.97 148 TYR B O 1
ATOM 5413 N N . VAL B 2 143 ? 70.328 45.280 27.852 1.00 27.65 149 VAL B N 1
ATOM 5414 C CA . VAL B 2 143 ? 69.348 45.512 26.800 1.00 27.92 149 VAL B CA 1
ATOM 5415 C C . VAL B 2 143 ? 68.905 44.153 26.265 1.00 28.24 149 VAL B C 1
ATOM 5416 O O . VAL B 2 143 ? 69.619 43.156 26.433 1.00 27.42 149 VAL B O 1
ATOM 5429 N N . ILE B 2 144 ? 67.736 44.120 25.631 1.00 27.18 150 ILE B N 1
ATOM 5430 C CA . ILE B 2 144 ? 67.219 42.907 25.007 1.00 25.89 150 ILE B CA 1
ATOM 5431 C C . ILE B 2 144 ? 67.427 42.998 23.502 1.00 33.17 150 ILE B C 1
ATOM 5432 O O . ILE B 2 144 ? 67.089 44.009 22.889 1.00 36.20 150 ILE B O 1
ATOM 5448 N N . LEU B 2 145 ? 67.978 41.937 22.919 1.00 27.63 151 LEU B N 1
ATOM 5449 C CA . LEU B 2 145 ? 68.231 41.876 21.486 1.00 26.62 151 LEU B CA 1
ATOM 5450 C C . LEU B 2 145 ? 67.466 40.727 20.843 1.00 30.30 151 LEU B C 1
ATOM 5451 O O . LEU B 2 145 ? 67.090 39.771 21.513 1.00 26.03 151 LEU B O 1
ATOM 5467 N N . TYR B 2 146 ? 67.235 40.830 19.538 1.00 28.48 152 TYR B N 1
ATOM 5468 C CA . TYR B 2 146 ? 66.609 39.741 18.803 1.00 26.27 152 TYR B CA 1
ATOM 5469 C C . TYR B 2 146 ? 67.407 39.421 17.559 1.00 24.85 152 TYR B C 1
ATOM 5470 O O . TYR B 2 146 ? 68.111 40.269 17.011 1.00 29.23 152 TYR B O 1
ATOM 5488 N N . ARG B 2 147 ? 67.272 38.178 17.118 1.00 28.29 153 ARG B N 1
ATOM 5489 C CA . ARG B 2 147 ? 67.905 37.699 15.909 1.00 27.71 153 ARG B CA 1
ATOM 5490 C C . ARG B 2 147 ? 66.984 36.654 15.294 1.00 28.39 153 ARG B C 1
ATOM 5491 O O . ARG B 2 147 ? 66.358 35.868 16.007 1.00 31.28 153 ARG B O 1
ATOM 5512 N N . ILE B 2 148 ? 66.890 36.657 13.970 1.00 33.68 154 ILE B N 1
ATOM 5513 C CA . ILE B 2 148 ? 66.010 35.737 13.273 1.00 32.45 154 ILE B CA 1
ATOM 5514 C C . ILE B 2 148 ? 66.847 34.881 12.345 1.00 34.73 154 ILE B C 1
ATOM 5515 O O . ILE B 2 148 ? 67.693 35.393 11.617 1.00 35.18 154 ILE B O 1
ATOM 5531 N N . TYR B 2 149 ? 66.623 33.577 12.382 1.00 36.42 155 TYR B N 1
ATOM 5532 C CA . TYR B 2 149 ? 67.265 32.699 11.422 1.00 38.70 155 TYR B CA 1
ATOM 5533 C C . TYR B 2 149 ? 66.305 31.626 10.957 1.00 33.29 155 TYR B C 1
ATOM 5534 O O . TYR B 2 149 ? 65.267 31.385 11.571 1.00 36.44 155 TYR B O 1
ATOM 5552 N N . PHE B 2 150 ? 66.658 31.011 9.836 1.00 35.17 156 PHE B N 1
ATOM 5553 C CA . PHE B 2 150 ? 65.817 30.019 9.198 1.00 39.68 156 PHE B CA 1
ATOM 5554 C C . PHE B 2 150 ? 66.688 28.816 8.867 1.00 37.97 156 PHE B C 1
ATOM 5555 O O . PHE B 2 150 ? 67.644 28.924 8.105 1.00 41.88 156 PHE B O 1
ATOM 5572 N N . GLY B 2 151 ? 66.367 27.678 9.471 1.00 44.55 157 GLY B N 1
ATOM 5573 C CA . GLY B 2 151 ? 67.171 26.479 9.328 1.00 52.27 157 GLY B CA 1
ATOM 5574 C C . GLY B 2 151 ? 66.921 25.507 10.463 1.00 52.29 157 GLY B C 1
ATOM 5575 O O . GLY B 2 151 ? 65.789 25.365 10.923 1.00 49.83 157 GLY B O 1
ATOM 5579 N N . GLU B 2 152 ? 67.976 24.840 10.920 1.00 51.11 158 GLU B N 1
ATOM 5580 C CA . GLU B 2 152 ? 67.850 23.842 11.975 1.00 61.59 158 GLU B CA 1
ATOM 5581 C C . GLU B 2 152 ? 67.726 24.502 13.339 1.00 53.12 158 GLU B C 1
ATOM 5582 O O . GLU B 2 152 ? 68.377 25.509 13.616 1.00 53.39 158 GLU B O 1
ATOM 5594 N N . VAL B 2 153 ? 66.890 23.922 14.192 1.00 59.63 159 VAL B N 1
ATOM 5595 C CA . VAL B 2 153 ? 66.705 24.431 15.540 1.00 52.34 159 VAL B CA 1
ATOM 5596 C C . VAL B 2 153 ? 67.863 24.001 16.430 1.00 50.14 159 VAL B C 1
ATOM 5597 O O . VAL B 2 153 ? 68.201 22.820 16.497 1.00 58.97 159 VAL B O 1
ATOM 5610 N N . GLN B 2 154 ? 68.471 24.975 17.100 1.00 49.77 160 GLN B N 1
ATOM 5611 C CA . GLN B 2 154 ? 69.511 24.711 18.090 1.00 67.14 160 GLN B CA 1
ATOM 5612 C C . GLN B 2 154 ? 69.102 25.368 19.395 1.00 48.33 160 GLN B C 1
ATOM 5613 O O . GLN B 2 154 ? 68.935 26.588 19.454 1.00 48.16 160 GLN B O 1
ATOM 5627 N N . LEU B 2 155 ? 68.933 24.554 20.435 1.00 44.45 161 LEU B N 1
ATOM 5628 C CA . LEU B 2 155 ? 68.409 25.025 21.714 1.00 41.35 161 LEU B CA 1
ATOM 5629 C C . LEU B 2 155 ? 69.496 25.107 22.777 1.00 48.50 161 LEU B C 1
ATOM 5630 O O . LEU B 2 155 ? 69.207 25.195 23.970 1.00 58.32 161 LEU B O 1
ATOM 5646 N N . SER B 2 156 ? 70.749 25.075 22.343 1.00 63.09 162 SER B N 1
ATOM 5647 C CA . SER B 2 156 ? 71.850 25.310 23.257 1.00 55.73 162 SER B CA 1
ATOM 5648 C C . SER B 2 156 ? 71.808 26.777 23.664 1.00 46.24 162 SER B C 1
ATOM 5649 O O . SER B 2 156 ? 71.123 27.586 23.032 1.00 54.33 162 SER B O 1
ATOM 5657 N N . GLY B 2 157 ? 72.528 27.117 24.725 1.00 51.43 163 GLY B N 1
ATOM 5658 C CA . GLY B 2 157 ? 72.630 28.497 25.147 1.00 41.22 163 GLY B CA 1
ATOM 5659 C C . GLY B 2 157 ? 71.578 28.930 26.150 1.00 39.08 163 GLY B C 1
ATOM 5660 O O . GLY B 2 157 ? 71.669 30.033 26.687 1.00 42.39 163 GLY B O 1
ATOM 5664 N N . LEU B 2 158 ? 70.591 28.073 26.413 1.00 41.85 164 LEU B N 1
ATOM 5665 C CA . LEU B 2 158 ? 69.481 28.438 27.300 1.00 39.21 164 LEU B CA 1
ATOM 5666 C C . LEU B 2 158 ? 69.712 27.974 28.738 1.00 46.29 164 LEU B C 1
ATOM 5667 O O . LEU B 2 158 ? 68.887 28.230 29.617 1.00 42.85 164 LEU B O 1
ATOM 5683 N N . GLY B 2 159 ? 70.836 27.301 28.973 1.00 45.94 165 GLY B N 1
ATOM 5684 C CA . GLY B 2 159 ? 71.209 26.880 30.311 1.00 44.57 165 GLY B CA 1
ATOM 5685 C C . GLY B 2 159 ? 70.471 25.635 30.764 1.00 47.61 165 GLY B C 1
ATOM 5686 O O . GLY B 2 159 ? 69.566 25.148 30.091 1.00 46.52 165 GLY B O 1
ATOM 5690 N N . GLU B 2 160 ? 70.857 25.120 31.924 1.00 45.41 166 GLU B N 1
ATOM 5691 C CA . GLU B 2 160 ? 70.272 23.893 32.437 1.00 52.01 166 GLU B CA 1
ATOM 5692 C C . GLU B 2 160 ? 68.794 24.071 32.796 1.00 45.17 166 GLU B C 1
ATOM 5693 O O . GLU B 2 160 ? 68.397 25.090 33.364 1.00 52.26 166 GLU B O 1
ATOM 5705 N N . GLY B 2 161 ? 67.989 23.075 32.442 1.00 48.95 167 GLY B N 1
ATOM 5706 C CA . GLY B 2 161 ? 66.610 23.006 32.886 1.00 45.09 167 GLY B CA 1
ATOM 5707 C C . GLY B 2 161 ? 65.662 23.924 32.139 1.00 42.19 167 GLY B C 1
ATOM 5708 O O . GLY B 2 161 ? 64.558 24.181 32.614 1.00 38.85 167 GLY B O 1
ATOM 5712 N N . PHE B 2 162 ? 66.075 24.418 30.974 1.00 36.77 168 PHE B N 1
ATOM 5713 C CA . PHE B 2 162 ? 65.230 25.333 30.212 1.00 33.02 168 PHE B CA 1
ATOM 5714 C C . PHE B 2 162 ? 63.876 24.692 29.923 1.00 32.73 168 PHE B C 1
ATOM 5715 O O . PHE B 2 162 ? 63.767 23.484 29.722 1.00 37.08 168 PHE B O 1
ATOM 5732 N N . GLN B 2 163 ? 62.840 25.517 29.924 1.00 35.55 169 GLN B N 1
ATOM 5733 C CA . GLN B 2 163 ? 61.480 25.025 29.766 1.00 33.72 169 GLN B CA 1
ATOM 5734 C C . GLN B 2 163 ? 61.014 25.213 28.335 1.00 31.99 169 GLN B C 1
ATOM 5735 O O . GLN B 2 163 ? 61.568 26.021 27.596 1.00 34.24 169 GLN B O 1
ATOM 5749 N N . THR B 2 164 ? 60.000 24.451 27.944 1.00 34.41 170 THR B N 1
ATOM 5750 C CA . THR B 2 164 ? 59.390 24.605 26.632 1.00 37.02 170 THR B CA 1
ATOM 5751 C C . THR B 2 164 ? 57.881 24.756 26.777 1.00 34.95 170 THR B C 1
ATOM 5752 O O . THR B 2 164 ? 57.250 24.023 27.541 1.00 37.56 170 THR B O 1
ATOM 5763 N N . VAL B 2 165 ? 57.315 25.723 26.057 1.00 36.10 171 VAL B N 1
ATOM 5764 C CA . VAL B 2 165 ? 55.867 25.923 26.018 1.00 32.89 171 VAL B CA 1
ATOM 5765 C C . VAL B 2 165 ? 55.390 25.852 24.570 1.00 38.59 171 VAL B C 1
ATOM 5766 O O . VAL B 2 165 ? 55.988 26.463 23.676 1.00 37.53 171 VAL B O 1
ATOM 5779 N N . ARG B 2 166 ? 54.340 25.068 24.336 1.00 34.66 172 ARG B N 1
ATOM 5780 C CA . ARG B 2 166 ? 53.739 24.974 23.009 1.00 37.98 172 ARG B CA 1
ATOM 5781 C C . ARG B 2 166 ? 52.636 26.017 22.886 1.00 36.68 172 ARG B C 1
ATOM 5782 O O . ARG B 2 166 ? 51.611 25.941 23.577 1.00 36.14 172 ARG B O 1
ATOM 5803 N N . VAL B 2 167 ? 52.850 26.988 22.004 1.00 27.09 173 VAL B N 1
ATOM 5804 C CA . VAL B 2 167 ? 51.865 28.035 21.786 1.00 26.37 173 VAL B CA 1
ATOM 5805 C C . VAL B 2 167 ? 50.649 27.446 21.075 1.00 29.02 173 VAL B C 1
ATOM 5806 O O . VAL B 2 167 ? 49.508 27.754 21.425 1.00 30.06 173 VAL B O 1
ATOM 5819 N N . GLY B 2 168 ? 50.887 26.576 20.098 1.00 28.89 174 GLY B N 1
ATOM 5820 C CA . GLY B 2 168 ? 49.792 25.899 19.440 1.00 30.71 174 GLY B CA 1
ATOM 5821 C C . GLY B 2 168 ? 50.202 25.257 18.137 1.00 34.28 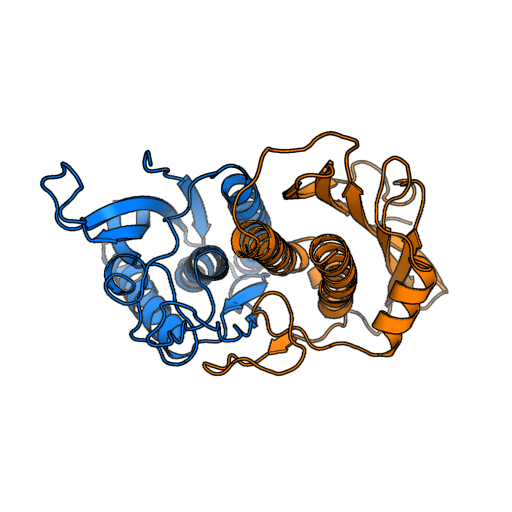174 GLY B C 1
ATOM 5822 O O . GLY B 2 168 ? 51.370 25.294 17.753 1.00 33.24 174 GLY B O 1
ATOM 5826 N N . THR B 2 169 ? 49.222 24.661 17.468 1.00 36.54 175 THR B N 1
ATOM 5827 C CA . THR B 2 169 ? 49.445 23.987 16.202 1.00 36.38 175 THR B CA 1
ATOM 5828 C C . THR B 2 169 ? 48.270 24.222 15.263 1.00 42.13 175 THR B C 1
ATOM 5829 O O . THR B 2 169 ? 47.131 24.379 15.709 1.00 40.19 175 THR B O 1
ATOM 5840 N N . VAL B 2 170 ? 48.558 24.234 13.962 1.00 40.06 176 VAL B N 1
ATOM 5841 C CA . VAL B 2 170 ? 47.535 24.420 12.944 1.00 35.86 176 VAL B CA 1
ATOM 5842 C C . VAL B 2 170 ? 47.750 23.417 11.821 1.00 38.48 176 VAL B C 1
ATOM 5843 O O . VAL B 2 170 ? 48.782 23.438 11.155 1.00 41.10 176 VAL B O 1
ATOM 5856 N N . GLY B 2 171 ? 46.774 22.542 11.626 1.00 45.71 177 GLY B N 1
ATOM 5857 C CA . GLY B 2 171 ? 46.809 21.596 10.524 1.00 47.20 177 GLY B CA 1
ATOM 5858 C C . GLY B 2 171 ? 46.414 22.270 9.227 1.00 57.73 177 GLY B C 1
ATOM 5859 O O . GLY B 2 171 ? 45.502 23.095 9.210 1.00 50.42 177 GLY B O 1
ATOM 5863 N N . THR B 2 172 ? 47.114 21.929 8.148 1.00 58.80 178 THR B N 1
ATOM 5864 C CA . THR B 2 172 ? 46.815 22.469 6.825 1.00 73.32 178 THR B CA 1
ATOM 5865 C C . THR B 2 172 ? 46.950 21.349 5.804 1.00 90.63 178 THR B C 1
ATOM 5866 O O . THR B 2 172 ? 47.481 20.290 6.127 1.00 54.05 178 THR B O 1
ATOM 5877 N N . PRO B 2 173 ? 46.476 21.580 4.569 1.00 93.50 179 PRO B N 1
ATOM 5878 C CA . PRO B 2 173 ? 46.549 20.537 3.536 1.00 63.85 179 PRO B CA 1
ATOM 5879 C C . PRO B 2 173 ? 47.976 20.129 3.169 1.00 79.42 179 PRO B C 1
ATOM 5880 O O . PRO B 2 173 ? 48.153 19.119 2.492 1.00 72.55 179 PRO B O 1
ATOM 5891 N N . VAL B 2 174 ? 48.970 20.896 3.607 1.00 83.77 180 VAL B N 1
ATOM 5892 C CA . VAL B 2 174 ? 50.358 20.638 3.231 1.00 62.33 180 VAL B CA 1
ATOM 5893 C C . VAL B 2 174 ? 51.243 20.266 4.423 1.00 70.16 180 VAL B C 1
ATOM 5894 O O . VAL B 2 174 ? 52.436 20.006 4.258 1.00 67.50 180 VAL B O 1
ATOM 5907 N N . GLY B 2 175 ? 50.663 20.244 5.620 1.00 58.57 181 GLY B N 1
ATOM 5908 C CA . GLY B 2 175 ? 51.399 19.849 6.807 1.00 53.05 181 GLY B CA 1
ATOM 5909 C C . GLY B 2 175 ? 50.888 20.565 8.039 1.00 62.79 181 GLY B C 1
ATOM 5910 O O . GLY B 2 175 ? 50.010 21.417 7.941 1.00 49.83 181 GLY B O 1
ATOM 5914 N N . THR B 2 176 ? 51.438 20.204 9.193 1.00 49.56 182 THR B N 1
ATOM 5915 C CA . THR B 2 176 ? 51.044 20.807 10.462 1.00 61.51 182 THR B CA 1
ATOM 5916 C C . THR B 2 176 ? 52.065 21.842 10.906 1.00 56.37 182 THR B C 1
ATOM 5917 O O . THR B 2 176 ? 53.261 21.563 10.974 1.00 43.47 182 THR B O 1
ATOM 5928 N N . ILE B 2 177 ? 51.567 23.036 11.207 1.00 46.77 183 ILE B N 1
ATOM 5929 C CA . ILE B 2 177 ? 52.381 24.132 11.710 1.00 43.69 183 ILE B CA 1
ATOM 5930 C C . ILE B 2 177 ? 52.435 24.043 13.227 1.00 39.41 183 ILE B C 1
ATOM 5931 O O . ILE B 2 177 ? 51.418 23.790 13.866 1.00 37.56 183 ILE B O 1
ATOM 5947 N N . THR B 2 178 ? 53.617 24.241 13.806 1.00 35.93 184 THR B N 1
ATOM 5948 C CA . THR B 2 178 ? 53.755 24.238 15.266 1.00 35.65 184 THR B CA 1
ATOM 5949 C C . THR B 2 178 ? 54.564 25.439 15.720 1.00 30.39 184 THR B C 1
ATOM 5950 O O . THR B 2 178 ? 55.601 25.743 15.142 1.00 32.05 184 THR B O 1
ATOM 5961 N N . LEU B 2 179 ? 54.077 26.118 16.758 1.00 31.29 185 LEU B N 1
ATOM 5962 C CA . LEU B 2 179 ? 54.758 27.278 17.316 1.00 32.48 185 LEU B CA 1
ATOM 5963 C C . LEU B 2 179 ? 55.038 27.018 18.784 1.00 33.80 185 LEU B C 1
ATOM 5964 O O . LEU B 2 179 ? 54.133 26.671 19.546 1.00 30.55 185 LEU B O 1
ATOM 5980 N N . SER B 2 180 ? 56.299 27.171 19.174 1.00 32.96 186 SER B N 1
ATOM 5981 C CA . SER B 2 180 ? 56.707 26.899 20.543 1.00 27.52 186 SER B CA 1
ATOM 5982 C C . SER B 2 180 ? 57.805 27.847 20.990 1.00 31.23 186 SER B C 1
ATOM 5983 O O . SER B 2 180 ? 58.423 28.540 20.175 1.00 29.56 186 SER B O 1
ATOM 5991 N N . CYS B 2 181 ? 58.031 27.878 22.298 1.00 27.17 187 CYS B N 1
ATOM 5992 C CA . CYS B 2 181 ? 59.102 28.674 22.876 1.00 28.18 187 CYS B CA 1
ATOM 5993 C C . CYS B 2 181 ? 59.892 27.842 23.854 1.00 30.41 187 CYS B C 1
ATOM 5994 O O . CYS B 2 181 ? 59.317 27.196 24.722 1.00 32.13 187 CYS B O 1
ATOM 6002 N N . ALA B 2 182 ? 61.209 27.850 23.689 1.00 29.75 188 ALA B N 1
ATOM 6003 C CA . ALA B 2 182 ? 62.116 27.266 24.670 1.00 28.22 188 ALA B CA 1
ATOM 6004 C C . ALA B 2 182 ? 62.748 28.427 25.410 1.00 28.09 188 ALA B C 1
ATOM 6005 O O . ALA B 2 182 ? 63.256 29.348 24.773 1.00 27.69 188 ALA B O 1
ATOM 6012 N N . TYR B 2 183 ? 62.691 28.417 26.743 1.00 28.46 189 TYR B N 1
ATOM 6013 C CA . TYR B 2 183 ? 63.169 29.569 27.501 1.00 31.22 189 TYR B CA 1
ATOM 6014 C C . TYR B 2 183 ? 63.979 29.209 28.736 1.00 30.93 189 TYR B C 1
ATOM 6015 O O . TYR B 2 183 ? 63.690 28.243 29.452 1.00 32.07 189 TYR B O 1
ATOM 6033 N N . ARG B 2 184 ? 65.018 30.009 28.946 1.00 32.00 190 ARG B N 1
ATOM 6034 C CA . ARG B 2 184 ? 65.867 29.936 30.118 1.00 34.37 190 ARG B CA 1
ATOM 6035 C C . ARG B 2 184 ? 65.069 30.257 31.379 1.00 35.92 190 ARG B C 1
ATOM 6036 O O . ARG B 2 184 ? 64.229 31.159 31.366 1.00 34.86 190 ARG B O 1
ATOM 6057 N N . ILE B 2 185 ? 65.327 29.517 32.453 1.00 42.35 191 ILE B N 1
ATOM 6058 C CA . ILE B 2 185 ? 64.658 29.761 33.736 1.00 46.67 191 ILE B CA 1
ATOM 6059 C C . ILE B 2 185 ? 65.639 30.206 34.819 1.00 57.01 191 ILE B C 1
ATOM 6060 O O . ILE B 2 185 ? 65.226 30.723 35.858 1.00 66.50 191 ILE B O 1
ATOM 6076 N N . ASN B 2 186 ? 66.932 30.002 34.574 1.00 54.67 192 ASN B N 1
ATOM 6077 C CA . ASN B 2 186 ? 67.976 30.452 35.488 1.00 70.02 192 ASN B CA 1
ATOM 6078 C C . ASN B 2 186 ? 68.957 31.395 34.810 1.00 57.15 192 ASN B C 1
ATOM 6079 O O . ASN B 2 186 ? 69.687 31.003 33.900 1.00 57.64 192 ASN B O 1
ATOM 6090 N N . LEU B 2 187 ? 68.969 32.641 35.267 1.00 56.46 193 LEU B N 1
ATOM 6091 C CA . LEU B 2 187 ? 69.941 33.620 34.804 1.00 71.05 193 LEU B CA 1
ATOM 6092 C C . LEU B 2 187 ? 71.282 33.326 35.468 1.00 85.68 193 LEU B C 1
ATOM 6093 O O . LEU B 2 187 ? 71.372 33.285 36.696 1.00 100.62 193 LEU B O 1
ATOM 6109 N N . ALA B 2 188 ? 72.318 33.113 34.661 1.00 84.28 194 ALA B N 1
ATOM 6110 C CA . ALA B 2 188 ? 73.604 32.666 35.190 1.00 85.38 194 ALA B CA 1
ATOM 6111 C C . ALA B 2 188 ? 74.801 33.119 34.359 1.00 79.34 194 ALA B C 1
ATOM 6112 O O . ALA B 2 188 ? 74.751 33.127 33.127 1.00 81.11 194 ALA B O 1
ATOM 6119 N N . PHE B 2 189 ? 75.873 33.490 35.056 1.00 77.09 195 PHE B N 1
ATOM 6120 C CA . PHE B 2 189 ? 77.183 33.698 34.446 1.00 80.24 195 PHE B CA 1
ATOM 6121 C C . PHE B 2 189 ? 78.188 32.715 35.044 1.00 87.62 195 PHE B C 1
ATOM 6122 O O . PHE B 2 189 ? 77.940 31.509 35.098 1.00 87.11 195 PHE B O 1
#

Organism: Homo sapiens (NCBI:txid9606)

Solvent-accessible surface area: 18050 Å² total; per-residue (Å²): 98,133,59,96,79,34,78,7,108,10,71,0,14,29,91,2,2,60,27,0,0,5,0,1,3,0,1,0,0,1,5,2,4,11,0,29,20,76,33,130,191,122,38,86,63,48,24,0,4,1,0,7,51,10,22,46,12,103,74,1,29,4,4,6,4,26,0,17,0,100,61,1,13,161,49,0,116,137,26,0,11,74,0,51,54,32,9,160,98,52,77,48,95,13,59,4,31,0,24,0,38,0,29,8,83,56,18,119,164,37,123,95,106,93,123,59,32,48,6,2,31,3,16,1,83,3,70,41,50,101,53,93,71,120,131,68,73,88,74,16,72,81,124,9,1,113,97,0,32,93,35,2,29,61,0,0,53,12,2,41,141,6,155,63,44,4,117,64,4,78,102,112,41,16,71,36,0,3,43,51,60,31,191,42,0,3,0,10,15,41,94,36,48,70,107,59,73,81,108,100,28,69,110,25,2,76,46,0,0,13,6,0,0,2,4,0,7,17,4,9,91,24,126,105,36,86,9,205,16,27,36,71,72,54,68,103,35,43,0,20,1,7,9,129,75,39,98,111,3,32,109,68,1,88,137,23,9,70,86,69,53,7,46,87,55,134,7,2,0,1,24,0,8,11,83,23,86,146,33,78,75,18,49,5,0,1,2,4,2,68,19,71,121,186,61,78,110,192,65,155,111,61,42,37,8,34,22,60,0,2,18,7,0,8,6,0,10,5,0,0,11,7,5,65,3,5,92,36,0,72,135,46,53,161,96,18,61,21,77,74,123,19,42,34,20,128,40,108,62,84,39,1,33,166,43,67,86,89,4,136,1,2,25,2,12,0,56,78,0,22,3,28,0,16,0,3,27,28,79,91,100,61,173

Foldseek 3Di:
DAADEDEAEAEAALVCQLVLQCQLVQLLQVVQWFFAWDADPVQDTDGDDWDKDWDQDPQARAIHIGTPFPVVSVVSSVVSVVVSVCLVPVPDQSKKKKKKWFWFQDDPPDDDDDRTGTRYMYMYIYGHDHDDDVVVSVVRRHVSRVSSVVVSVVSVVVVVVDPDDDDCDTPVRNVRFWDNPGDTMIGGDIDMDMTHDD/DVVVVLQVVLQLLLQQLLVVLLQLDDDDDDADPDDDPPDALNDDGDDDVVSSVQSCVQCVPHGAEVQKWKWKWKWKAFPVGDIATFKIKIKHWYAQAADPDDDDVVLSNVSSVLVVLSNVVSCPGPSSVVSNVDDHRMHMDMHIHIGHDDPPRQDPPWDKDWSDWGGHSGTIITIMMTGRDDDDD

Sequence (383 aa):
MNCRSSEVLEVSVEGRQVEEAMLAVLHTVLLHRSTGKFHYKKEGTYYSIGTVGTQDVDCDFIDFTYVRVSSEELDRALRKVVGEFKDALRNSGGDGLGQMSLEFYQKKKSRWPFSDECIPWEVWTVKVHVVALATEQEERQICREKVGEKLCEKIINIVEVMNRHEYLPKMPTTQSSEVDNVFDTGLRDVQPYLYKISFQITDSDLDKFIKFFALKTVQVIVQARLGEKICTRSSSSPTGSDWFNLAIKDIPEVTHEAKKALAGQLPAVGRSMCVEISLKTSEGDSMELEIWCLEMNEKCDKEIKVSYTVYNRLSLLLKSLLAITRVTPAYRLSRKQGHEYVILYRIYFGEVQLSGLGEGFQTVRVGTVGTPVGTITLSCAYRINLAF